Protein 2FJR (pdb70)

CATH classification: 1.10.260.40 (+1 more: 2.10.109.10)

B-factor: mean 41.66, std 20.11, range [14.92, 97.92]

Foldseek 3Di:
DPPPWQLLQLLVVLCVLLVHPDQVVLCVLVVHDSVVSVVSNVDRDHPVVSLVVSCVWQVFDSVCSGPVPDDGDDDPSRSAAGAWAFEWEQDPLDIGTDHIDGDGSVQDPDHQRHWYFYHYPQKTFIWRQPDDDAFAWFFKAQVRGTDIWTWHADPPQKIWTHDPPDIDIGHCVRIGTRTHGPDMGHDDD/DPPPFAQLQLLVLLCVLLQHDDPVVPCVVVVHDVVVVVVSNVDRDHPVVSLVVSCVQRVFDSVVSGPDDPRTADAVAQRVQFHWAWEWEADPQDTGGDGIDTDGCVQAPDGQSHWYFYHYDQKTFIWRQPDDDAFAWFFWAQPNRTDIWTWHQDPPQKIWTDDDDHIDIGHVVRIGTRTHGRGMDGDDD

Structure (mmCIF, N/CA/C/O backbone):
data_2FJR
#
_entry.id   2FJR
#
_cell.length_a   109.137
_cell.length_b   109.137
_cell.length_c   93.092
_cell.angle_alpha   90.00
_cell.angle_beta   90.00
_cell.angle_gamma   90.00
#
_symmetry.space_group_name_H-M   'P 41 21 2'
#
loop_
_entity.id
_entity.type
_entity.pdbx_description
1 polymer 'Repressor protein CI'
2 water water
#
loop_
_atom_site.group_PDB
_atom_site.id
_atom_site.type_symbol
_atom_site.label_atom_id
_atom_site.label_alt_id
_atom_site.label_comp_id
_atom_site.label_asym_id
_atom_site.label_entity_id
_atom_site.label_seq_id
_atom_site.pdbx_PDB_ins_code
_atom_site.Cartn_x
_atom_site.Cartn_y
_atom_site.Cartn_z
_atom_site.occupancy
_atom_site.B_iso_or_equiv
_atom_site.auth_seq_id
_atom_site.auth_comp_id
_atom_site.auth_asym_id
_atom_site.auth_atom_id
_atom_site.pdbx_PDB_model_num
ATOM 1 N N . ASP A 1 1 ? 70.071 107.212 53.068 1.00 75.75 4 ASP A N 1
ATOM 2 C CA . ASP A 1 1 ? 69.993 105.905 53.781 1.00 76.17 4 ASP A CA 1
ATOM 3 C C . ASP A 1 1 ? 71.305 105.626 54.525 1.00 76.12 4 ASP A C 1
ATOM 4 O O . ASP A 1 1 ? 71.833 106.511 55.206 1.00 76.19 4 ASP A O 1
ATOM 9 N N . SER A 1 2 ? 71.824 104.402 54.382 1.00 75.87 5 SER A N 1
ATOM 10 C CA . SER A 1 2 ? 73.064 103.977 55.046 1.00 74.51 5 SER A CA 1
ATOM 11 C C . SER A 1 2 ? 74.267 104.774 54.576 1.00 73.11 5 SER A C 1
ATOM 12 O O . SER A 1 2 ? 75.117 104.269 53.846 1.00 72.64 5 SER A O 1
ATOM 15 N N . LEU A 1 3 ? 74.317 106.023 55.027 1.00 71.91 6 LEU A N 1
ATOM 16 C CA . LEU A 1 3 ? 75.376 106.969 54.695 1.00 70.36 6 LEU A CA 1
ATOM 17 C C . LEU A 1 3 ? 76.731 106.354 54.371 1.00 68.05 6 LEU A C 1
ATOM 18 O O . LEU A 1 3 ? 77.009 105.190 54.669 1.00 67.14 6 LEU A O 1
ATOM 23 N N . GLY A 1 4 ? 77.580 107.174 53.765 1.00 66.34 7 GLY A N 1
ATOM 24 C CA . GLY A 1 4 ? 78.912 106.735 53.414 1.00 63.27 7 GLY A CA 1
ATOM 25 C C . GLY A 1 4 ? 78.992 106.225 52.000 1.00 60.51 7 GLY A C 1
ATOM 26 O O . GLY A 1 4 ? 79.841 106.675 51.225 1.00 61.26 7 GLY A O 1
ATOM 27 N N . TRP A 1 5 ? 78.107 105.287 51.666 1.00 57.32 8 TRP A N 1
ATOM 28 C CA . TRP A 1 5 ? 78.077 104.687 50.336 1.00 52.13 8 TRP A CA 1
ATOM 29 C C . TRP A 1 5 ? 78.009 105.716 49.217 1.00 48.93 8 TRP A C 1
ATOM 30 O O . TRP A 1 5 ? 77.085 106.535 49.141 1.00 48.44 8 TRP A O 1
ATOM 41 N N . SER A 1 6 ? 79.001 105.648 48.337 1.00 44.67 9 SER A N 1
ATOM 42 C CA . SER A 1 6 ? 79.112 106.561 47.216 1.00 39.57 9 SER A CA 1
ATOM 43 C C . SER A 1 6 ? 78.452 105.995 45.967 1.00 37.10 9 SER A C 1
ATOM 44 O O . SER A 1 6 ? 78.895 104.983 45.431 1.00 34.02 9 SER A O 1
ATOM 47 N N . ASN A 1 7 ? 77.378 106.643 45.523 1.00 35.12 10 ASN A N 1
ATOM 48 C CA . ASN A 1 7 ? 76.671 106.220 44.314 1.00 34.25 10 ASN A CA 1
ATOM 49 C C . ASN A 1 7 ? 77.640 106.287 43.127 1.00 32.01 10 ASN A C 1
ATOM 50 O O . ASN A 1 7 ? 77.592 105.455 42.209 1.00 29.90 10 ASN A O 1
ATOM 55 N N . VAL A 1 8 ? 78.510 107.296 43.137 1.00 28.80 11 VAL A N 1
ATOM 56 C CA . VAL A 1 8 ? 79.485 107.440 42.070 1.00 30.02 11 VAL A CA 1
ATOM 57 C C . VAL A 1 8 ? 80.410 106.220 42.041 1.00 30.41 11 VAL A C 1
ATOM 58 O O . VAL A 1 8 ? 80.636 105.627 40.984 1.00 28.92 11 VAL A O 1
ATOM 62 N N . ASP A 1 9 ? 80.927 105.829 43.205 1.00 31.21 12 ASP A N 1
ATOM 63 C CA . ASP A 1 9 ? 81.822 104.675 43.270 1.00 32.56 12 ASP A CA 1
ATOM 64 C C . ASP A 1 9 ? 81.117 103.368 42.887 1.00 30.34 12 ASP A C 1
ATOM 65 O O . ASP A 1 9 ? 81.704 102.498 42.249 1.00 30.59 12 ASP A O 1
ATOM 70 N N . VAL A 1 10 ? 79.860 103.220 43.279 1.00 29.94 13 VAL A N 1
ATOM 71 C CA . VAL A 1 10 ? 79.105 102.018 42.912 1.00 28.23 13 VAL A CA 1
ATOM 72 C C . VAL A 1 10 ? 78.979 101.912 41.381 1.00 27.75 13 VAL A C 1
ATOM 73 O O . VAL A 1 10 ? 79.264 100.872 40.794 1.00 25.66 13 VAL A O 1
ATOM 77 N N . LEU A 1 11 ? 78.524 102.986 40.743 1.00 25.59 14 LEU A N 1
ATOM 78 C CA . LEU A 1 11 ? 78.384 102.985 39.289 1.00 25.66 14 LEU A CA 1
ATOM 79 C C . LEU A 1 11 ? 79.738 102.714 38.607 1.00 26.58 14 LEU A C 1
ATOM 80 O O . LEU A 1 11 ? 79.809 101.941 37.657 1.00 25.02 14 LEU A O 1
ATOM 85 N N . ASP A 1 12 ? 80.817 103.322 39.102 1.00 27.51 15 ASP A N 1
ATOM 86 C CA . ASP A 1 12 ? 82.120 103.060 38.482 1.00 29.17 15 ASP A CA 1
ATOM 87 C C . ASP A 1 12 ? 82.579 101.614 38.679 1.00 29.17 15 ASP A C 1
ATOM 88 O O . ASP A 1 12 ? 83.189 101.026 37.775 1.00 28.92 15 ASP A O 1
ATOM 93 N N . ARG A 1 13 ? 82.294 101.029 39.846 1.00 29.32 16 ARG A N 1
ATOM 94 C CA . ARG A 1 13 ? 82.680 99.640 40.070 1.00 29.60 16 ARG A CA 1
ATOM 95 C C . ARG A 1 13 ? 81.815 98.732 39.213 1.00 28.91 16 ARG A C 1
ATOM 96 O O . ARG A 1 13 ? 82.260 97.654 38.782 1.00 27.95 16 ARG A O 1
ATOM 104 N N . ILE A 1 14 ? 80.577 99.158 38.960 1.00 27.18 17 ILE A N 1
ATOM 105 C CA . ILE A 1 14 ? 79.702 98.384 38.087 1.00 26.30 17 ILE A CA 1
ATOM 106 C C . ILE A 1 14 ? 80.350 98.422 36.684 1.00 27.72 17 ILE A C 1
ATOM 107 O O . ILE A 1 14 ? 80.390 97.401 35.982 1.00 28.58 17 ILE A O 1
ATOM 112 N N . CYS A 1 15 ? 80.877 99.586 36.280 1.00 27.33 18 CYS A N 1
ATOM 113 C CA . CYS A 1 15 ? 81.522 99.676 34.967 1.00 29.88 18 CYS A CA 1
ATOM 114 C C . CYS A 1 15 ? 82.729 98.739 34.947 1.00 31.93 18 CYS A C 1
ATOM 115 O O . CYS A 1 15 ? 82.996 98.050 33.950 1.00 31.25 18 CYS A O 1
ATOM 118 N N . GLU A 1 16 ? 83.456 98.722 36.060 1.00 33.82 19 GLU A N 1
ATOM 119 C CA . GLU A 1 16 ? 84.635 97.872 36.186 1.00 36.12 19 GLU A CA 1
ATOM 120 C C . GLU A 1 16 ? 84.238 96.393 36.028 1.00 36.64 19 GLU A C 1
ATOM 121 O O . GLU A 1 16 ? 84.907 95.629 35.326 1.00 36.50 19 GLU A O 1
ATOM 127 N N . ALA A 1 17 ? 83.134 95.999 36.660 1.00 35.00 20 ALA A N 1
ATOM 128 C CA . ALA A 1 17 ? 82.663 94.625 36.582 1.00 34.62 20 ALA A CA 1
ATOM 129 C C . ALA A 1 17 ? 82.326 94.191 35.165 1.00 35.74 20 ALA A C 1
ATOM 130 O O . ALA A 1 17 ? 82.600 93.049 34.788 1.00 36.72 20 ALA A O 1
ATOM 132 N N . TYR A 1 18 ? 81.730 95.086 34.377 1.00 34.57 21 TYR A N 1
ATOM 133 C CA . TYR A 1 18 ? 81.383 94.758 33.000 1.00 33.97 21 TYR A CA 1
ATOM 134 C C . TYR A 1 18 ? 82.558 94.938 32.054 1.00 34.45 21 TYR A C 1
ATOM 135 O O . TYR A 1 18 ? 82.497 94.540 30.893 1.00 36.85 21 TYR A O 1
ATOM 144 N N . GLY A 1 19 ? 83.622 95.561 32.540 1.00 35.02 22 GLY A N 1
ATOM 145 C CA . GLY A 1 19 ? 84.773 95.795 31.693 1.00 34.18 22 GLY A CA 1
ATOM 146 C C . GLY A 1 19 ? 84.597 97.033 30.822 1.00 35.72 22 GLY A C 1
ATOM 147 O O . GLY A 1 19 ? 85.267 97.162 29.790 1.00 34.45 22 GLY A O 1
ATOM 148 N N . PHE A 1 20 ? 83.704 97.940 31.232 1.00 33.65 23 PHE A N 1
ATOM 149 C CA . PHE A 1 20 ? 83.440 99.175 30.478 1.00 33.41 23 PHE A CA 1
ATOM 150 C C . PHE A 1 20 ? 84.439 100.272 30.798 1.00 34.37 23 PHE A C 1
ATOM 151 O O . PHE A 1 20 ? 84.644 100.618 31.969 1.00 33.51 23 PHE A O 1
ATOM 159 N N . SER A 1 21 ? 85.028 100.860 29.762 1.00 34.27 24 SER A N 1
ATOM 160 C CA . SER A 1 21 ? 85.981 101.936 29.986 1.00 36.00 24 SER A CA 1
ATOM 161 C C . SER A 1 21 ? 85.296 103.305 29.985 1.00 35.06 24 SER A C 1
ATOM 162 O O . SER A 1 21 ? 85.839 104.271 30.519 1.00 36.28 24 SER A O 1
ATOM 165 N N . GLN A 1 22 ? 84.104 103.393 29.405 1.00 32.93 25 GLN A N 1
ATOM 166 C CA . GLN A 1 22 ? 83.405 104.675 29.354 1.00 33.67 25 GLN A CA 1
ATOM 167 C C . GLN A 1 22 ? 81.977 104.577 29.887 1.00 30.91 25 GLN A C 1
ATOM 168 O O . GLN A 1 22 ? 81.275 103.585 29.662 1.00 29.46 25 GLN A O 1
ATOM 174 N N . LYS A 1 23 ? 81.553 105.623 30.578 1.00 27.72 26 LYS A N 1
ATOM 175 C CA . LYS A 1 23 ? 80.214 105.664 31.160 1.00 28.87 26 LYS A CA 1
ATOM 176 C C . LYS A 1 23 ? 79.112 105.388 30.146 1.00 28.40 26 LYS A C 1
ATOM 177 O O . LYS A 1 23 ? 78.098 104.761 30.472 1.00 28.70 26 LYS A O 1
ATOM 183 N N . ILE A 1 24 ? 79.312 105.826 28.903 1.00 28.07 27 ILE A N 1
ATOM 184 C CA . ILE A 1 24 ? 78.286 105.642 27.878 1.00 27.94 27 ILE A CA 1
ATOM 185 C C . ILE A 1 24 ? 77.968 104.175 27.642 1.00 27.78 27 ILE A C 1
ATOM 186 O O . ILE A 1 24 ? 76.845 103.815 27.280 1.00 28.03 27 ILE A O 1
ATOM 191 N N . GLN A 1 25 ? 78.951 103.313 27.846 1.00 26.96 28 GLN A N 1
ATOM 192 C CA . GLN A 1 25 ? 78.721 101.890 27.652 1.00 27.16 28 GLN A CA 1
ATOM 193 C C . GLN A 1 25 ? 77.710 101.344 28.666 1.00 25.25 28 GLN A C 1
ATOM 194 O O . GLN A 1 25 ? 76.928 100.471 28.347 1.00 26.27 28 GLN A O 1
ATOM 200 N N . LEU A 1 26 ? 77.749 101.857 29.889 1.00 25.86 29 LEU A N 1
ATOM 201 C CA . LEU A 1 26 ? 76.830 101.416 30.934 1.00 24.18 29 LEU A CA 1
ATOM 202 C C . LEU A 1 26 ? 75.418 101.901 30.575 1.00 24.33 29 LEU A C 1
ATOM 203 O O . LEU A 1 26 ? 74.444 101.147 30.679 1.00 24.24 29 LEU A O 1
ATOM 208 N N . ALA A 1 27 ? 75.300 103.153 30.145 1.00 24.17 30 ALA A N 1
ATOM 209 C CA . ALA A 1 27 ? 73.977 103.673 29.751 1.00 24.49 30 ALA A CA 1
ATOM 210 C C . ALA A 1 27 ? 73.375 102.779 28.666 1.00 25.84 30 ALA A C 1
ATOM 211 O O . ALA A 1 27 ? 72.197 102.405 28.709 1.00 25.30 30 ALA A O 1
ATOM 213 N N . ASN A 1 28 ? 74.206 102.446 27.684 1.00 27.05 31 ASN A N 1
ATOM 214 C CA . ASN A 1 28 ? 73.801 101.575 26.588 1.00 28.85 31 ASN A CA 1
ATOM 215 C C . ASN A 1 28 ? 73.414 100.202 27.094 1.00 28.60 31 ASN A C 1
ATOM 216 O O . ASN A 1 28 ? 72.383 99.633 26.697 1.00 27.32 31 ASN A O 1
ATOM 221 N N . HIS A 1 29 ? 74.243 99.661 27.978 1.00 27.34 32 HIS A N 1
ATOM 222 C CA . HIS A 1 29 ? 73.941 98.351 28.489 1.00 28.56 32 HIS A CA 1
ATOM 223 C C . HIS A 1 29 ? 72.551 98.282 29.108 1.00 28.81 32 HIS A C 1
ATOM 224 O O . HIS A 1 29 ? 71.830 97.290 28.913 1.00 28.65 32 HIS A O 1
ATOM 231 N N . PHE A 1 30 ? 72.170 99.321 29.848 1.00 26.97 33 PHE A N 1
ATOM 232 C CA . PHE A 1 30 ? 70.850 99.334 30.477 1.00 29.23 33 PHE A CA 1
ATOM 233 C C . PHE A 1 30 ? 69.788 100.107 29.699 1.00 30.24 33 PHE A C 1
ATOM 234 O O . PHE A 1 30 ? 68.744 100.469 30.231 1.00 30.35 33 PHE A O 1
ATOM 242 N N . ASP A 1 31 ? 70.069 100.357 28.426 1.00 31.33 34 ASP A N 1
ATOM 243 C CA . ASP A 1 31 ? 69.137 101.053 27.555 1.00 31.56 34 ASP A CA 1
ATOM 244 C C . ASP A 1 31 ? 68.580 102.369 28.106 1.00 30.58 34 ASP A C 1
ATOM 245 O O . ASP A 1 31 ? 67.363 102.599 28.101 1.00 27.83 34 ASP A O 1
ATOM 250 N N . ILE A 1 32 ? 69.462 103.235 28.601 1.00 28.78 35 ILE A N 1
ATOM 251 C CA . ILE A 1 32 ? 69.012 104.538 29.071 1.00 25.10 35 ILE A CA 1
ATOM 252 C C . ILE A 1 32 ? 69.853 105.595 28.337 1.00 24.96 35 ILE A C 1
ATOM 253 O O . ILE A 1 32 ? 70.933 105.301 27.815 1.00 21.11 35 ILE A O 1
ATOM 258 N N . ALA A 1 33 ? 69.366 106.825 28.311 1.00 23.30 36 ALA A N 1
ATOM 259 C CA . ALA A 1 33 ? 70.090 107.892 27.626 1.00 24.57 36 ALA A CA 1
ATOM 260 C C . ALA A 1 33 ? 71.303 108.259 28.459 1.00 26.51 36 ALA A C 1
ATOM 261 O O . ALA A 1 33 ? 71.302 108.098 29.685 1.00 25.23 36 ALA A O 1
ATOM 263 N N . SER A 1 34 ? 72.344 108.751 27.800 1.00 26.57 37 SER A N 1
ATOM 264 C CA . SER A 1 34 ? 73.556 109.145 28.513 1.00 27.17 37 SER A CA 1
ATOM 265 C C . SER A 1 34 ? 73.234 110.168 29.615 1.00 27.02 37 SER A C 1
ATOM 266 O O . SER A 1 34 ? 73.805 110.115 30.719 1.00 25.15 37 SER A O 1
ATOM 269 N N . SER A 1 35 ? 72.327 111.099 29.321 1.00 26.35 38 SER A N 1
ATOM 270 C CA . SER A 1 35 ? 71.949 112.123 30.303 1.00 27.56 38 SER A CA 1
ATOM 271 C C . SER A 1 35 ? 71.260 111.503 31.535 1.00 27.08 38 SER A C 1
ATOM 272 O O . SER A 1 35 ? 71.386 112.024 32.654 1.00 24.26 38 SER A O 1
ATOM 275 N N . SER A 1 36 ? 70.519 110.413 31.322 1.00 23.34 39 SER A N 1
ATOM 276 C CA . SER A 1 36 ? 69.871 109.702 32.427 1.00 24.73 39 SER A CA 1
ATOM 277 C C . SER A 1 36 ? 70.942 109.054 33.313 1.00 23.09 39 SER A C 1
ATOM 278 O O . SER A 1 36 ? 70.797 108.986 34.555 1.00 23.45 39 SER A O 1
ATOM 281 N N . LEU A 1 37 ? 72.005 108.553 32.689 1.00 22.15 40 LEU A N 1
ATOM 282 C CA . LEU A 1 37 ? 73.085 107.963 33.473 1.00 23.52 40 LEU A CA 1
ATOM 283 C C . LEU A 1 37 ? 73.779 109.088 34.252 1.00 22.65 40 LEU A C 1
ATOM 284 O O . LEU A 1 37 ? 74.081 108.937 35.438 1.00 24.39 40 LEU A O 1
ATOM 289 N N . SER A 1 38 ? 73.984 110.246 33.629 1.00 22.15 41 SER A N 1
ATOM 290 C CA . SER A 1 38 ? 74.626 111.338 34.351 1.00 23.37 41 SER A CA 1
ATOM 291 C C . SER A 1 38 ? 73.827 111.694 35.606 1.00 24.39 41 SER A C 1
ATOM 292 O O . SER A 1 38 ? 74.404 111.937 36.678 1.00 24.85 41 SER A O 1
ATOM 295 N N . ASN A 1 39 ? 72.506 111.699 35.483 1.00 23.47 42 ASN A N 1
ATOM 296 C CA . ASN A 1 39 ? 71.651 112.002 36.623 1.00 24.65 42 ASN A CA 1
ATOM 297 C C . ASN A 1 39 ? 71.845 110.941 37.714 1.00 25.58 42 ASN A C 1
ATOM 298 O O . ASN A 1 39 ? 71.830 111.260 38.908 1.00 24.91 42 ASN A O 1
ATOM 303 N N . ARG A 1 40 ? 72.040 109.683 37.311 1.00 22.59 43 ARG A N 1
ATOM 304 C CA . ARG A 1 40 ? 72.250 108.627 38.303 1.00 24.22 43 ARG A CA 1
ATOM 305 C C . ARG A 1 40 ? 73.538 108.883 39.088 1.00 25.55 43 ARG A C 1
ATOM 306 O O . ARG A 1 40 ? 73.613 108.602 40.293 1.00 26.69 43 ARG A O 1
ATOM 314 N N . TYR A 1 41 ? 74.545 109.442 38.419 1.00 22.96 44 TYR A N 1
ATOM 315 C CA . TYR A 1 41 ? 75.813 109.771 39.064 1.00 24.69 44 TYR A CA 1
ATOM 316 C C . TYR A 1 41 ? 75.700 111.029 39.958 1.00 25.28 44 TYR A C 1
ATOM 317 O O . TYR A 1 41 ? 76.345 111.121 41.007 1.00 25.06 44 TYR A O 1
ATOM 326 N N . THR A 1 42 ? 74.923 112.008 39.502 1.00 24.98 45 THR A N 1
ATOM 327 C CA . THR A 1 42 ? 74.737 113.255 40.241 1.00 26.33 45 THR A CA 1
ATOM 328 C C . THR A 1 42 ? 73.881 113.059 41.490 1.00 29.15 45 THR A C 1
ATOM 329 O O . THR A 1 42 ? 74.209 113.596 42.560 1.00 28.87 45 THR A O 1
ATOM 333 N N . ARG A 1 43 ? 72.822 112.254 41.377 1.00 29.17 46 ARG A N 1
ATOM 334 C CA . ARG A 1 43 ? 71.923 112.045 42.506 1.00 33.25 46 ARG A CA 1
ATOM 335 C C . ARG A 1 43 ? 72.605 111.292 43.646 1.00 34.88 46 ARG A C 1
ATOM 336 O O . ARG A 1 43 ? 73.579 110.547 43.437 1.00 32.64 46 ARG A O 1
ATOM 344 N N . GLY A 1 44 ? 72.084 111.477 44.856 1.00 35.82 47 GLY A N 1
ATOM 345 C CA . GLY A 1 44 ? 72.678 110.806 46.002 1.00 35.93 47 GLY A CA 1
ATOM 346 C C . GLY A 1 44 ? 72.305 109.339 46.130 1.00 35.80 47 GLY A C 1
ATOM 347 O O . GLY A 1 44 ? 73.105 108.539 46.623 1.00 36.91 47 GLY A O 1
ATOM 348 N N . ALA A 1 45 ? 71.111 108.977 45.663 1.00 34.31 48 ALA A N 1
ATOM 349 C CA . ALA A 1 45 ? 70.614 107.603 45.774 1.00 33.76 48 ALA A CA 1
ATOM 350 C C . ALA A 1 45 ? 71.398 106.555 44.987 1.00 35.57 48 ALA A C 1
ATOM 351 O O . ALA A 1 45 ? 71.683 106.734 43.795 1.00 32.61 48 ALA A O 1
ATOM 353 N N . ILE A 1 46 ? 71.721 105.450 45.665 1.00 34.05 49 ILE A N 1
ATOM 354 C CA . ILE A 1 46 ? 72.463 104.347 45.066 1.00 33.38 49 ILE A CA 1
ATOM 355 C C . ILE A 1 46 ? 71.634 103.651 43.989 1.00 31.70 49 ILE A C 1
ATOM 356 O O . ILE A 1 46 ? 70.430 103.488 44.150 1.00 31.75 49 ILE A O 1
ATOM 361 N N . SER A 1 47 ? 72.283 103.213 42.913 1.00 28.78 50 SER A N 1
ATOM 362 C CA . SER A 1 47 ? 71.592 102.494 41.842 1.00 27.31 50 SER A CA 1
ATOM 363 C C . SER A 1 47 ? 71.544 100.998 42.153 1.00 28.75 50 SER A C 1
ATOM 364 O O . SER A 1 47 ? 72.262 100.189 41.542 1.00 26.06 50 SER A O 1
ATOM 367 N N . TYR A 1 48 ? 70.702 100.623 43.114 1.00 28.65 51 TYR A N 1
ATOM 368 C CA . TYR A 1 48 ? 70.588 99.220 43.467 1.00 28.73 51 TYR A CA 1
ATOM 369 C C . TYR A 1 48 ? 70.121 98.376 42.305 1.00 29.02 51 TYR A C 1
ATOM 370 O O . TYR A 1 48 ? 70.511 97.214 42.190 1.00 26.04 51 TYR A O 1
ATOM 379 N N . ASP A 1 49 ? 69.281 98.938 41.435 1.00 28.46 52 ASP A N 1
ATOM 380 C CA . ASP A 1 49 ? 68.827 98.141 40.299 1.00 28.67 52 ASP A CA 1
ATOM 381 C C . ASP A 1 49 ? 70.001 97.726 39.416 1.00 27.14 52 ASP A C 1
ATOM 382 O O . ASP A 1 49 ? 70.109 96.560 39.044 1.00 26.75 52 ASP A O 1
ATOM 387 N N . PHE A 1 50 ? 70.897 98.663 39.101 1.00 27.05 53 PHE A N 1
ATOM 388 C CA . PHE A 1 50 ? 72.047 98.325 38.257 1.00 25.44 53 PHE A CA 1
ATOM 389 C C . PHE A 1 50 ? 73.020 97.401 38.963 1.00 25.95 53 PHE A C 1
ATOM 390 O O . PHE A 1 50 ? 73.618 96.519 38.342 1.00 25.20 53 PHE A O 1
ATOM 398 N N . ALA A 1 51 ? 73.204 97.632 40.257 1.00 25.40 54 ALA A N 1
ATOM 399 C CA . ALA A 1 51 ? 74.137 96.819 41.031 1.00 26.95 54 ALA A CA 1
ATOM 400 C C . ALA A 1 51 ? 73.631 95.380 41.066 1.00 28.78 54 ALA A C 1
ATOM 401 O O . ALA A 1 51 ? 74.396 94.429 40.872 1.00 28.85 54 ALA A O 1
ATOM 403 N N . ALA A 1 52 ? 72.331 95.225 41.283 1.00 28.89 55 ALA A N 1
ATOM 404 C CA . ALA A 1 52 ? 71.733 93.891 41.323 1.00 29.75 55 ALA A CA 1
ATOM 405 C C . ALA A 1 52 ? 71.886 93.196 39.982 1.00 31.55 55 ALA A C 1
ATOM 406 O O . ALA A 1 52 ? 72.285 92.033 39.914 1.00 31.09 55 ALA A O 1
ATOM 408 N N . HIS A 1 53 ? 71.559 93.892 38.897 1.00 30.75 56 HIS A N 1
ATOM 409 C CA . HIS A 1 53 ? 71.699 93.254 37.601 1.00 31.37 56 HIS A CA 1
ATOM 410 C C . HIS A 1 53 ? 73.154 93.002 37.253 1.00 31.22 56 HIS A C 1
ATOM 411 O O . HIS A 1 53 ? 73.477 92.017 36.579 1.00 34.02 56 HIS A O 1
ATOM 418 N N . CYS A 1 54 ? 74.047 93.864 37.717 1.00 30.52 57 CYS A N 1
ATOM 419 C CA . CYS A 1 54 ? 75.474 93.657 37.449 1.00 31.41 57 CYS A CA 1
ATOM 420 C C . CYS A 1 54 ? 75.913 92.359 38.169 1.00 35.07 57 CYS A C 1
ATOM 421 O O . CYS A 1 54 ? 76.638 91.522 37.602 1.00 33.85 57 CYS A O 1
ATOM 424 N N . ALA A 1 55 ? 75.476 92.213 39.421 1.00 35.64 58 ALA A N 1
ATOM 425 C CA . ALA A 1 55 ? 75.782 91.020 40.209 1.00 38.88 58 ALA A CA 1
ATOM 426 C C . ALA A 1 55 ? 75.336 89.783 39.420 1.00 40.12 58 ALA A C 1
ATOM 427 O O . ALA A 1 55 ? 76.145 88.904 39.134 1.00 41.32 58 ALA A O 1
ATOM 429 N N . LEU A 1 56 ? 74.052 89.740 39.057 1.00 41.04 59 LEU A N 1
ATOM 430 C CA . LEU A 1 56 ? 73.471 88.625 38.310 1.00 42.14 59 LEU A CA 1
ATOM 431 C C . LEU A 1 56 ? 74.149 88.326 36.981 1.00 43.30 59 LEU A C 1
ATOM 432 O O . LEU A 1 56 ? 74.398 87.164 36.655 1.00 41.63 59 LEU A O 1
ATOM 437 N N . GLU A 1 57 ? 74.445 89.367 36.204 1.00 43.63 60 GLU A N 1
ATOM 438 C CA . GLU A 1 57 ? 75.058 89.173 34.890 1.00 44.24 60 GLU A CA 1
ATOM 439 C C . GLU A 1 57 ? 76.541 88.862 34.837 1.00 44.46 60 GLU A C 1
ATOM 440 O O . GLU A 1 57 ? 76.984 88.094 33.979 1.00 45.70 60 GLU A O 1
ATOM 446 N N . THR A 1 58 ? 77.318 89.453 35.730 1.00 43.93 61 THR A N 1
ATOM 447 C CA . THR A 1 58 ? 78.751 89.223 35.709 1.00 44.05 61 THR A CA 1
ATOM 448 C C . THR A 1 58 ? 79.234 88.318 36.837 1.00 44.38 61 THR A C 1
ATOM 449 O O . THR A 1 58 ? 80.362 87.842 36.809 1.00 44.73 61 THR A O 1
ATOM 453 N N . GLY A 1 59 ? 78.390 88.093 37.836 1.00 44.42 62 GLY A N 1
ATOM 454 C CA . GLY A 1 59 ? 78.804 87.266 38.951 1.00 43.56 62 GLY A CA 1
ATOM 455 C C . GLY A 1 59 ? 79.661 88.067 39.913 1.00 43.04 62 GLY A C 1
ATOM 456 O O . GLY A 1 59 ? 80.244 87.523 40.861 1.00 42.59 62 GLY A O 1
ATOM 457 N N . ALA A 1 60 ? 79.746 89.372 39.676 1.00 41.83 63 ALA A N 1
ATOM 458 C CA . ALA A 1 60 ? 80.533 90.233 40.545 1.00 40.25 63 ALA A CA 1
ATOM 459 C C . ALA A 1 60 ? 79.940 90.213 41.946 1.00 39.53 63 ALA A C 1
ATOM 460 O O . ALA A 1 60 ? 78.722 90.085 42.121 1.00 37.27 63 ALA A O 1
ATOM 462 N N . ASN A 1 61 ? 80.814 90.340 42.940 1.00 39.92 64 ASN A N 1
ATOM 463 C CA . ASN A 1 61 ? 80.411 90.350 44.348 1.00 39.46 64 ASN A CA 1
ATOM 464 C C . ASN A 1 61 ? 79.584 91.594 44.724 1.00 37.73 64 ASN A C 1
ATOM 465 O O . ASN A 1 61 ? 80.078 92.717 44.640 1.00 36.11 64 ASN A O 1
ATOM 470 N N . LEU A 1 62 ? 78.338 91.391 45.149 1.00 36.72 65 LEU A N 1
ATOM 471 C CA . LEU A 1 62 ? 77.460 92.503 45.515 1.00 37.20 65 LEU A CA 1
ATOM 472 C C . LEU A 1 62 ? 78.082 93.431 46.551 1.00 37.50 65 LEU A C 1
ATOM 473 O O . LEU A 1 62 ? 78.126 94.660 46.380 1.00 34.35 65 LEU A O 1
ATOM 478 N N . GLN A 1 63 ? 78.552 92.842 47.647 1.00 38.35 66 GLN A N 1
ATOM 479 C CA . GLN A 1 63 ? 79.175 93.624 48.708 1.00 39.46 66 GLN A CA 1
ATOM 480 C C . GLN A 1 63 ? 80.243 94.556 48.145 1.00 37.41 66 GLN A C 1
ATOM 481 O O . GLN A 1 63 ? 80.323 95.712 48.528 1.00 38.26 66 GLN A O 1
ATOM 487 N N . TRP A 1 64 ? 81.063 94.041 47.241 1.00 37.51 67 TRP A N 1
ATOM 488 C CA . TRP A 1 64 ? 82.136 94.837 46.625 1.00 36.24 67 TRP A CA 1
ATOM 489 C C . TRP A 1 64 ? 81.559 95.953 45.736 1.00 34.84 67 TRP A C 1
ATOM 490 O O . TRP A 1 64 ? 82.051 97.089 45.726 1.00 32.32 67 TRP A O 1
ATOM 501 N N . LEU A 1 65 ? 80.531 95.618 44.968 1.00 32.46 68 LEU A N 1
ATOM 502 C CA . LEU A 1 65 ? 79.914 96.626 44.098 1.00 32.57 68 LEU A CA 1
ATOM 503 C C . LEU A 1 65 ? 79.428 97.804 44.945 1.00 31.73 68 LEU A C 1
ATOM 504 O O . LEU A 1 65 ? 79.706 98.958 44.642 1.00 29.61 68 LEU A O 1
ATOM 509 N N . LEU A 1 66 ? 78.751 97.499 46.043 1.00 34.05 69 LEU A N 1
ATOM 510 C CA . LEU A 1 66 ? 78.194 98.553 46.883 1.00 36.24 69 LEU A CA 1
ATOM 511 C C . LEU A 1 66 ? 79.172 99.276 47.797 1.00 37.71 69 LEU A C 1
ATOM 512 O O . LEU A 1 66 ? 79.033 100.482 48.003 1.00 36.85 69 LEU A O 1
ATOM 517 N N . THR A 1 67 ? 80.181 98.563 48.305 1.00 40.55 70 THR A N 1
ATOM 518 C CA . THR A 1 67 ? 81.150 99.160 49.225 1.00 42.99 70 THR A CA 1
ATOM 519 C C . THR A 1 67 ? 82.587 99.241 48.718 1.00 44.56 70 THR A C 1
ATOM 520 O O . THR A 1 67 ? 83.380 100.060 49.201 1.00 45.04 70 THR A O 1
ATOM 524 N N . GLY A 1 68 ? 82.940 98.391 47.765 1.00 46.14 71 GLY A N 1
ATOM 525 C CA . GLY A 1 68 ? 84.304 98.419 47.265 1.00 47.95 71 GLY A CA 1
ATOM 526 C C . GLY A 1 68 ? 85.207 97.580 48.156 1.00 49.90 71 GLY A C 1
ATOM 527 O O . GLY A 1 68 ? 86.415 97.493 47.927 1.00 48.67 71 GLY A O 1
ATOM 528 N N . GLU A 1 69 ? 84.613 96.978 49.182 1.00 51.86 72 GLU A N 1
ATOM 529 C CA . GLU A 1 69 ? 85.340 96.112 50.113 1.00 55.46 72 GLU A CA 1
ATOM 530 C C . GLU A 1 69 ? 85.570 94.755 49.452 1.00 56.74 72 GLU A C 1
ATOM 531 O O . GLU A 1 69 ? 84.686 94.230 48.766 1.00 55.92 72 GLU A O 1
ATOM 537 N N . GLY A 1 70 ? 86.751 94.183 49.666 1.00 58.34 73 GLY A N 1
ATOM 538 C CA . GLY A 1 70 ? 87.049 92.891 49.080 1.00 60.62 73 GLY A CA 1
ATOM 539 C C . GLY A 1 70 ? 87.525 93.037 47.653 1.00 62.55 73 GLY A C 1
ATOM 540 O O . GLY A 1 70 ? 88.337 93.914 47.354 1.00 62.85 73 GLY A O 1
ATOM 541 N N . GLU A 1 71 ? 87.013 92.188 46.767 1.00 64.64 74 GLU A N 1
ATOM 542 C CA . GLU A 1 71 ? 87.400 92.232 45.361 1.00 67.07 74 GLU A CA 1
ATOM 543 C C . GLU A 1 71 ? 86.234 91.843 44.450 1.00 67.20 74 GLU A C 1
ATOM 544 O O . GLU A 1 71 ? 85.361 91.068 44.838 1.00 66.85 74 GLU A O 1
ATOM 550 N N . ALA A 1 72 ? 86.230 92.385 43.237 1.00 68.02 75 ALA A N 1
ATOM 551 C CA . ALA A 1 72 ? 85.170 92.110 42.278 1.00 69.57 75 ALA A CA 1
ATOM 552 C C . ALA A 1 72 ? 84.875 90.619 42.136 1.00 70.94 75 ALA A C 1
ATOM 553 O O . ALA A 1 72 ? 83.787 90.161 42.493 1.00 70.64 75 ALA A O 1
ATOM 555 N N . PHE A 1 73 ? 85.842 89.869 41.608 1.00 72.97 76 PHE A N 1
ATOM 556 C CA . PHE A 1 73 ? 85.684 88.427 41.411 1.00 74.93 76 PHE A CA 1
ATOM 557 C C . PHE A 1 73 ? 86.786 87.617 42.086 1.00 77.09 76 PHE A C 1
ATOM 558 O O . PHE A 1 73 ? 87.895 88.112 42.305 1.00 77.16 76 PHE A O 1
ATOM 566 N N . VAL A 1 74 ? 86.470 86.360 42.393 1.00 79.98 77 VAL A N 1
ATOM 567 C CA . VAL A 1 74 ? 87.420 85.448 43.026 1.00 82.57 77 VAL A CA 1
ATOM 568 C C . VAL A 1 74 ? 88.142 84.624 41.957 1.00 84.77 77 VAL A C 1
ATOM 569 O O . VAL A 1 74 ? 89.352 84.787 41.758 1.00 85.12 77 VAL A O 1
ATOM 573 N N . ASN A 1 75 ? 87.399 83.751 41.268 1.00 87.06 78 ASN A N 1
ATOM 574 C CA . ASN A 1 75 ? 87.974 82.902 40.217 1.00 89.34 78 ASN A CA 1
ATOM 575 C C . ASN A 1 75 ? 87.099 82.644 38.969 1.00 90.60 78 ASN A C 1
ATOM 576 O O . ASN A 1 75 ? 87.561 82.859 37.841 1.00 90.56 78 ASN A O 1
ATOM 581 N N . ASN A 1 76 ? 85.858 82.180 39.152 1.00 91.93 79 ASN A N 1
ATOM 582 C CA . ASN A 1 76 ? 84.974 81.921 38.005 1.00 93.08 79 ASN A CA 1
ATOM 583 C C . ASN A 1 76 ? 84.249 83.184 37.532 1.00 93.71 79 ASN A C 1
ATOM 584 O O . ASN A 1 76 ? 83.908 84.059 38.338 1.00 94.08 79 ASN A O 1
ATOM 589 N N . ARG A 1 77 ? 83.997 83.258 36.224 1.00 94.07 80 ARG A N 1
ATOM 590 C CA . ARG A 1 77 ? 83.347 84.419 35.612 1.00 94.00 80 ARG A CA 1
ATOM 591 C C . ARG A 1 77 ? 84.174 85.657 35.949 1.00 94.06 80 ARG A C 1
ATOM 592 O O . ARG A 1 77 ? 83.701 86.790 35.861 1.00 94.20 80 ARG A O 1
ATOM 600 N N . GLU A 1 78 ? 85.423 85.440 36.365 1.00 93.90 81 GLU A N 1
ATOM 601 C CA . GLU A 1 78 ? 86.385 86.477 36.731 1.00 93.76 81 GLU A CA 1
ATOM 602 C C . GLU A 1 78 ? 86.553 87.453 35.562 1.00 93.06 81 GLU A C 1
ATOM 603 O O . GLU A 1 78 ? 87.114 87.076 34.533 1.00 93.34 81 GLU A O 1
ATOM 609 N N . SER A 1 79 ? 86.089 88.695 35.723 1.00 91.76 82 SER A N 1
ATOM 610 C CA . SER A 1 79 ? 86.176 89.661 34.615 1.00 90.25 82 SER A CA 1
ATOM 611 C C . SER A 1 79 ? 85.183 89.211 33.533 1.00 89.31 82 SER A C 1
ATOM 612 O O . SER A 1 79 ? 84.280 89.952 33.126 1.00 89.30 82 SER A O 1
ATOM 615 N N . SER A 1 80 ? 85.401 87.939 33.068 1.00 87.82 83 SER A N 1
ATOM 616 C CA . SER A 1 80 ? 84.696 87.069 32.063 1.00 85.94 83 SER A CA 1
ATOM 617 C C . SER A 1 80 ? 84.593 87.565 30.594 1.00 84.51 83 SER A C 1
ATOM 618 O O . SER A 1 80 ? 85.562 87.995 29.958 1.00 84.53 83 SER A O 1
ATOM 621 N N . ASP A 1 81 ? 83.327 87.457 30.085 1.00 82.50 84 ASP A N 1
ATOM 622 C CA . ASP A 1 81 ? 82.757 87.818 28.738 1.00 80.04 84 ASP A CA 1
ATOM 623 C C . ASP A 1 81 ? 81.278 87.425 28.787 1.00 77.67 84 ASP A C 1
ATOM 624 O O . ASP A 1 81 ? 80.401 88.279 28.928 1.00 78.36 84 ASP A O 1
ATOM 629 N N . ALA A 1 82 ? 81.010 86.122 28.669 1.00 73.80 85 ALA A N 1
ATOM 630 C CA . ALA A 1 82 ? 79.649 85.611 28.793 1.00 69.29 85 ALA A CA 1
ATOM 631 C C . ALA A 1 82 ? 79.645 84.199 29.393 1.00 65.51 85 ALA A C 1
ATOM 632 O O . ALA A 1 82 ? 80.475 83.362 29.049 1.00 65.93 85 ALA A O 1
ATOM 634 N N . LYS A 1 83 ? 78.717 83.947 30.308 1.00 61.33 86 LYS A N 1
ATOM 635 C CA . LYS A 1 83 ? 78.604 82.641 30.943 1.00 57.16 86 LYS A CA 1
ATOM 636 C C . LYS A 1 83 ? 77.203 82.159 30.609 1.00 54.19 86 LYS A C 1
ATOM 637 O O . LYS A 1 83 ? 76.996 81.026 30.176 1.00 55.81 86 LYS A O 1
ATOM 643 N N . ARG A 1 84 ? 76.233 83.032 30.822 1.00 49.38 87 ARG A N 1
ATOM 644 C CA . ARG A 1 84 ? 74.853 82.709 30.504 1.00 45.65 87 ARG A CA 1
ATOM 645 C C . ARG A 1 84 ? 74.465 83.771 29.484 1.00 41.21 87 ARG A C 1
ATOM 646 O O . ARG A 1 84 ? 74.608 84.962 29.741 1.00 40.16 87 ARG A O 1
ATOM 654 N N . ILE A 1 85 ? 74.007 83.341 28.321 1.00 36.26 88 ILE A N 1
ATOM 655 C CA . ILE A 1 85 ? 73.635 84.289 27.277 1.00 33.44 88 ILE A CA 1
ATOM 656 C C . ILE A 1 85 ? 72.168 84.102 26.925 1.00 32.70 88 ILE A C 1
ATOM 657 O O . ILE A 1 85 ? 71.690 82.971 26.802 1.00 32.74 88 ILE A O 1
ATOM 662 N N . GLU A 1 86 ? 71.437 85.210 26.802 1.00 30.95 89 GLU A N 1
ATOM 663 C CA . GLU A 1 86 ? 70.026 85.131 26.443 1.00 31.43 89 GLU A CA 1
ATOM 664 C C . GLU A 1 86 ? 69.963 84.374 25.123 1.00 29.23 89 GLU A C 1
ATOM 665 O O . GLU A 1 86 ? 70.744 84.644 24.194 1.00 29.10 89 GLU A O 1
ATOM 671 N N . GLY A 1 87 ? 69.034 83.432 25.046 1.00 27.13 90 GLY A N 1
ATOM 672 C CA . GLY A 1 87 ? 68.900 82.609 23.857 1.00 25.66 90 GLY A CA 1
ATOM 673 C C . GLY A 1 87 ? 67.625 82.903 23.103 1.00 27.33 90 GLY A C 1
ATOM 674 O O . GLY A 1 87 ? 66.626 83.353 23.679 1.00 28.24 90 GLY A O 1
ATOM 675 N N . PHE A 1 88 ? 67.672 82.638 21.804 1.00 25.72 91 PHE A N 1
ATOM 676 C CA . PHE A 1 88 ? 66.561 82.888 20.907 1.00 26.42 91 PHE A CA 1
ATOM 677 C C . PHE A 1 88 ? 66.552 81.878 19.787 1.00 26.74 91 PHE A C 1
ATOM 678 O O . PHE A 1 88 ? 67.520 81.166 19.542 1.00 29.33 91 PHE A O 1
ATOM 686 N N . THR A 1 89 ? 65.447 81.853 19.074 1.00 27.82 92 THR A N 1
ATOM 687 C CA . THR A 1 89 ? 65.341 81.021 17.899 1.00 28.85 92 THR A CA 1
ATOM 688 C C . THR A 1 89 ? 64.956 82.009 16.791 1.00 28.72 92 THR A C 1
ATOM 689 O O . THR A 1 89 ? 64.181 82.945 17.033 1.00 28.04 92 THR A O 1
ATOM 693 N N . LEU A 1 90 ? 65.520 81.821 15.605 1.00 26.78 93 LEU A N 1
ATOM 694 C CA . LEU A 1 90 ? 65.185 82.670 14.462 1.00 25.14 93 LEU A CA 1
ATOM 695 C C . LEU A 1 90 ? 64.658 81.685 13.433 1.00 27.02 93 LEU A C 1
ATOM 696 O O . LEU A 1 90 ? 65.382 80.782 13.006 1.00 27.06 93 LEU A O 1
ATOM 701 N N . SER A 1 91 ? 63.395 81.855 13.056 1.00 25.48 94 SER A N 1
ATOM 702 C CA . SER A 1 91 ? 62.759 80.976 12.093 1.00 27.06 94 SER A CA 1
ATOM 703 C C . SER A 1 91 ? 61.677 81.773 11.372 1.00 25.73 94 SER A C 1
ATOM 704 O O . SER A 1 91 ? 60.956 82.533 12.006 1.00 26.24 94 SER A O 1
ATOM 707 N N . GLU A 1 92 ? 61.590 81.619 10.051 1.00 25.45 95 GLU A N 1
ATOM 708 C CA . GLU A 1 92 ? 60.590 82.325 9.248 1.00 28.73 95 GLU A CA 1
ATOM 709 C C . GLU A 1 92 ? 60.704 83.841 9.432 1.00 25.75 95 GLU A C 1
ATOM 710 O O . GLU A 1 92 ? 59.679 84.524 9.484 1.00 25.56 95 GLU A O 1
ATOM 716 N N . GLU A 1 93 ? 61.936 84.334 9.567 1.00 25.26 96 GLU A N 1
ATOM 717 C CA . GLU A 1 93 ? 62.216 85.758 9.748 1.00 23.85 96 GLU A CA 1
ATOM 718 C C . GLU A 1 93 ? 61.607 86.349 11.025 1.00 24.56 96 GLU A C 1
ATOM 719 O O . GLU A 1 93 ? 61.456 87.579 11.171 1.00 23.26 96 GLU A O 1
ATOM 725 N N . ILE A 1 94 ? 61.279 85.453 11.954 1.00 23.01 97 ILE A N 1
ATOM 726 C CA . ILE A 1 94 ? 60.714 85.811 13.242 1.00 23.84 97 ILE A CA 1
ATOM 727 C C . ILE A 1 94 ? 61.696 85.380 14.347 1.00 24.90 97 ILE A C 1
ATOM 728 O O . ILE A 1 94 ? 62.158 84.249 14.361 1.00 25.72 97 ILE A O 1
ATOM 733 N N . LEU A 1 95 ? 62.028 86.297 15.250 1.00 24.57 98 LEU A N 1
ATOM 734 C CA . LEU A 1 95 ? 62.958 86.013 16.338 1.00 27.29 98 LEU A CA 1
ATOM 735 C C . LEU A 1 95 ? 62.160 85.863 17.628 1.00 30.96 98 LEU A C 1
ATOM 736 O O . LEU A 1 95 ? 61.431 86.779 18.006 1.00 31.84 98 LEU A O 1
ATOM 741 N N . LYS A 1 96 ? 62.303 84.718 18.298 1.00 32.62 99 LYS A N 1
ATOM 742 C CA . LYS A 1 96 ? 61.580 84.462 19.551 1.00 36.28 99 LYS A CA 1
ATOM 743 C C . LYS A 1 96 ? 62.537 84.162 20.715 1.00 36.45 99 LYS A C 1
ATOM 744 O O . LYS A 1 96 ? 63.539 83.480 20.534 1.00 33.82 99 LYS A O 1
ATOM 750 N N . SER A 1 97 ? 62.226 84.683 21.903 1.00 38.11 100 SER A N 1
ATOM 751 C CA . SER A 1 97 ? 63.042 84.416 23.083 1.00 40.14 100 SER A CA 1
ATOM 752 C C . SER A 1 97 ? 62.978 82.914 23.325 1.00 40.75 100 SER A C 1
ATOM 753 O O . SER A 1 97 ? 61.966 82.280 23.048 1.00 41.28 100 SER A O 1
ATOM 756 N N . ASP A 1 98 ? 64.060 82.353 23.843 1.00 42.10 101 ASP A N 1
ATOM 757 C CA . ASP A 1 98 ? 64.127 80.926 24.132 1.00 43.78 101 ASP A CA 1
ATOM 758 C C . ASP A 1 98 ? 64.886 80.807 25.456 1.00 43.29 101 ASP A C 1
ATOM 759 O O . ASP A 1 98 ? 65.126 81.815 26.122 1.00 41.54 101 ASP A O 1
ATOM 764 N N . LYS A 1 99 ? 65.267 79.599 25.855 1.00 43.97 102 LYS A N 1
ATOM 765 C CA . LYS A 1 99 ? 66.008 79.480 27.103 1.00 45.23 102 LYS A CA 1
ATOM 766 C C . LYS A 1 99 ? 67.443 79.931 26.899 1.00 44.70 102 LYS A C 1
ATOM 767 O O . LYS A 1 99 ? 67.977 79.860 25.789 1.00 44.26 102 LYS A O 1
ATOM 773 N N . GLN A 1 100 ? 68.064 80.407 27.969 1.00 44.28 103 GLN A N 1
ATOM 774 C CA . GLN A 1 100 ? 69.432 80.871 27.870 1.00 45.55 103 GLN A CA 1
ATOM 775 C C . GLN A 1 100 ? 70.418 79.736 27.621 1.00 44.28 103 GLN A C 1
ATOM 776 O O . GLN A 1 100 ? 70.125 78.571 27.862 1.00 43.99 103 GLN A O 1
ATOM 782 N N . LEU A 1 101 ? 71.594 80.090 27.131 1.00 42.27 104 LEU A N 1
ATOM 783 C CA . LEU A 1 101 ? 72.609 79.102 26.828 1.00 40.95 104 LEU A CA 1
ATOM 784 C C . LEU A 1 101 ? 73.829 79.395 27.688 1.00 39.77 104 LEU A C 1
ATOM 785 O O . LEU A 1 101 ? 74.232 80.549 27.813 1.00 40.18 104 LEU A O 1
ATOM 790 N N . SER A 1 102 ? 74.395 78.368 28.317 1.00 39.65 105 SER A N 1
ATOM 791 C CA . SER A 1 102 ? 75.587 78.553 29.147 1.00 40.21 105 SER A CA 1
ATOM 792 C C . SER A 1 102 ? 76.791 78.321 28.260 1.00 40.75 105 SER A C 1
ATOM 793 O O . SER A 1 102 ? 76.897 77.284 27.615 1.00 41.03 105 SER A O 1
ATOM 796 N N . VAL A 1 103 ? 77.705 79.277 28.238 1.00 40.88 106 VAL A N 1
ATOM 797 C CA . VAL A 1 103 ? 78.887 79.152 27.410 1.00 42.73 106 VAL A CA 1
ATOM 798 C C . VAL A 1 103 ? 80.080 79.723 28.144 1.00 43.11 106 VAL A C 1
ATOM 799 O O . VAL A 1 103 ? 79.942 80.609 28.987 1.00 46.31 106 VAL A O 1
ATOM 803 N N . ASP A 1 104 ? 81.257 79.236 27.796 1.00 43.13 107 ASP A N 1
ATOM 804 C CA . ASP A 1 104 ? 82.485 79.679 28.430 1.00 41.46 107 ASP A CA 1
ATOM 805 C C . ASP A 1 104 ? 82.954 81.019 27.883 1.00 41.03 107 ASP A C 1
ATOM 806 O O . ASP A 1 104 ? 82.867 81.278 26.683 1.00 40.12 107 ASP A O 1
ATOM 811 N N . ALA A 1 105 ? 83.456 81.869 28.771 1.00 39.82 108 ALA A N 1
ATOM 812 C CA . ALA A 1 105 ? 83.952 83.176 28.372 1.00 39.62 108 ALA A CA 1
ATOM 813 C C . ALA A 1 105 ? 85.111 82.967 27.414 1.00 39.96 108 ALA A C 1
ATOM 814 O O . ALA A 1 105 ? 85.501 83.875 26.673 1.00 39.77 108 ALA A O 1
ATOM 816 N N . GLN A 1 106 ? 85.662 81.758 27.420 1.00 39.59 109 GLN A N 1
ATOM 817 C CA . GLN A 1 106 ? 86.781 81.438 26.537 1.00 40.64 109 GLN A CA 1
ATOM 818 C C . GLN A 1 106 ? 86.362 81.426 25.063 1.00 39.51 109 GLN A C 1
ATOM 819 O O . GLN A 1 106 ? 87.203 81.429 24.168 1.00 38.57 109 GLN A O 1
ATOM 825 N N . PHE A 1 107 ? 85.058 81.405 24.818 1.00 39.29 110 PHE A N 1
ATOM 826 C CA . PHE A 1 107 ? 84.555 81.419 23.449 1.00 39.71 110 PHE A CA 1
ATOM 827 C C . PHE A 1 107 ? 84.839 82.744 22.758 1.00 40.74 110 PHE A C 1
ATOM 828 O O . PHE A 1 107 ? 84.933 82.801 21.532 1.00 40.14 110 PHE A O 1
ATOM 836 N N . PHE A 1 108 ? 84.985 83.815 23.532 1.00 40.55 111 PHE A N 1
ATOM 837 C CA . PHE A 1 108 ? 85.189 85.113 22.918 1.00 43.63 111 PHE A CA 1
ATOM 838 C C . PHE A 1 108 ? 86.488 85.811 23.293 1.00 46.41 111 PHE A C 1
ATOM 839 O O . PHE A 1 108 ? 86.775 86.018 24.469 1.00 47.82 111 PHE A O 1
ATOM 847 N N . THR A 1 109 ? 87.268 86.188 22.285 1.00 49.51 112 THR A N 1
ATOM 848 C CA . THR A 1 109 ? 88.540 86.864 22.526 1.00 53.19 112 THR A CA 1
ATOM 849 C C . THR A 1 109 ? 88.272 88.233 23.109 1.00 54.22 112 THR A C 1
ATOM 850 O O . THR A 1 109 ? 89.001 88.709 23.975 1.00 55.42 112 THR A O 1
ATOM 854 N N . LYS A 1 110 ? 87.213 88.861 22.616 1.00 55.25 113 LYS A N 1
ATOM 855 C CA . LYS A 1 110 ? 86.793 90.173 23.078 1.00 55.13 113 LYS A CA 1
ATOM 856 C C . LYS A 1 110 ? 85.582 89.899 23.967 1.00 53.77 113 LYS A C 1
ATOM 857 O O . LYS A 1 110 ? 84.765 89.035 23.656 1.00 54.04 113 LYS A O 1
ATOM 863 N N . PRO A 1 111 ? 85.453 90.621 25.087 1.00 52.55 114 PRO A N 1
ATOM 864 C CA . PRO A 1 111 ? 84.329 90.442 26.016 1.00 51.80 114 PRO A CA 1
ATOM 865 C C . PRO A 1 111 ? 82.970 90.505 25.322 1.00 50.00 114 PRO A C 1
ATOM 866 O O . PRO A 1 111 ? 82.809 91.257 24.364 1.00 50.48 114 PRO A O 1
ATOM 870 N N . LEU A 1 112 ? 82.002 89.725 25.801 1.00 46.83 115 LEU A N 1
ATOM 871 C CA . LEU A 1 112 ? 80.660 89.735 25.211 1.00 44.51 115 LEU A CA 1
ATOM 872 C C . LEU A 1 112 ? 79.685 90.094 26.314 1.00 42.74 115 LEU A C 1
ATOM 873 O O . LEU A 1 112 ? 79.069 89.216 26.927 1.00 43.03 115 LEU A O 1
ATOM 878 N N . THR A 1 113 ? 79.518 91.389 26.551 1.00 41.00 116 THR A N 1
ATOM 879 C CA . THR A 1 113 ? 78.641 91.846 27.616 1.00 39.01 116 THR A CA 1
ATOM 880 C C . THR A 1 113 ? 77.172 91.937 27.273 1.00 38.23 116 THR A C 1
ATOM 881 O O . THR A 1 113 ? 76.316 91.783 28.151 1.00 38.93 116 THR A O 1
ATOM 885 N N . ASP A 1 114 ? 76.857 92.201 26.011 1.00 35.98 117 ASP A N 1
ATOM 886 C CA . ASP A 1 114 ? 75.456 92.278 25.637 1.00 35.58 117 ASP A CA 1
ATOM 887 C C . ASP A 1 114 ? 75.240 91.333 24.473 1.00 33.79 117 ASP A C 1
ATOM 888 O O . ASP A 1 114 ? 75.125 91.765 23.337 1.00 32.69 117 ASP A O 1
ATOM 893 N N . GLY A 1 115 ? 75.189 90.037 24.773 1.00 31.53 118 GLY A N 1
ATOM 894 C CA . GLY A 1 115 ? 75.034 89.046 23.726 1.00 28.11 118 GLY A CA 1
ATOM 895 C C . GLY A 1 115 ? 73.702 88.349 23.604 1.00 26.93 118 GLY A C 1
ATOM 896 O O . GLY A 1 115 ? 72.819 88.469 24.454 1.00 26.99 118 GLY A O 1
ATOM 897 N N . MET A 1 116 ? 73.567 87.634 22.492 1.00 25.08 119 MET A N 1
ATOM 898 C CA . MET A 1 116 ? 72.404 86.847 22.166 1.00 25.21 119 MET A CA 1
ATOM 899 C C . MET A 1 116 ? 72.970 85.546 21.565 1.00 25.04 119 MET A C 1
ATOM 900 O O . MET A 1 116 ? 73.974 85.576 20.856 1.00 23.97 119 MET A O 1
ATOM 905 N N . ALA A 1 117 ? 72.314 84.436 21.855 1.00 23.90 120 ALA A N 1
ATOM 906 C CA . ALA A 1 117 ? 72.672 83.117 21.332 1.00 25.39 120 ALA A CA 1
ATOM 907 C C . ALA A 1 117 ? 71.434 82.761 20.530 1.00 24.34 120 ALA A C 1
ATOM 908 O O . ALA A 1 117 ? 70.363 82.474 21.076 1.00 28.63 120 ALA A O 1
ATOM 910 N N . ILE A 1 118 ? 71.579 82.802 19.221 1.00 24.12 121 ILE A N 1
ATOM 911 C CA . ILE A 1 118 ? 70.462 82.582 18.324 1.00 25.32 121 ILE A CA 1
ATOM 912 C C . ILE A 1 118 ? 70.553 81.290 17.546 1.00 26.47 121 ILE A C 1
ATOM 913 O O . ILE A 1 118 ? 71.488 81.101 16.756 1.00 24.51 121 ILE A O 1
ATOM 918 N N . ARG A 1 119 ? 69.557 80.436 17.752 1.00 26.88 122 ARG A N 1
ATOM 919 C CA . ARG A 1 119 ? 69.479 79.155 17.050 1.00 30.90 122 ARG A CA 1
ATOM 920 C C . ARG A 1 119 ? 68.805 79.439 15.732 1.00 29.40 122 ARG A C 1
ATOM 921 O O . ARG A 1 119 ? 67.678 79.932 15.701 1.00 29.63 122 ARG A O 1
ATOM 929 N N . SER A 1 120 ? 69.498 79.140 14.646 1.00 30.93 123 SER A N 1
ATOM 930 C CA . SER A 1 120 ? 68.940 79.350 13.324 1.00 32.31 123 SER A CA 1
ATOM 931 C C . SER A 1 120 ? 69.498 78.321 12.355 1.00 31.89 123 SER A C 1
ATOM 932 O O . SER A 1 120 ? 70.704 78.143 12.250 1.00 30.99 123 SER A O 1
ATOM 935 N N . GLU A 1 121 ? 68.598 77.636 11.664 1.00 35.08 124 GLU A N 1
ATOM 936 C CA . GLU A 1 121 ? 68.984 76.638 10.674 1.00 37.63 124 GLU A CA 1
ATOM 937 C C . GLU A 1 121 ? 69.995 75.639 11.226 1.00 35.77 124 GLU A C 1
ATOM 938 O O . GLU A 1 121 ? 71.008 75.370 10.589 1.00 36.23 124 GLU A O 1
ATOM 944 N N . GLY A 1 122 ? 69.743 75.118 12.419 1.00 36.44 125 GLY A N 1
ATOM 945 C CA . GLY A 1 122 ? 70.658 74.136 12.990 1.00 36.12 125 GLY A CA 1
ATOM 946 C C . GLY A 1 122 ? 72.031 74.635 13.428 1.00 36.35 125 GLY A C 1
ATOM 947 O O . GLY A 1 122 ? 72.967 73.835 13.617 1.00 36.88 125 GLY A O 1
ATOM 948 N N . LYS A 1 123 ? 72.195 75.951 13.558 1.00 31.53 126 LYS A N 1
ATOM 949 C CA . LYS A 1 123 ? 73.465 76.492 14.043 1.00 28.23 126 LYS A CA 1
ATOM 950 C C . LYS A 1 123 ? 73.128 77.460 15.178 1.00 26.13 126 LYS A C 1
ATOM 951 O O . LYS A 1 123 ? 71.968 77.821 15.344 1.00 26.78 126 LYS A O 1
ATOM 957 N N . ILE A 1 124 ? 74.124 77.843 15.970 1.00 23.67 127 ILE A N 1
ATOM 958 C CA . ILE A 1 124 ? 73.891 78.806 17.055 1.00 25.18 127 ILE A CA 1
ATOM 959 C C . ILE A 1 124 ? 74.820 79.980 16.781 1.00 25.14 127 ILE A C 1
ATOM 960 O O . ILE A 1 124 ? 76.053 79.831 16.777 1.00 26.18 127 ILE A O 1
ATOM 965 N N . TYR A 1 125 ? 74.222 81.145 16.533 1.00 22.85 128 TYR A N 1
ATOM 966 C CA . TYR A 1 125 ? 74.988 82.345 16.224 1.00 21.28 128 TYR A CA 1
ATOM 967 C C . TYR A 1 125 ? 75.107 83.179 17.474 1.00 21.35 128 TYR A C 1
ATOM 968 O O . TYR A 1 125 ? 74.098 83.465 18.121 1.00 22.39 128 TYR A O 1
ATOM 977 N N . PHE A 1 126 ? 76.327 83.568 17.813 1.00 21.47 129 PHE A N 1
ATOM 978 C CA . PHE A 1 126 ? 76.548 84.411 18.973 1.00 22.04 129 PHE A CA 1
ATOM 979 C C . PHE A 1 126 ? 76.692 85.831 18.475 1.00 22.09 129 PHE A C 1
ATOM 980 O O . PHE A 1 126 ? 77.609 86.151 17.702 1.00 22.95 129 PHE A O 1
ATOM 988 N N . VAL A 1 127 ? 75.779 86.676 18.947 1.00 20.76 130 VAL A N 1
ATOM 989 C CA . VAL A 1 127 ? 75.704 88.060 18.507 1.00 20.54 130 VAL A CA 1
ATOM 990 C C . VAL A 1 127 ? 76.008 89.115 19.574 1.00 21.46 130 VAL A C 1
ATOM 991 O O . VAL A 1 127 ? 75.519 89.032 20.688 1.00 22.66 130 VAL A O 1
ATOM 995 N N . ASP A 1 128 ? 76.806 90.105 19.199 1.00 22.37 131 ASP A N 1
ATOM 996 C CA . ASP A 1 128 ? 77.166 91.201 20.081 1.00 23.07 131 ASP A CA 1
ATOM 997 C C . ASP A 1 128 ? 76.283 92.405 19.684 1.00 21.30 131 ASP A C 1
ATOM 998 O O . ASP A 1 128 ? 76.487 93.052 18.646 1.00 20.39 131 ASP A O 1
ATOM 1003 N N . LYS A 1 129 ? 75.288 92.673 20.505 1.00 21.53 132 LYS A N 1
ATOM 1004 C CA . LYS A 1 129 ? 74.384 93.787 20.248 1.00 22.89 132 LYS A CA 1
ATOM 1005 C C . LYS A 1 129 ? 75.033 95.166 20.266 1.00 22.94 132 LYS A C 1
ATOM 1006 O O . LYS A 1 129 ? 74.507 96.099 19.666 1.00 23.82 132 LYS A O 1
ATOM 1012 N N . GLN A 1 130 ? 76.183 95.297 20.921 1.00 23.08 133 GLN A N 1
ATOM 1013 C CA . GLN A 1 130 ? 76.859 96.579 21.017 1.00 23.51 133 GLN A CA 1
ATOM 1014 C C . GLN A 1 130 ? 77.965 96.822 19.989 1.00 24.40 133 GLN A C 1
ATOM 1015 O O . GLN A 1 130 ? 78.581 97.887 19.975 1.00 26.46 133 GLN A O 1
ATOM 1021 N N . ALA A 1 131 ? 78.189 95.867 19.101 1.00 22.56 134 ALA A N 1
ATOM 1022 C CA . ALA A 1 131 ? 79.243 95.999 18.093 1.00 24.00 134 ALA A CA 1
ATOM 1023 C C . ALA A 1 131 ? 79.172 97.283 17.269 1.00 24.52 134 ALA A C 1
ATOM 1024 O O . ALA A 1 131 ? 78.078 97.718 16.870 1.00 23.36 134 ALA A O 1
ATOM 1026 N N . SER A 1 132 ? 80.329 97.882 16.996 1.00 24.66 135 SER A N 1
ATOM 1027 C CA . SER A 1 132 ? 80.344 99.075 16.150 1.00 25.61 135 SER A CA 1
ATOM 1028 C C . SER A 1 132 ? 80.069 98.574 14.712 1.00 23.33 135 SER A C 1
ATOM 1029 O O . SER A 1 132 ? 80.396 97.424 14.353 1.00 21.05 135 SER A O 1
ATOM 1032 N N . LEU A 1 133 ? 79.433 99.408 13.896 1.00 20.08 136 LEU A N 1
ATOM 1033 C CA . LEU A 1 133 ? 79.118 99.016 12.527 1.00 22.33 136 LEU A CA 1
ATOM 1034 C C . LEU A 1 133 ? 80.405 98.814 11.772 1.00 24.47 136 LEU A C 1
ATOM 1035 O O . LEU A 1 133 ? 81.263 99.688 11.773 1.00 24.45 136 LEU A O 1
ATOM 1040 N N . SER A 1 134 ? 80.527 97.663 11.116 1.00 23.57 137 SER A N 1
ATOM 1041 C CA . SER A 1 134 ? 81.738 97.320 10.375 1.00 24.63 137 SER A CA 1
ATOM 1042 C C . SER A 1 134 ? 81.384 96.128 9.490 1.00 24.98 137 SER A C 1
ATOM 1043 O O . SER A 1 134 ? 80.397 95.445 9.740 1.00 24.55 137 SER A O 1
ATOM 1046 N N . ASP A 1 135 ? 82.183 95.870 8.468 1.00 23.56 138 ASP A N 1
ATOM 1047 C CA . ASP A 1 135 ? 81.899 94.741 7.595 1.00 23.29 138 ASP A CA 1
ATOM 1048 C C . ASP A 1 135 ? 81.816 93.475 8.425 1.00 24.43 138 ASP A C 1
ATOM 1049 O O . ASP A 1 135 ? 82.544 93.304 9.421 1.00 24.62 138 ASP A O 1
ATOM 1054 N N . GLY A 1 136 ? 80.936 92.566 8.034 1.00 23.31 139 GLY A N 1
ATOM 1055 C CA . GLY A 1 136 ? 80.848 91.324 8.780 1.00 22.58 139 GLY A CA 1
ATOM 1056 C C . GLY A 1 136 ? 79.482 90.716 8.648 1.00 22.58 139 GLY A C 1
ATOM 1057 O O . GLY A 1 136 ? 78.697 91.153 7.808 1.00 20.70 139 GLY A O 1
ATOM 1058 N N . LEU A 1 137 ? 79.227 89.685 9.442 1.00 20.66 140 LEU A N 1
ATOM 1059 C CA . LEU A 1 137 ? 77.931 88.996 9.450 1.00 21.52 140 LEU A CA 1
ATOM 1060 C C . LEU A 1 137 ? 77.112 89.643 10.544 1.00 20.27 140 LEU A C 1
ATOM 1061 O O . LEU A 1 137 ? 77.534 89.647 11.703 1.00 21.01 140 LEU A O 1
ATOM 1066 N N . TRP A 1 138 ? 75.919 90.122 10.192 1.00 20.35 141 TRP A N 1
ATOM 1067 C CA . TRP A 1 138 ? 75.065 90.809 11.163 1.00 18.36 141 TRP A CA 1
ATOM 1068 C C . TRP A 1 138 ? 73.631 90.300 11.280 1.00 18.00 141 TRP A C 1
ATOM 1069 O O . TRP A 1 138 ? 73.061 89.830 10.291 1.00 19.65 141 TRP A O 1
ATOM 1080 N N . LEU A 1 139 ? 73.047 90.453 12.477 1.00 17.63 142 LEU A N 1
ATOM 1081 C CA . LEU A 1 139 ? 71.635 90.156 12.696 1.00 17.31 142 LEU A CA 1
ATOM 1082 C C . LEU A 1 139 ? 71.021 91.529 12.341 1.00 18.12 142 LEU A C 1
ATOM 1083 O O . LEU A 1 139 ? 71.421 92.548 12.923 1.00 18.67 142 LEU A O 1
ATOM 1088 N N . VAL A 1 140 ? 70.078 91.558 11.402 1.00 17.64 143 VAL A N 1
ATOM 1089 C CA . VAL A 1 140 ? 69.448 92.824 10.977 1.00 17.71 143 VAL A CA 1
ATOM 1090 C C . VAL A 1 140 ? 67.924 92.690 10.901 1.00 18.87 143 VAL A C 1
ATOM 1091 O O . VAL A 1 140 ? 67.378 91.585 10.852 1.00 19.69 143 VAL A O 1
ATOM 1095 N N . ASP A 1 141 ? 67.247 93.831 10.892 1.00 18.80 144 ASP A N 1
ATOM 1096 C CA . ASP A 1 141 ? 65.788 93.876 10.805 1.00 18.66 144 ASP A CA 1
ATOM 1097 C C . ASP A 1 141 ? 65.526 94.725 9.565 1.00 19.41 144 ASP A C 1
ATOM 1098 O O . ASP A 1 141 ? 65.871 95.912 9.521 1.00 19.90 144 ASP A O 1
ATOM 1103 N N . ILE A 1 142 ? 64.933 94.115 8.557 1.00 17.91 145 ILE A N 1
ATOM 1104 C CA . ILE A 1 142 ? 64.655 94.819 7.316 1.00 19.99 145 ILE A CA 1
ATOM 1105 C C . ILE A 1 142 ? 63.142 94.942 7.201 1.00 21.92 145 ILE A C 1
ATOM 1106 O O . ILE A 1 142 ? 62.449 93.965 6.894 1.00 20.67 145 ILE A O 1
ATOM 1111 N N . LYS A 1 143 ? 62.643 96.144 7.503 1.00 22.19 146 LYS A N 1
ATOM 1112 C CA . LYS A 1 143 ? 61.209 96.435 7.454 1.00 25.37 146 LYS A CA 1
ATOM 1113 C C . LYS A 1 143 ? 60.386 95.501 8.367 1.00 27.38 146 LYS A C 1
ATOM 1114 O O . LYS A 1 143 ? 59.198 95.235 8.101 1.00 28.08 146 LYS A O 1
ATOM 1120 N N . GLY A 1 144 ? 61.017 95.002 9.429 1.00 24.30 147 GLY A N 1
ATOM 1121 C CA . GLY A 1 144 ? 60.309 94.116 10.333 1.00 24.31 147 GLY A CA 1
ATOM 1122 C C . GLY A 1 144 ? 60.734 92.658 10.256 1.00 22.84 147 GLY A C 1
ATOM 1123 O O . GLY A 1 144 ? 60.564 91.933 11.232 1.00 24.52 147 GLY A O 1
ATOM 1124 N N . ALA A 1 145 ? 61.286 92.229 9.123 1.00 21.73 148 ALA A N 1
ATOM 1125 C CA . ALA A 1 145 ? 61.732 90.835 8.968 1.00 21.35 148 ALA A CA 1
ATOM 1126 C C . ALA A 1 145 ? 63.145 90.721 9.520 1.00 21.63 148 ALA A C 1
ATOM 1127 O O . ALA A 1 145 ? 63.997 91.565 9.213 1.00 22.67 148 ALA A O 1
ATOM 1129 N N . ILE A 1 146 ? 63.412 89.682 10.313 1.00 20.89 149 ILE A N 1
ATOM 1130 C CA . ILE A 1 146 ? 64.743 89.519 10.901 1.00 19.97 149 ILE A CA 1
ATOM 1131 C C . ILE A 1 146 ? 65.545 88.435 10.182 1.00 21.55 149 ILE A C 1
ATOM 1132 O O . ILE A 1 146 ? 65.003 87.380 9.842 1.00 18.35 149 ILE A O 1
ATOM 1137 N N . SER A 1 147 ? 66.820 88.721 9.902 1.00 19.01 150 SER A N 1
ATOM 1138 C CA . SER A 1 147 ? 67.673 87.748 9.215 1.00 20.12 150 SER A CA 1
ATOM 1139 C C . SER A 1 147 ? 69.128 87.987 9.567 1.00 19.28 150 SER A C 1
ATOM 1140 O O . SER A 1 147 ? 69.472 88.937 10.291 1.00 19.42 150 SER A O 1
ATOM 1143 N N . ILE A 1 148 ? 69.993 87.097 9.094 1.00 19.64 151 ILE A N 1
ATOM 1144 C CA . ILE A 1 148 ? 71.412 87.233 9.354 1.00 19.53 151 ILE A CA 1
ATOM 1145 C C . ILE A 1 148 ? 71.984 87.479 7.965 1.00 20.40 151 ILE A C 1
ATOM 1146 O O . ILE A 1 148 ? 71.799 86.661 7.062 1.00 18.69 151 ILE A O 1
ATOM 1151 N N . ARG A 1 149 ? 72.665 88.606 7.781 1.00 18.00 152 ARG A N 1
ATOM 1152 C CA . ARG A 1 149 ? 73.182 88.944 6.468 1.00 17.98 152 ARG A CA 1
ATOM 1153 C C . ARG A 1 149 ? 74.598 89.497 6.523 1.00 19.60 152 ARG A C 1
ATOM 1154 O O . ARG A 1 149 ? 74.983 90.082 7.521 1.00 19.56 152 ARG A O 1
ATOM 1162 N N . GLU A 1 150 ? 75.351 89.311 5.442 1.00 18.51 153 GLU A N 1
ATOM 1163 C CA . GLU A 1 150 ? 76.695 89.869 5.366 1.00 20.62 153 GLU A CA 1
ATOM 1164 C C . GLU A 1 150 ? 76.574 91.338 4.941 1.00 20.24 153 GLU A C 1
ATOM 1165 O O . GLU A 1 150 ? 75.967 91.648 3.903 1.00 21.70 153 GLU A O 1
ATOM 1171 N N . LEU A 1 151 ? 77.153 92.236 5.733 1.00 17.30 154 LEU A N 1
ATOM 1172 C CA . LEU A 1 151 ? 77.092 93.660 5.434 1.00 17.96 154 LEU A CA 1
ATOM 1173 C C . LEU A 1 151 ? 78.447 94.149 5.036 1.00 18.04 154 LEU A C 1
ATOM 1174 O O . LEU A 1 151 ? 79.460 93.689 5.591 1.00 18.43 154 LEU A O 1
ATOM 1179 N N . THR A 1 152 ? 78.477 95.065 4.081 1.00 18.31 155 THR A N 1
ATOM 1180 C CA . THR A 1 152 ? 79.731 95.686 3.653 1.00 20.56 155 THR A CA 1
ATOM 1181 C C . THR A 1 152 ? 79.467 97.181 3.624 1.00 21.60 155 THR A C 1
ATOM 1182 O O . THR A 1 152 ? 78.524 97.637 2.955 1.00 20.15 155 THR A O 1
ATOM 1186 N N . LYS A 1 153 ? 80.267 97.944 4.368 1.00 20.81 156 LYS A N 1
ATOM 1187 C CA . LYS A 1 153 ? 80.094 99.402 4.379 1.00 21.25 156 LYS A CA 1
ATOM 1188 C C . LYS A 1 153 ? 80.514 99.995 3.042 1.00 22.60 156 LYS A C 1
ATOM 1189 O O . LYS A 1 153 ? 81.568 99.635 2.497 1.00 22.95 156 LYS A O 1
ATOM 1195 N N . LEU A 1 154 ? 79.704 100.920 2.531 1.00 21.12 157 LEU A N 1
ATOM 1196 C CA . LEU A 1 154 ? 79.973 101.579 1.251 1.00 22.44 157 LEU A CA 1
ATOM 1197 C C . LEU A 1 154 ? 80.102 103.080 1.480 1.00 23.50 157 LEU A C 1
ATOM 1198 O O . LEU A 1 154 ? 79.537 103.629 2.431 1.00 22.09 157 LEU A O 1
ATOM 1203 N N . PRO A 1 155 ? 80.835 103.771 0.601 1.00 24.97 158 PRO A N 1
ATOM 1204 C CA . PRO A 1 155 ? 81.003 105.222 0.760 1.00 25.74 158 PRO A CA 1
ATOM 1205 C C . PRO A 1 155 ? 79.652 105.919 0.807 1.00 24.62 158 PRO A C 1
ATOM 1206 O O . PRO A 1 155 ? 78.684 105.465 0.187 1.00 23.79 158 PRO A O 1
ATOM 1210 N N . GLY A 1 156 ? 79.577 107.034 1.513 1.00 23.61 159 GLY A N 1
ATOM 1211 C CA . GLY A 1 156 ? 78.307 107.742 1.554 1.00 22.16 159 GLY A CA 1
ATOM 1212 C C . GLY A 1 156 ? 77.330 107.206 2.586 1.00 20.54 159 GLY A C 1
ATOM 1213 O O . GLY A 1 156 ? 76.116 107.414 2.446 1.00 20.83 159 GLY A O 1
ATOM 1214 N N . ARG A 1 157 ? 77.838 106.516 3.615 1.00 18.71 160 ARG A N 1
ATOM 1215 C CA . ARG A 1 157 ? 76.985 105.993 4.694 1.00 19.53 160 ARG A CA 1
ATOM 1216 C C . ARG A 1 157 ? 75.972 105.007 4.103 1.00 18.69 160 ARG A C 1
ATOM 1217 O O . ARG A 1 157 ? 74.779 105.086 4.390 1.00 17.49 160 ARG A O 1
ATOM 1225 N N . LYS A 1 158 ? 76.464 104.093 3.278 1.00 17.91 161 LYS A N 1
ATOM 1226 C CA . LYS A 1 158 ? 75.596 103.084 2.659 1.00 17.53 161 LYS A CA 1
ATOM 1227 C C . LYS A 1 158 ? 76.075 101.698 3.046 1.00 18.97 161 LYS A C 1
ATOM 1228 O O . LYS A 1 158 ? 77.162 101.538 3.640 1.00 17.31 161 LYS A O 1
ATOM 1234 N N . LEU A 1 159 ? 75.265 100.690 2.697 1.00 18.60 162 LEU A N 1
ATOM 1235 C CA . LEU A 1 159 ? 75.585 99.311 3.016 1.00 19.18 162 LEU A CA 1
ATOM 1236 C C . LEU A 1 159 ? 75.256 98.429 1.830 1.00 19.30 162 LEU A C 1
ATOM 1237 O O . LEU A 1 159 ? 74.312 98.721 1.090 1.00 19.10 162 LEU A O 1
ATOM 1242 N N . HIS A 1 160 ? 76.070 97.394 1.632 1.00 19.12 163 HIS A N 1
ATOM 1243 C CA . HIS A 1 160 ? 75.786 96.372 0.633 1.00 19.59 163 HIS A CA 1
ATOM 1244 C C . HIS A 1 160 ? 75.295 95.250 1.561 1.00 19.19 163 HIS A C 1
ATOM 1245 O O . HIS A 1 160 ? 75.964 94.909 2.549 1.00 19.53 163 HIS A O 1
ATOM 1252 N N . VAL A 1 161 ? 74.112 94.707 1.265 1.00 18.92 164 VAL A N 1
ATOM 1253 C CA . VAL A 1 161 ? 73.494 93.665 2.070 1.00 17.86 164 VAL A CA 1
ATOM 1254 C C . VAL A 1 161 ? 73.395 92.363 1.247 1.00 19.53 164 VAL A C 1
ATOM 1255 O O . VAL A 1 161 ? 72.721 92.333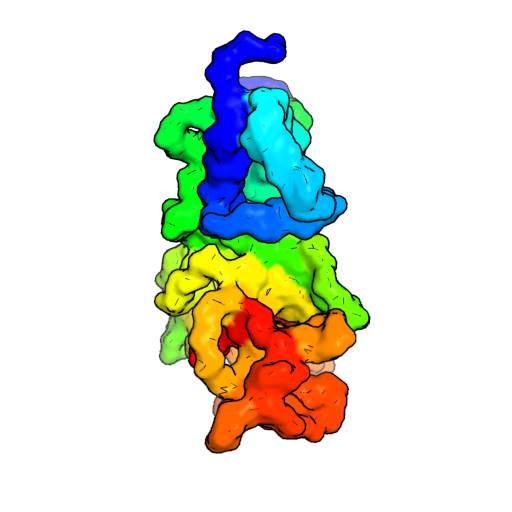 0.223 1.00 18.73 164 VAL A O 1
ATOM 1259 N N . ALA A 1 162 ? 74.077 91.316 1.710 1.00 22.00 165 ALA A N 1
ATOM 1260 C CA . ALA A 1 162 ? 74.119 90.009 1.027 1.00 23.70 165 ALA A CA 1
ATOM 1261 C C . ALA A 1 162 ? 73.707 88.859 1.945 1.00 27.67 165 ALA A C 1
ATOM 1262 O O . ALA A 1 162 ? 73.815 88.965 3.175 1.00 27.06 165 ALA A O 1
ATOM 1264 N N . GLY A 1 163 ? 73.278 87.738 1.354 1.00 28.40 166 GLY A N 1
ATOM 1265 C CA . GLY A 1 163 ? 72.908 86.609 2.192 1.00 30.47 166 GLY A CA 1
ATOM 1266 C C . GLY A 1 163 ? 71.513 86.102 1.929 1.00 34.31 166 GLY A C 1
ATOM 1267 O O . GLY A 1 163 ? 71.232 84.919 2.143 1.00 34.85 166 GLY A O 1
ATOM 1268 N N . GLY A 1 164 ? 70.626 87.000 1.504 1.00 34.06 167 GLY A N 1
ATOM 1269 C CA . GLY A 1 164 ? 69.269 86.584 1.180 1.00 34.48 167 GLY A CA 1
ATOM 1270 C C . GLY A 1 164 ? 69.312 86.034 -0.238 1.00 33.76 167 GLY A C 1
ATOM 1271 O O . GLY A 1 164 ? 70.399 85.774 -0.781 1.00 32.74 167 GLY A O 1
ATOM 1272 N N . LYS A 1 165 ? 68.149 85.864 -0.862 1.00 32.83 168 LYS A N 1
ATOM 1273 C CA . LYS A 1 165 ? 68.127 85.353 -2.229 1.00 32.45 168 LYS A CA 1
ATOM 1274 C C . LYS A 1 165 ? 68.949 86.219 -3.208 1.00 29.53 168 LYS A C 1
ATOM 1275 O O . LYS A 1 165 ? 69.660 85.693 -4.050 1.00 28.89 168 LYS A O 1
ATOM 1281 N N . VAL A 1 166 ? 68.856 87.544 -3.099 1.00 29.25 169 VAL A N 1
ATOM 1282 C CA . VAL A 1 166 ? 69.623 88.472 -3.968 1.00 26.54 169 VAL A CA 1
ATOM 1283 C C . VAL A 1 166 ? 70.156 89.580 -3.041 1.00 25.00 169 VAL A C 1
ATOM 1284 O O . VAL A 1 166 ? 69.561 89.825 -1.988 1.00 24.47 169 VAL A O 1
ATOM 1288 N N . PRO A 1 167 ? 71.269 90.266 -3.415 1.00 22.86 170 PRO A N 1
ATOM 1289 C CA . PRO A 1 167 ? 71.781 91.328 -2.534 1.00 20.61 170 PRO A CA 1
ATOM 1290 C C . PRO A 1 167 ? 71.152 92.673 -2.897 1.00 21.21 170 PRO A C 1
ATOM 1291 O O . PRO A 1 167 ? 70.500 92.801 -3.941 1.00 21.69 170 PRO A O 1
ATOM 1295 N N . PHE A 1 168 ? 71.322 93.672 -2.036 1.00 19.80 171 PHE A N 1
ATOM 1296 C CA . PHE A 1 168 ? 70.812 94.995 -2.370 1.00 19.58 171 PHE A CA 1
ATOM 1297 C C . PHE A 1 168 ? 71.689 96.006 -1.644 1.00 18.64 171 PHE A C 1
ATOM 1298 O O . PHE A 1 168 ? 72.547 95.617 -0.844 1.00 17.50 171 PHE A O 1
ATOM 1306 N N . GLU A 1 169 ? 71.496 97.288 -1.938 1.00 17.06 172 GLU A N 1
ATOM 1307 C CA . GLU A 1 169 ? 72.278 98.333 -1.264 1.00 17.84 172 GLU A CA 1
ATOM 1308 C C . GLU A 1 169 ? 71.269 99.365 -0.742 1.00 17.24 172 GLU A C 1
ATOM 1309 O O . GLU A 1 169 ? 70.222 99.561 -1.339 1.00 17.70 172 GLU A O 1
ATOM 1315 N N . CYS A 1 170 ? 71.602 100.017 0.355 1.00 17.56 173 CYS A N 1
ATOM 1316 C CA . CYS A 1 170 ? 70.681 100.968 0.982 1.00 17.95 173 CYS A CA 1
ATOM 1317 C C . CYS A 1 170 ? 71.511 101.870 1.881 1.00 18.16 173 CYS A C 1
ATOM 1318 O O . CYS A 1 170 ? 72.730 101.688 1.994 1.00 18.73 173 CYS A O 1
ATOM 1321 N N . GLY A 1 171 ? 70.869 102.844 2.523 1.00 19.70 174 GLY A N 1
ATOM 1322 C CA . GLY A 1 171 ? 71.610 103.696 3.431 1.00 18.46 174 GLY A CA 1
ATOM 1323 C C . GLY A 1 171 ? 71.594 103.079 4.819 1.00 19.09 174 GLY A C 1
ATOM 1324 O O . GLY A 1 171 ? 70.816 102.143 5.100 1.00 16.40 174 GLY A O 1
ATOM 1325 N N . ILE A 1 172 ? 72.442 103.586 5.711 1.00 18.03 175 ILE A N 1
ATOM 1326 C CA . ILE A 1 172 ? 72.486 103.037 7.062 1.00 18.00 175 ILE A CA 1
ATOM 1327 C C . ILE A 1 172 ? 71.209 103.364 7.788 1.00 20.12 175 ILE A C 1
ATOM 1328 O O . ILE A 1 172 ? 70.962 102.858 8.872 1.00 22.00 175 ILE A O 1
ATOM 1333 N N . ASP A 1 173 ? 70.394 104.233 7.206 1.00 18.72 176 ASP A N 1
ATOM 1334 C CA . ASP A 1 173 ? 69.140 104.558 7.857 1.00 20.39 176 ASP A CA 1
ATOM 1335 C C . ASP A 1 173 ? 67.951 103.756 7.305 1.00 21.83 176 ASP A C 1
ATOM 1336 O O . ASP A 1 173 ? 66.834 103.954 7.756 1.00 22.07 176 ASP A O 1
ATOM 1341 N N . ASP A 1 174 ? 68.190 102.855 6.346 1.00 18.25 177 ASP A N 1
ATOM 1342 C CA . ASP A 1 174 ? 67.106 102.079 5.748 1.00 18.25 177 ASP A CA 1
ATOM 1343 C C . ASP A 1 174 ? 66.816 100.696 6.360 1.00 19.68 177 ASP A C 1
ATOM 1344 O O . ASP A 1 174 ? 65.777 100.089 6.066 1.00 20.38 177 ASP A O 1
ATOM 1349 N N . ILE A 1 175 ? 67.728 100.198 7.179 1.00 18.78 178 ILE A N 1
ATOM 1350 C CA . ILE A 1 175 ? 67.519 98.90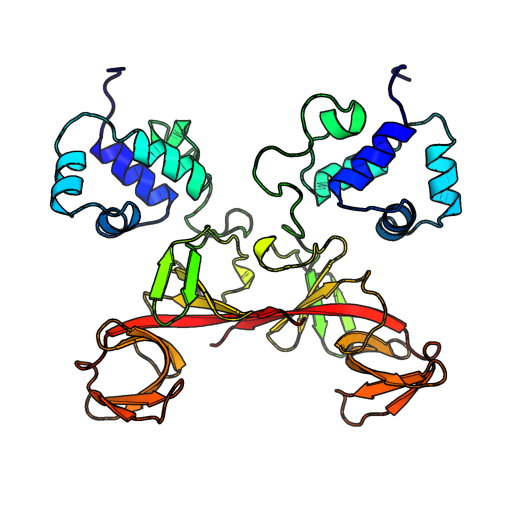4 7.837 1.00 20.79 178 ILE A CA 1
ATOM 1351 C C . ILE A 1 175 ? 68.075 99.058 9.244 1.00 19.83 178 ILE A C 1
ATOM 1352 O O . ILE A 1 175 ? 68.826 99.997 9.516 1.00 21.83 178 ILE A O 1
ATOM 1357 N N . LYS A 1 176 ? 67.693 98.177 10.158 1.00 18.28 179 LYS A N 1
ATOM 1358 C CA . LYS A 1 176 ? 68.185 98.292 11.523 1.00 18.67 179 LYS A CA 1
ATOM 1359 C C . LYS A 1 176 ? 69.183 97.161 11.804 1.00 19.83 179 LYS A C 1
ATOM 1360 O O . LYS A 1 176 ? 68.879 95.992 11.521 1.00 19.38 179 LYS A O 1
ATOM 1366 N N . THR A 1 177 ? 70.371 97.505 12.295 1.00 16.72 180 THR A N 1
ATOM 1367 C CA . THR A 1 177 ? 71.364 96.479 12.611 1.00 18.79 180 THR A CA 1
ATOM 1368 C C . THR A 1 177 ? 71.162 96.150 14.091 1.00 20.68 180 THR A C 1
ATOM 1369 O O . THR A 1 177 ? 71.186 97.037 14.941 1.00 21.17 180 THR A O 1
ATOM 1373 N N . LEU A 1 178 ? 70.944 94.878 14.384 1.00 17.16 181 LEU A N 1
ATOM 1374 C CA . LEU A 1 178 ? 70.689 94.450 15.749 1.00 19.72 181 LEU A CA 1
ATOM 1375 C C . LEU A 1 178 ? 71.944 94.023 16.511 1.00 19.14 181 LEU A C 1
ATOM 1376 O O . LEU A 1 178 ? 72.009 94.160 17.739 1.00 19.20 181 LEU A O 1
ATOM 1381 N N . GLY A 1 179 ? 72.954 93.538 15.787 1.00 19.69 182 GLY A N 1
ATOM 1382 C CA . GLY A 1 179 ? 74.177 93.108 16.460 1.00 20.23 182 GLY A CA 1
ATOM 1383 C C . GLY A 1 179 ? 75.049 92.328 15.505 1.00 20.35 182 GLY A C 1
ATOM 1384 O O . GLY A 1 179 ? 74.558 91.789 14.525 1.00 18.73 182 GLY A O 1
ATOM 1385 N N . ARG A 1 180 ? 76.334 92.240 15.806 1.00 20.65 183 ARG A N 1
ATOM 1386 C CA . ARG A 1 180 ? 77.253 91.531 14.921 1.00 21.97 183 ARG A CA 1
ATOM 1387 C C . ARG A 1 180 ? 77.572 90.106 15.394 1.00 21.84 183 ARG A C 1
ATOM 1388 O O . ARG A 1 180 ? 77.797 89.880 16.580 1.00 20.54 183 ARG A O 1
ATOM 1396 N N . VAL A 1 181 ? 77.560 89.156 14.463 1.00 21.49 184 VAL A N 1
ATOM 1397 C CA . VAL A 1 181 ? 77.878 87.765 14.810 1.00 21.79 184 VAL A CA 1
ATOM 1398 C C . VAL A 1 181 ? 79.369 87.700 15.103 1.00 21.38 184 VAL A C 1
ATOM 1399 O O . VAL A 1 181 ? 80.206 88.083 14.269 1.00 23.08 184 VAL A O 1
ATOM 1403 N N . VAL A 1 182 ? 79.709 87.250 16.299 1.00 23.79 185 VAL A N 1
ATOM 1404 C CA . VAL A 1 182 ? 81.118 87.149 16.654 1.00 25.18 185 VAL A CA 1
ATOM 1405 C C . VAL A 1 182 ? 81.573 85.695 16.732 1.00 25.95 185 VAL A C 1
ATOM 1406 O O . VAL A 1 182 ? 82.766 85.417 16.878 1.00 27.19 185 VAL A O 1
ATOM 1410 N N . GLY A 1 183 ? 80.630 84.776 16.631 1.00 24.83 186 GLY A N 1
ATOM 1411 C CA . GLY A 1 183 ? 80.997 83.369 16.714 1.00 24.93 186 GLY A CA 1
ATOM 1412 C C . GLY A 1 183 ? 79.830 82.545 16.293 1.00 24.23 186 GLY A C 1
ATOM 1413 O O . GLY A 1 183 ? 78.689 82.983 16.437 1.00 22.98 186 GLY A O 1
ATOM 1414 N N . VAL A 1 184 ? 80.098 81.346 15.771 1.00 23.12 187 VAL A N 1
ATOM 1415 C CA . VAL A 1 184 ? 79.034 80.483 15.323 1.00 23.43 187 VAL A CA 1
ATOM 1416 C C . VAL A 1 184 ? 79.347 79.039 15.742 1.00 25.67 187 VAL A C 1
ATOM 1417 O O . VAL A 1 184 ? 80.482 78.603 15.603 1.00 27.18 187 VAL A O 1
ATOM 1421 N N . TYR A 1 185 ? 78.350 78.328 16.255 1.00 26.21 188 TYR A N 1
ATOM 1422 C CA . TYR A 1 185 ? 78.539 76.928 16.618 1.00 28.23 188 TYR A CA 1
ATOM 1423 C C . TYR A 1 185 ? 77.636 76.073 15.749 1.00 29.13 188 TYR A C 1
ATOM 1424 O O . TYR A 1 185 ? 76.484 76.439 15.469 1.00 27.49 188 TYR A O 1
ATOM 1433 N N . SER A 1 186 ? 78.154 74.933 15.288 1.00 28.55 189 SER A N 1
ATOM 1434 C CA . SER A 1 186 ? 77.302 74.034 14.533 1.00 30.81 189 SER A CA 1
ATOM 1435 C C . SER A 1 186 ? 77.644 72.604 14.884 1.00 30.48 189 SER A C 1
ATOM 1436 O O . SER A 1 186 ? 78.816 72.252 14.998 1.00 26.89 189 SER A O 1
ATOM 1439 N N . GLU A 1 187 ? 76.605 71.812 15.097 1.00 32.55 190 GLU A N 1
ATOM 1440 C CA . GLU A 1 187 ? 76.766 70.401 15.403 1.00 38.54 190 GLU A CA 1
ATOM 1441 C C . GLU A 1 187 ? 77.087 69.765 14.064 1.00 41.89 190 GLU A C 1
ATOM 1442 O O . GLU A 1 187 ? 76.524 70.167 13.038 1.00 40.04 190 GLU A O 1
ATOM 1448 N N . VAL A 1 188 ? 77.996 68.791 14.063 1.00 44.43 191 VAL A N 1
ATOM 1449 C CA . VAL A 1 188 ? 78.362 68.100 12.829 1.00 48.78 191 VAL A CA 1
ATOM 1450 C C . VAL A 1 188 ? 77.855 66.667 12.892 1.00 52.11 191 VAL A C 1
ATOM 1451 O O . VAL A 1 188 ? 78.656 65.731 12.943 1.00 52.11 191 VAL A O 1
ATOM 1455 N N . ASN A 1 189 ? 76.527 66.504 12.894 1.00 54.62 192 ASN A N 1
ATOM 1456 C CA . ASN A 1 189 ? 75.908 65.179 12.971 1.00 57.36 192 ASN A CA 1
ATOM 1457 C C . ASN A 1 189 ? 76.243 64.292 11.771 1.00 58.03 192 ASN A C 1
ATOM 1458 O O . ASN A 1 189 ? 76.539 63.098 11.993 1.00 58.30 192 ASN A O 1
ATOM 1464 N N . ASP B 1 1 ? 97.180 65.461 60.639 1.00 67.21 4 ASP B N 1
ATOM 1465 C CA . ASP B 1 1 ? 96.928 64.860 59.299 1.00 67.70 4 ASP B CA 1
ATOM 1466 C C . ASP B 1 1 ? 97.126 63.365 59.404 1.00 68.08 4 ASP B C 1
ATOM 1467 O O . ASP B 1 1 ? 98.211 62.843 59.160 1.00 67.48 4 ASP B O 1
ATOM 1472 N N . SER B 1 2 ? 96.050 62.691 59.788 1.00 69.21 5 SER B N 1
ATOM 1473 C CA . SER B 1 2 ? 96.019 61.243 59.972 1.00 69.54 5 SER B CA 1
ATOM 1474 C C . SER B 1 2 ? 94.634 60.963 60.559 1.00 69.47 5 SER B C 1
ATOM 1475 O O . SER B 1 2 ? 94.487 60.298 61.591 1.00 69.17 5 SER B O 1
ATOM 1478 N N . LEU B 1 3 ? 93.627 61.497 59.872 1.00 69.00 6 LEU B N 1
ATOM 1479 C CA . LEU B 1 3 ? 92.236 61.392 60.284 1.00 68.28 6 LEU B CA 1
ATOM 1480 C C . LEU B 1 3 ? 91.558 60.125 59.777 1.00 67.79 6 LEU B C 1
ATOM 1481 O O . LEU B 1 3 ? 90.331 60.006 59.832 1.00 67.29 6 LEU B O 1
ATOM 1486 N N . GLY B 1 4 ? 92.364 59.189 59.281 1.00 67.00 7 GLY B N 1
ATOM 1487 C CA . GLY B 1 4 ? 91.836 57.926 58.791 1.00 66.31 7 GLY B CA 1
ATOM 1488 C C . GLY B 1 4 ? 91.061 57.975 57.488 1.00 65.72 7 GLY B C 1
ATOM 1489 O O . GLY B 1 4 ? 89.980 57.390 57.381 1.00 65.98 7 GLY B O 1
ATOM 1490 N N . TRP B 1 5 ? 91.612 58.655 56.488 1.00 64.31 8 TRP B N 1
ATOM 1491 C CA . TRP B 1 5 ? 90.951 58.765 55.193 1.00 62.74 8 TRP B CA 1
ATOM 1492 C C . TRP B 1 5 ? 91.482 57.736 54.188 1.00 62.91 8 TRP B C 1
ATOM 1493 O O . TRP B 1 5 ? 92.620 57.270 54.303 1.00 62.48 8 TRP B O 1
ATOM 1504 N N . SER B 1 6 ? 90.655 57.375 53.207 1.00 62.87 9 SER B N 1
ATOM 1505 C CA . SER B 1 6 ? 91.058 56.398 52.197 1.00 62.45 9 SER B CA 1
ATOM 1506 C C . SER B 1 6 ? 91.673 57.024 50.957 1.00 62.11 9 SER B C 1
ATOM 1507 O O . SER B 1 6 ? 91.034 57.818 50.275 1.00 61.73 9 SER B O 1
ATOM 1510 N N . ASN B 1 7 ? 92.903 56.639 50.645 1.00 61.83 10 ASN B N 1
ATOM 1511 C CA . ASN B 1 7 ? 93.566 57.183 49.469 1.00 62.47 10 ASN B CA 1
ATOM 1512 C C . ASN B 1 7 ? 92.828 56.783 48.186 1.00 63.00 10 ASN B C 1
ATOM 1513 O O . ASN B 1 7 ? 92.485 57.638 47.371 1.00 63.14 10 ASN B O 1
ATOM 1518 N N . VAL B 1 8 ? 92.587 55.486 48.005 1.00 63.34 11 VAL B N 1
ATOM 1519 C CA . VAL B 1 8 ? 91.907 55.012 46.801 1.00 62.88 11 VAL B CA 1
ATOM 1520 C C . VAL B 1 8 ? 90.541 55.692 46.655 1.00 62.83 11 VAL B C 1
ATOM 1521 O O . VAL B 1 8 ? 90.127 56.029 45.544 1.00 62.85 11 VAL B O 1
ATOM 1525 N N . ASP B 1 9 ? 89.852 55.909 47.770 1.00 62.47 12 ASP B N 1
ATOM 1526 C CA . ASP B 1 9 ? 88.557 56.582 47.733 1.00 63.20 12 ASP B CA 1
ATOM 1527 C C . ASP B 1 9 ? 88.696 58.004 47.192 1.00 63.84 12 ASP B C 1
ATOM 1528 O O . ASP B 1 9 ? 87.933 58.420 46.322 1.00 63.88 12 ASP B O 1
ATOM 1533 N N . VAL B 1 10 ? 89.663 58.753 47.717 1.00 63.38 13 VAL B N 1
ATOM 1534 C CA . VAL B 1 10 ? 89.8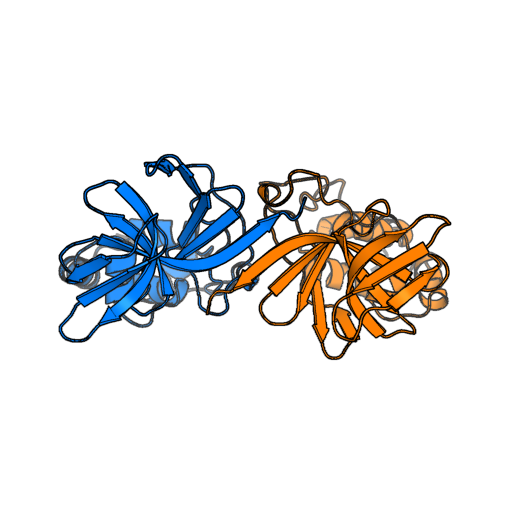79 60.120 47.266 1.00 62.89 13 VAL B CA 1
ATOM 1535 C C . VAL B 1 10 ? 90.302 60.127 45.801 1.00 63.59 13 VAL B C 1
ATOM 1536 O O . VAL B 1 10 ? 89.844 60.963 45.023 1.00 62.87 13 VAL B O 1
ATOM 1540 N N . LEU B 1 11 ? 91.163 59.187 45.421 1.00 64.25 14 LEU B N 1
ATOM 1541 C CA . LEU B 1 11 ? 91.619 59.102 44.038 1.00 65.56 14 LEU B CA 1
ATOM 1542 C C . LEU B 1 11 ? 90.463 58.798 43.070 1.00 66.68 14 LEU B C 1
ATOM 1543 O O . LEU B 1 11 ? 90.471 59.253 41.921 1.00 67.04 14 LEU B O 1
ATOM 1548 N N . ASP B 1 12 ? 89.471 58.042 43.538 1.00 67.11 15 ASP B N 1
ATOM 1549 C CA . ASP B 1 12 ? 88.314 57.706 42.711 1.00 67.85 15 ASP B CA 1
ATOM 1550 C C . ASP B 1 12 ? 87.288 58.829 42.772 1.00 68.32 15 ASP B C 1
ATOM 1551 O O . ASP B 1 12 ? 86.773 59.262 41.744 1.00 69.15 15 ASP B O 1
ATOM 1556 N N . ARG B 1 13 ? 86.983 59.287 43.983 1.00 68.23 16 ARG B N 1
ATOM 1557 C CA . ARG B 1 13 ? 86.017 60.361 44.165 1.00 68.27 16 ARG B CA 1
ATOM 1558 C C . ARG B 1 13 ? 86.500 61.585 43.395 1.00 68.17 16 ARG B C 1
ATOM 1559 O O . ARG B 1 13 ? 85.725 62.486 43.094 1.00 68.47 16 ARG B O 1
ATOM 1567 N N . ILE B 1 14 ? 87.790 61.596 43.071 1.00 68.31 17 ILE B N 1
ATOM 1568 C CA . ILE B 1 14 ? 88.392 62.676 42.299 1.00 68.54 17 ILE B CA 1
ATOM 1569 C C . ILE B 1 14 ? 88.045 62.425 40.833 1.00 69.74 17 ILE B C 1
ATOM 1570 O O . ILE B 1 14 ? 87.839 63.365 40.063 1.00 70.03 17 ILE B O 1
ATOM 1575 N N . CYS B 1 15 ? 87.995 61.147 40.458 1.00 70.37 18 CYS B N 1
ATOM 1576 C CA . CYS B 1 15 ? 87.667 60.746 39.092 1.00 70.84 18 CYS B CA 1
ATOM 1577 C C . CYS B 1 15 ? 86.228 61.118 38.761 1.00 71.28 18 CYS B C 1
ATOM 1578 O O . CYS B 1 15 ? 85.957 61.641 37.687 1.00 71.56 18 CYS B O 1
ATOM 1581 N N . GLU B 1 16 ? 85.309 60.853 39.684 1.00 71.66 19 GLU B N 1
ATOM 1582 C CA . GLU B 1 16 ? 83.908 61.202 39.476 1.00 72.94 19 GLU B CA 1
ATOM 1583 C C . GLU B 1 16 ? 83.843 62.714 39.227 1.00 74.02 19 GLU B C 1
ATOM 1584 O O . GLU B 1 16 ? 83.142 63.184 38.323 1.00 73.66 19 GLU B O 1
ATOM 1590 N N . ALA B 1 17 ? 84.593 63.465 40.033 1.00 75.09 20 ALA B N 1
ATOM 1591 C CA . ALA B 1 17 ? 84.654 64.922 39.920 1.00 76.31 20 ALA B CA 1
ATOM 1592 C C . ALA B 1 17 ? 85.001 65.289 38.488 1.00 77.17 20 ALA B C 1
ATOM 1593 O O . ALA B 1 17 ? 84.194 65.895 37.788 1.00 77.63 20 ALA B O 1
ATOM 1595 N N . TYR B 1 18 ? 86.210 64.929 38.060 1.00 77.76 21 TYR B N 1
ATOM 1596 C CA . TYR B 1 18 ? 86.634 65.206 36.696 1.00 78.32 21 TYR B CA 1
ATOM 1597 C C . TYR B 1 18 ? 85.582 64.589 35.774 1.00 79.04 21 TYR B C 1
ATOM 1598 O O . TYR B 1 18 ? 85.134 65.217 34.813 1.00 79.46 21 TYR B O 1
ATOM 1607 N N . GLY B 1 19 ? 85.192 63.355 36.092 1.00 79.00 22 GLY B N 1
ATOM 1608 C CA . GLY B 1 19 ? 84.208 62.633 35.304 1.00 79.26 22 GLY B CA 1
ATOM 1609 C C . GLY B 1 19 ? 84.832 61.475 34.541 1.00 79.44 22 GLY B C 1
ATOM 1610 O O . GLY B 1 19 ? 84.467 61.219 33.393 1.00 79.64 22 GLY B O 1
ATOM 1611 N N . PHE B 1 20 ? 85.765 60.768 35.179 1.00 79.59 23 PHE B N 1
ATOM 1612 C CA . PHE B 1 20 ? 86.455 59.643 34.547 1.00 79.65 23 PHE B CA 1
ATOM 1613 C C . PHE B 1 20 ? 85.945 58.264 34.955 1.00 79.37 23 PHE B C 1
ATOM 1614 O O . PHE B 1 20 ? 85.207 58.118 35.930 1.00 78.91 23 PHE B O 1
ATOM 1622 N N . SER B 1 21 ? 86.375 57.259 34.193 1.00 79.37 24 SER B N 1
ATOM 1623 C CA . SER B 1 21 ? 86.016 55.862 34.421 1.00 79.74 24 SER B CA 1
ATOM 1624 C C . SER B 1 21 ? 87.283 55.011 34.453 1.00 79.86 24 SER B C 1
ATOM 1625 O O . SER B 1 21 ? 87.314 53.939 35.059 1.00 79.85 24 SER B O 1
ATOM 1628 N N . GLN B 1 22 ? 88.326 55.500 33.793 1.00 80.10 25 GLN B N 1
ATOM 1629 C CA . GLN B 1 22 ? 89.598 54.791 33.728 1.00 80.55 25 GLN B CA 1
ATOM 1630 C C . GLN B 1 22 ? 90.724 55.480 34.505 1.00 80.28 25 GLN B C 1
ATOM 1631 O O . GLN B 1 22 ? 90.772 56.710 34.596 1.00 80.29 25 GLN B O 1
ATOM 1637 N N . LYS B 1 23 ? 91.630 54.672 35.051 1.00 79.37 26 LYS B N 1
ATOM 1638 C CA . LYS B 1 23 ? 92.757 55.168 35.829 1.00 78.49 26 LYS B CA 1
ATOM 1639 C C . LYS B 1 23 ? 93.904 55.674 34.964 1.00 78.28 26 LYS B C 1
ATOM 1640 O O . LYS B 1 23 ? 94.908 56.174 35.477 1.00 78.42 26 LYS B O 1
ATOM 1646 N N . ILE B 1 24 ? 93.770 55.536 33.652 1.00 77.62 27 ILE B N 1
ATOM 1647 C CA . ILE B 1 24 ? 94.813 56.024 32.758 1.00 77.47 27 ILE B CA 1
ATOM 1648 C C . ILE B 1 24 ? 94.473 57.486 32.508 1.00 77.44 27 ILE B C 1
ATOM 1649 O O . ILE B 1 24 ? 95.279 58.257 31.973 1.00 77.03 27 ILE B O 1
ATOM 1654 N N . GLN B 1 25 ? 93.257 57.845 32.914 1.00 77.27 28 GLN B N 1
ATOM 1655 C CA . GLN B 1 25 ? 92.747 59.200 32.778 1.00 77.26 28 GLN B CA 1
ATOM 1656 C C . GLN B 1 25 ? 93.314 60.094 33.890 1.00 77.26 28 GLN B C 1
ATOM 1657 O O . GLN B 1 25 ? 92.749 61.147 34.201 1.00 77.47 28 GLN B O 1
ATOM 1663 N N . LEU B 1 26 ? 94.433 59.666 34.478 1.00 76.73 29 LEU B N 1
ATOM 1664 C CA . LEU B 1 26 ? 95.092 60.415 35.548 1.00 76.26 29 LEU B CA 1
ATOM 1665 C C . LEU B 1 26 ? 96.614 60.492 35.402 1.00 76.33 29 LEU B C 1
ATOM 1666 O O . LEU B 1 26 ? 97.197 61.576 35.485 1.00 76.16 29 LEU B O 1
ATOM 1671 N N . ALA B 1 27 ? 97.249 59.340 35.192 1.00 76.02 30 ALA B N 1
ATOM 1672 C CA . ALA B 1 27 ? 98.706 59.255 35.062 1.00 76.01 30 ALA B CA 1
ATOM 1673 C C . ALA B 1 27 ? 99.330 60.266 34.094 1.00 76.02 30 ALA B C 1
ATOM 1674 O O . ALA B 1 27 ? 100.219 61.038 34.473 1.00 75.90 30 ALA B O 1
ATOM 1676 N N . ASN B 1 28 ? 98.874 60.253 32.845 1.00 75.81 31 ASN B N 1
ATOM 1677 C CA . ASN B 1 28 ? 99.396 61.169 31.833 1.00 75.35 31 ASN B CA 1
ATOM 1678 C C . ASN B 1 28 ? 98.981 62.591 32.173 1.00 74.61 31 ASN B C 1
ATOM 1679 O O . ASN B 1 28 ? 99.725 63.542 31.938 1.00 74.17 31 ASN B O 1
ATOM 1684 N N . HIS B 1 29 ? 97.778 62.718 32.725 1.00 73.93 32 HIS B N 1
ATOM 1685 C CA . HIS B 1 29 ? 97.228 64.009 33.108 1.00 73.30 32 HIS B CA 1
ATOM 1686 C C . HIS B 1 29 ? 98.234 64.801 33.946 1.00 72.27 32 HIS B C 1
ATOM 1687 O O . HIS B 1 29 ? 98.557 65.949 33.628 1.00 71.43 32 HIS B O 1
ATOM 1694 N N . PHE B 1 30 ? 98.738 64.184 35.009 1.00 70.85 33 PHE B N 1
ATOM 1695 C CA . PHE B 1 30 ? 99.705 64.853 35.866 1.00 70.63 33 PHE B CA 1
ATOM 1696 C C . PHE B 1 30 ? 101.144 64.551 35.424 1.00 71.47 33 PHE B C 1
ATOM 1697 O O . PHE B 1 30 ? 102.103 64.899 36.115 1.00 71.46 33 PHE B O 1
ATOM 1705 N N . ASP B 1 31 ? 101.274 63.920 34.255 1.00 72.12 34 ASP B N 1
ATOM 1706 C CA . ASP B 1 31 ? 102.567 63.557 33.665 1.00 72.56 34 ASP B CA 1
ATOM 1707 C C . ASP B 1 31 ? 103.444 62.675 34.564 1.00 72.43 34 ASP B C 1
ATOM 1708 O O . ASP B 1 31 ? 104.617 62.980 34.806 1.00 71.69 34 ASP B O 1
ATOM 1713 N N . ILE B 1 32 ? 102.868 61.572 35.037 1.00 72.14 35 ILE B N 1
ATOM 1714 C CA . ILE B 1 32 ? 103.573 60.630 35.904 1.00 71.81 35 ILE B CA 1
ATOM 1715 C C . ILE B 1 32 ? 103.544 59.223 35.306 1.00 71.66 35 ILE B C 1
ATOM 1716 O O . ILE B 1 32 ? 102.565 58.839 34.666 1.00 71.30 35 ILE B O 1
ATOM 1721 N N . ALA B 1 33 ? 104.616 58.461 35.511 1.00 71.16 36 ALA B N 1
ATOM 1722 C CA . ALA B 1 33 ? 104.674 57.091 35.004 1.00 70.69 36 ALA B CA 1
ATOM 1723 C C . ALA B 1 33 ? 103.607 56.261 35.724 1.00 70.50 36 ALA B C 1
ATOM 1724 O O . ALA B 1 33 ? 103.430 56.383 36.942 1.00 69.99 36 ALA B O 1
ATOM 1726 N N . SER B 1 34 ? 102.895 55.430 34.961 1.00 70.26 37 SER B N 1
ATOM 1727 C CA . SER B 1 34 ? 101.830 54.576 35.494 1.00 69.59 37 SER B CA 1
ATOM 1728 C C . SER B 1 34 ? 102.243 53.892 36.788 1.00 68.63 37 SER B C 1
ATOM 1729 O O . SER B 1 34 ? 101.421 53.686 37.677 1.00 67.90 37 SER B O 1
ATOM 1732 N N . SER B 1 35 ? 103.524 53.543 36.880 1.00 68.46 38 SER B N 1
ATOM 1733 C CA . SER B 1 35 ? 104.059 52.889 38.065 1.00 68.39 38 SER B CA 1
ATOM 1734 C C . SER B 1 35 ? 103.983 53.844 39.254 1.00 68.14 38 SER B C 1
ATOM 1735 O O . SER B 1 35 ? 103.629 53.435 40.359 1.00 67.70 38 SER B O 1
ATOM 1738 N N . SER B 1 36 ? 104.315 55.115 39.022 1.00 67.64 39 SER B N 1
ATOM 1739 C CA . SER B 1 36 ? 104.258 56.121 40.083 1.00 67.01 39 SER B CA 1
ATOM 1740 C C . SER B 1 36 ? 102.828 56.255 40.603 1.00 65.66 39 SER B C 1
ATOM 1741 O O . SER B 1 36 ? 102.603 56.403 41.805 1.00 65.10 39 SER B O 1
ATOM 1744 N N . LEU B 1 37 ? 101.868 56.184 39.685 1.00 64.45 40 LEU B N 1
ATOM 1745 C CA . LEU B 1 37 ? 100.453 56.298 40.020 1.00 63.46 40 LEU B CA 1
ATOM 1746 C C . LEU B 1 37 ? 99.921 55.100 40.812 1.00 62.69 40 LEU B C 1
ATOM 1747 O O . LEU B 1 37 ? 99.092 55.261 41.707 1.00 62.10 40 LEU B O 1
ATOM 1752 N N . SER B 1 38 ? 100.368 53.893 40.479 1.00 61.68 41 SER B N 1
ATOM 1753 C CA . SER B 1 38 ? 99.891 52.733 41.224 1.00 61.17 41 SER B CA 1
ATOM 1754 C C . SER B 1 38 ? 100.342 52.906 42.673 1.00 60.50 41 SER B C 1
ATOM 1755 O O . SER B 1 38 ? 99.624 52.536 43.601 1.00 60.13 41 SER B O 1
ATOM 1758 N N . ASN B 1 39 ? 101.532 53.481 42.850 1.00 60.17 42 ASN B N 1
ATOM 1759 C CA . ASN B 1 39 ? 102.077 53.748 44.177 1.00 60.75 42 ASN B CA 1
ATOM 1760 C C . ASN B 1 39 ? 101.114 54.615 44.988 1.00 59.99 42 ASN B C 1
ATOM 1761 O O . ASN B 1 39 ? 100.917 54.385 46.186 1.00 58.63 42 ASN B O 1
ATOM 1766 N N . ARG B 1 40 ? 100.526 55.615 44.333 1.00 58.79 43 ARG B N 1
ATOM 1767 C CA . ARG B 1 40 ? 99.579 56.505 44.996 1.00 58.46 43 ARG B CA 1
ATOM 1768 C C . ARG B 1 40 ? 98.351 55.718 45.429 1.00 58.41 43 ARG B C 1
ATOM 1769 O O . ARG B 1 40 ? 97.717 56.043 46.434 1.00 56.96 43 ARG B O 1
ATOM 1777 N N . TYR B 1 41 ? 98.013 54.686 44.661 1.00 58.41 44 TYR B N 1
ATOM 1778 C CA . TYR B 1 41 ? 96.865 53.854 44.999 1.00 59.71 44 TYR B CA 1
ATOM 1779 C C . TYR B 1 41 ? 97.205 52.899 46.135 1.00 60.73 44 TYR B C 1
ATOM 1780 O O . TYR B 1 41 ? 96.340 52.548 46.940 1.00 61.25 44 TYR B O 1
ATOM 1789 N N . THR B 1 42 ? 98.469 52.489 46.190 1.00 62.32 45 THR B N 1
ATOM 1790 C CA . THR B 1 42 ? 98.948 51.579 47.224 1.00 64.53 45 THR B CA 1
ATOM 1791 C C . THR B 1 42 ? 99.063 52.225 48.609 1.00 65.48 45 THR B C 1
ATOM 1792 O O . THR B 1 42 ? 98.279 51.907 49.514 1.00 66.61 45 THR B O 1
ATOM 1796 N N . ARG B 1 43 ? 100.034 53.126 48.773 1.00 65.80 46 ARG B N 1
ATOM 1797 C CA . ARG B 1 43 ? 100.256 53.784 50.064 1.00 65.37 46 ARG B CA 1
ATOM 1798 C C . ARG B 1 43 ? 99.045 54.561 50.585 1.00 64.43 46 ARG B C 1
ATOM 1799 O O . ARG B 1 43 ? 98.270 55.134 49.811 1.00 65.06 46 ARG B O 1
ATOM 1807 N N . GLY B 1 44 ? 98.890 54.573 51.907 1.00 62.63 47 GLY B N 1
ATOM 1808 C CA . GLY B 1 44 ? 97.776 55.273 52.527 1.00 60.57 47 GLY B CA 1
ATOM 1809 C C . GLY B 1 44 ? 97.860 56.796 52.506 1.00 58.72 47 GLY B C 1
ATOM 1810 O O . GLY B 1 44 ? 96.870 57.470 52.800 1.00 58.56 47 GLY B O 1
ATOM 1811 N N . ALA B 1 45 ? 99.032 57.339 52.168 1.00 56.94 48 ALA B N 1
ATOM 1812 C CA . ALA B 1 45 ? 99.233 58.794 52.108 1.00 55.59 48 ALA B CA 1
ATOM 1813 C C . ALA B 1 45 ? 98.350 59.429 51.030 1.00 53.67 48 ALA B C 1
ATOM 1814 O O . ALA B 1 45 ? 98.511 59.154 49.836 1.00 54.19 48 ALA B O 1
ATOM 1816 N N . ILE B 1 46 ? 97.425 60.280 51.461 1.00 51.13 49 ILE B N 1
ATOM 1817 C CA . ILE B 1 46 ? 96.499 60.946 50.555 1.00 48.78 49 ILE B CA 1
ATOM 1818 C C . ILE B 1 46 ? 97.182 61.830 49.512 1.00 47.62 49 ILE B C 1
ATOM 1819 O O . ILE B 1 46 ? 98.128 62.564 49.817 1.00 45.54 49 ILE B O 1
ATOM 1824 N N . SER B 1 47 ? 96.702 61.746 48.273 1.00 44.36 50 SER B N 1
ATOM 1825 C CA . SER B 1 47 ? 97.255 62.557 47.198 1.00 42.87 50 SER B CA 1
ATOM 1826 C C . SER B 1 47 ? 96.602 63.930 47.281 1.00 42.35 50 SER B C 1
ATOM 1827 O O . SER B 1 47 ? 95.692 64.261 46.500 1.00 43.15 50 SER B O 1
ATOM 1830 N N . TYR B 1 48 ? 97.045 64.720 48.257 1.00 38.96 51 TYR B N 1
ATOM 1831 C CA . TYR B 1 48 ? 96.496 66.045 48.446 1.00 36.01 51 TYR B CA 1
ATOM 1832 C C . TYR B 1 48 ? 96.786 66.902 47.251 1.00 35.99 51 TYR B C 1
ATOM 1833 O O . TYR B 1 48 ? 96.042 67.830 46.947 1.00 35.46 51 TYR B O 1
ATOM 1842 N N . ASP B 1 49 ? 97.893 66.619 46.588 1.00 37.54 52 ASP B N 1
ATOM 1843 C CA . ASP B 1 49 ? 98.244 67.413 45.434 1.00 39.77 52 ASP B CA 1
ATOM 1844 C C . ASP B 1 49 ? 97.201 67.252 44.321 1.00 41.35 52 ASP B C 1
ATOM 1845 O O . ASP B 1 49 ? 96.835 68.227 43.664 1.00 40.46 52 ASP B O 1
ATOM 1850 N N . PHE B 1 50 ? 96.694 66.037 44.138 1.00 42.87 53 PHE B N 1
ATOM 1851 C CA . PHE B 1 50 ? 95.693 65.794 43.100 1.00 44.40 53 PHE B CA 1
ATOM 1852 C C . PHE B 1 50 ? 94.340 66.335 43.524 1.00 44.83 53 PHE B C 1
ATOM 1853 O O . PHE B 1 50 ? 93.595 66.854 42.701 1.00 46.44 53 PHE B O 1
ATOM 1861 N N . ALA B 1 51 ? 94.020 66.210 44.807 1.00 43.69 54 ALA B N 1
ATOM 1862 C CA . ALA B 1 51 ? 92.755 66.704 45.313 1.00 43.14 54 ALA B CA 1
ATOM 1863 C C . ALA B 1 51 ? 92.675 68.220 45.143 1.00 42.89 54 ALA B C 1
ATOM 1864 O O . ALA B 1 51 ? 91.620 68.763 44.806 1.00 42.04 54 ALA B O 1
ATOM 1866 N N . ALA B 1 52 ? 93.790 68.901 45.390 1.00 40.71 55 ALA B N 1
ATOM 1867 C CA . ALA B 1 52 ? 93.820 70.352 45.251 1.00 40.37 55 ALA B CA 1
ATOM 1868 C C . ALA B 1 52 ? 93.707 70.746 43.770 1.00 40.52 55 ALA B C 1
ATOM 1869 O O . ALA B 1 52 ? 92.887 71.580 43.419 1.00 39.77 55 ALA B O 1
ATOM 1871 N N . HIS B 1 53 ? 94.541 70.155 42.914 1.00 41.61 56 HIS B N 1
ATOM 1872 C CA . HIS B 1 53 ? 94.508 70.491 41.489 1.00 43.70 56 HIS B CA 1
ATOM 1873 C C . HIS B 1 53 ? 93.183 70.116 40.820 1.00 45.15 56 HIS B C 1
ATOM 1874 O O . HIS B 1 53 ? 92.761 70.776 39.861 1.00 44.23 56 HIS B O 1
ATOM 1881 N N . CYS B 1 54 ? 92.533 69.070 41.334 1.00 46.31 57 CYS B N 1
ATOM 1882 C CA . CYS B 1 54 ? 91.228 68.625 40.838 1.00 48.08 57 CYS B CA 1
ATOM 1883 C C . CYS B 1 54 ? 90.213 69.678 41.254 1.00 48.11 57 CYS B C 1
ATOM 1884 O O . CYS B 1 54 ? 89.333 70.071 40.483 1.00 47.64 57 CYS B O 1
ATOM 1887 N N . ALA B 1 55 ? 90.325 70.117 42.499 1.00 47.37 58 ALA B N 1
ATOM 1888 C CA . ALA B 1 55 ? 89.428 71.139 43.004 1.00 47.63 58 ALA B CA 1
ATOM 1889 C C . ALA B 1 55 ? 89.623 72.400 42.161 1.00 47.04 58 ALA B C 1
ATOM 1890 O O . ALA B 1 55 ? 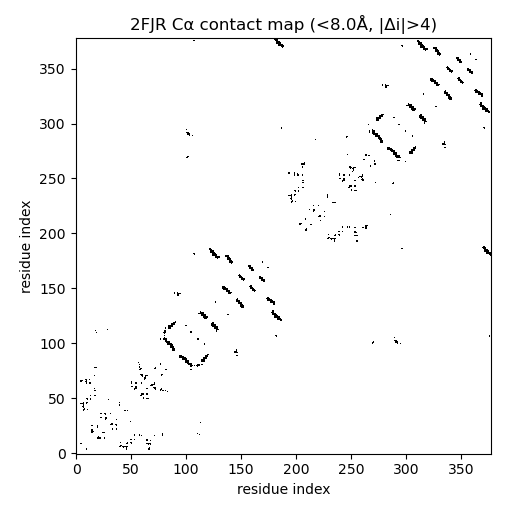88.654 73.063 41.805 1.00 47.75 58 ALA B O 1
ATOM 1892 N N . LEU B 1 56 ? 90.870 72.719 41.821 1.00 46.61 59 LEU B N 1
ATOM 1893 C CA . LEU B 1 56 ? 91.137 73.913 41.027 1.00 47.42 59 LEU B CA 1
ATOM 1894 C C . LEU B 1 56 ? 90.742 73.737 39.552 1.00 49.09 59 LEU B C 1
ATOM 1895 O O . LEU B 1 56 ? 90.045 74.580 38.983 1.00 48.61 59 LEU B O 1
ATOM 1900 N N . GLU B 1 57 ? 91.193 72.642 38.946 1.00 49.96 60 GLU B N 1
ATOM 1901 C CA . GLU B 1 57 ? 90.924 72.349 37.540 1.00 51.81 60 GLU B CA 1
ATOM 1902 C C . GLU B 1 57 ? 89.479 72.033 37.149 1.00 52.49 60 GLU B C 1
ATOM 1903 O O . GLU B 1 57 ? 89.030 72.429 36.071 1.00 53.62 60 GLU B O 1
ATOM 1909 N N . THR B 1 58 ? 88.746 71.331 38.005 1.00 53.17 61 THR B N 1
ATOM 1910 C CA . THR B 1 58 ? 87.368 70.983 37.676 1.00 54.27 61 THR B CA 1
ATOM 1911 C C . THR B 1 58 ? 86.350 71.780 38.471 1.00 54.10 61 THR B C 1
ATOM 1912 O O . THR B 1 58 ? 85.160 71.726 38.173 1.00 54.63 61 THR B O 1
ATOM 1916 N N . GLY B 1 59 ? 86.804 72.502 39.489 1.00 53.11 62 GLY B N 1
ATOM 1917 C CA . GLY B 1 59 ? 85.871 73.282 40.287 1.00 53.11 62 GLY B CA 1
ATOM 1918 C C . GLY B 1 59 ? 85.126 72.460 41.323 1.00 52.96 62 GLY B C 1
ATOM 1919 O O . GLY B 1 59 ? 84.335 72.993 42.101 1.00 50.57 62 GLY B O 1
ATOM 1920 N N . ALA B 1 60 ? 85.379 71.155 41.333 1.00 54.76 63 ALA B N 1
ATOM 1921 C CA . ALA B 1 60 ? 84.743 70.256 42.292 1.00 57.27 63 ALA B CA 1
ATOM 1922 C C . ALA B 1 60 ? 85.094 70.681 43.720 1.00 59.07 63 ALA B C 1
ATOM 1923 O O . ALA B 1 60 ? 86.176 71.222 43.973 1.00 59.62 63 ALA B O 1
ATOM 1925 N N . ASN B 1 61 ? 84.181 70.412 44.646 1.00 60.36 64 ASN B N 1
ATOM 1926 C CA . ASN B 1 61 ? 84.341 70.761 46.055 1.00 61.49 64 ASN B CA 1
ATOM 1927 C C . ASN B 1 61 ? 85.464 69.966 46.747 1.00 61.93 64 ASN B C 1
ATOM 1928 O O . ASN B 1 61 ? 85.562 68.744 46.597 1.00 61.79 64 ASN B O 1
ATOM 1933 N N . LEU B 1 62 ? 86.308 70.664 47.503 1.00 61.70 65 LEU B N 1
ATOM 1934 C CA . LEU B 1 62 ? 87.419 70.018 48.206 1.00 61.56 65 LEU B CA 1
ATOM 1935 C C . LEU B 1 62 ? 86.889 69.192 49.377 1.00 61.87 65 LEU B C 1
ATOM 1936 O O . LEU B 1 62 ? 87.328 68.066 49.616 1.00 60.65 65 LEU B O 1
ATOM 1941 N N . GLN B 1 63 ? 85.944 69.765 50.110 1.00 63.41 66 GLN B N 1
ATOM 1942 C CA . GLN B 1 63 ? 85.344 69.070 51.235 1.00 65.35 66 GLN B CA 1
ATOM 1943 C C . GLN B 1 63 ? 84.862 67.693 50.772 1.00 66.42 66 GLN B C 1
ATOM 1944 O O . GLN B 1 63 ? 85.117 66.676 51.419 1.00 65.68 66 GLN B O 1
ATOM 1950 N N . TRP B 1 64 ? 84.171 67.677 49.635 1.00 67.48 67 TRP B N 1
ATOM 1951 C CA . TRP B 1 64 ? 83.632 66.447 49.071 1.00 67.96 67 TRP B CA 1
ATOM 1952 C C . TRP B 1 64 ? 84.718 65.500 48.595 1.00 67.29 67 TRP B C 1
ATOM 1953 O O . TRP B 1 64 ? 84.661 64.301 48.852 1.00 66.90 67 TRP B O 1
ATOM 1964 N N . LEU B 1 65 ? 85.702 66.042 47.889 1.00 67.67 68 LEU B N 1
ATOM 1965 C CA . LEU B 1 65 ? 86.787 65.227 47.362 1.00 68.33 68 LEU B CA 1
ATOM 1966 C C . LEU B 1 65 ? 87.497 64.423 48.447 1.00 69.24 68 LEU B C 1
ATOM 1967 O O . LEU B 1 65 ? 87.979 63.321 48.189 1.00 68.68 68 LEU B O 1
ATOM 1972 N N . LEU B 1 66 ? 87.549 64.970 49.658 1.00 70.52 69 LEU B N 1
ATOM 1973 C CA . LEU B 1 66 ? 88.217 64.295 50.767 1.00 72.26 69 LEU B CA 1
ATOM 1974 C C . LEU B 1 66 ? 87.280 63.453 51.646 1.00 73.91 69 LEU B C 1
ATOM 1975 O O . LEU B 1 66 ? 87.717 62.481 52.261 1.00 73.94 69 LEU B O 1
ATOM 1980 N N . THR B 1 67 ? 86.003 63.828 51.705 1.00 76.61 70 THR B N 1
ATOM 1981 C CA . THR B 1 67 ? 85.009 63.099 52.501 1.00 79.36 70 THR B CA 1
ATOM 1982 C C . THR B 1 67 ? 83.628 63.125 51.818 1.00 81.37 70 THR B C 1
ATOM 1983 O O . THR B 1 67 ? 83.383 62.398 50.846 1.00 81.55 70 THR B O 1
ATOM 1987 N N . GLY B 1 68 ? 82.736 63.961 52.346 1.00 83.20 71 GLY B N 1
ATOM 1988 C CA . GLY B 1 68 ? 81.402 64.115 51.793 1.00 85.07 71 GLY B CA 1
ATOM 1989 C C . GLY B 1 68 ? 80.590 62.854 51.587 1.00 86.82 71 GLY B C 1
ATOM 1990 O O . GLY B 1 68 ? 80.799 61.842 52.262 1.00 87.08 71 GLY B O 1
ATOM 1991 N N . GLU B 1 69 ? 79.649 62.928 50.647 1.00 88.09 72 GLU B N 1
ATOM 1992 C CA . GLU B 1 69 ? 78.768 61.807 50.318 1.00 89.14 72 GLU B CA 1
ATOM 1993 C C . GLU B 1 69 ? 78.120 62.067 48.956 1.00 89.42 72 GLU B C 1
ATOM 1994 O O . GLU B 1 69 ? 77.456 61.194 48.386 1.00 89.70 72 GLU B O 1
ATOM 2000 N N . GLY B 1 70 ? 78.322 63.282 48.450 1.00 89.57 73 GLY B N 1
ATOM 2001 C CA . GLY B 1 70 ? 77.766 63.671 47.166 1.00 89.46 73 GLY B CA 1
ATOM 2002 C C . GLY B 1 70 ? 77.632 65.180 47.054 1.00 89.59 73 GLY B C 1
ATOM 2003 O O . GLY B 1 70 ? 76.744 65.681 46.359 1.00 89.35 73 GLY B O 1
ATOM 2004 N N . GLU B 1 71 ? 78.517 65.906 47.737 1.00 89.26 74 GLU B N 1
ATOM 2005 C CA . GLU B 1 71 ? 78.489 67.363 47.720 1.00 89.17 74 GLU B CA 1
ATOM 2006 C C . GLU B 1 71 ? 79.509 67.990 46.771 1.00 89.12 74 GLU B C 1
ATOM 2007 O O . GLU B 1 71 ? 80.132 68.994 47.113 1.00 89.39 74 GLU B O 1
ATOM 2013 N N . ALA B 1 72 ? 79.682 67.410 45.587 1.00 88.79 75 ALA B N 1
ATOM 2014 C CA . ALA B 1 72 ? 80.628 67.960 44.618 1.00 89.02 75 ALA B CA 1
ATOM 2015 C C . ALA B 1 72 ? 79.936 69.069 43.828 1.00 89.38 75 ALA B C 1
ATOM 2016 O O . ALA B 1 72 ? 79.850 70.218 44.268 1.00 89.53 75 ALA B O 1
ATOM 2018 N N . PHE B 1 73 ? 79.447 68.703 42.650 1.00 89.78 76 PHE B N 1
ATOM 2019 C CA . PHE B 1 73 ? 78.727 69.607 41.761 1.00 89.79 76 PHE B CA 1
ATOM 2020 C C . PHE B 1 73 ? 77.711 68.754 40.990 1.00 90.92 76 PHE B C 1
ATOM 2021 O O . PHE B 1 73 ? 76.892 68.068 41.607 1.00 91.10 76 PHE B O 1
ATOM 2029 N N . VAL B 1 74 ? 77.746 68.793 39.660 1.00 92.06 77 VAL B N 1
ATOM 2030 C CA . VAL B 1 74 ? 76.832 67.979 38.856 1.00 92.87 77 VAL B CA 1
ATOM 2031 C C . VAL B 1 74 ? 77.510 67.625 37.536 1.00 93.65 77 VAL B C 1
ATOM 2032 O O . VAL B 1 74 ? 77.542 68.438 36.608 1.00 94.05 77 VAL B O 1
ATOM 2036 N N . ASN B 1 75 ? 78.058 66.416 37.457 1.00 94.26 78 ASN B N 1
ATOM 2037 C CA . ASN B 1 75 ? 78.738 65.967 36.244 1.00 94.89 78 ASN B CA 1
ATOM 2038 C C . ASN B 1 75 ? 77.946 64.890 35.508 1.00 95.36 78 ASN B C 1
ATOM 2039 O O . ASN B 1 75 ? 78.113 64.703 34.302 1.00 95.18 78 ASN B O 1
ATOM 2044 N N . ASN B 1 76 ? 77.086 64.189 36.243 1.00 96.00 79 ASN B N 1
ATOM 2045 C CA . ASN B 1 76 ? 76.259 63.118 35.687 1.00 96.53 79 ASN B CA 1
ATOM 2046 C C . ASN B 1 76 ? 75.590 63.538 34.380 1.00 96.76 79 ASN B C 1
ATOM 2047 O O . ASN B 1 76 ? 75.382 62.719 33.477 1.00 96.73 79 ASN B O 1
ATOM 2052 N N . ARG B 1 77 ? 75.258 64.823 34.287 1.00 96.76 80 ARG B N 1
ATOM 2053 C CA . ARG B 1 77 ? 74.595 65.358 33.107 1.00 96.65 80 ARG B CA 1
ATOM 2054 C C . ARG B 1 77 ? 74.658 66.892 33.162 1.00 96.66 80 ARG B C 1
ATOM 2055 O O . ARG B 1 77 ? 75.659 67.461 33.614 1.00 96.62 80 ARG B O 1
ATOM 2063 N N . GLU B 1 78 ? 73.599 67.556 32.705 1.00 96.50 81 GLU B N 1
ATOM 2064 C CA . GLU B 1 78 ? 73.542 69.019 32.709 1.00 95.85 81 GLU B CA 1
ATOM 2065 C C . GLU B 1 78 ? 73.075 69.605 34.049 1.00 95.04 81 GLU B C 1
ATOM 2066 O O . GLU B 1 78 ? 71.871 69.717 34.302 1.00 94.95 81 GLU B O 1
ATOM 2072 N N . SER B 1 79 ? 74.038 69.971 34.899 1.00 93.81 82 SER B N 1
ATOM 2073 C CA . SER B 1 79 ? 73.752 70.557 36.212 1.00 92.48 82 SER B CA 1
ATOM 2074 C C . SER B 1 79 ? 72.603 71.544 36.073 1.00 91.66 82 SER B C 1
ATOM 2075 O O . SER B 1 79 ? 71.502 71.325 36.588 1.00 91.60 82 SER B O 1
ATOM 2078 N N . SER B 1 80 ? 72.899 72.636 35.372 1.00 90.38 83 SER B N 1
ATOM 2079 C CA . SER B 1 80 ? 71.952 73.705 35.075 1.00 88.59 83 SER B CA 1
ATOM 2080 C C . SER B 1 80 ? 72.174 73.934 33.586 1.00 86.98 83 SER B C 1
ATOM 2081 O O . SER B 1 80 ? 71.842 74.990 33.043 1.00 86.99 83 SER B O 1
ATOM 2084 N N . ASP B 1 81 ? 72.744 72.900 32.962 1.00 84.92 84 ASP B N 1
ATOM 2085 C CA . ASP B 1 81 ? 73.109 72.845 31.545 1.00 82.22 84 ASP B CA 1
ATOM 2086 C C . ASP B 1 81 ? 74.627 72.987 31.444 1.00 79.56 84 ASP B C 1
ATOM 2087 O O . ASP B 1 81 ? 75.239 72.540 30.474 1.00 79.68 84 ASP B O 1
ATOM 2092 N N . ALA B 1 82 ? 75.217 73.599 32.471 1.00 75.97 85 ALA B N 1
ATOM 2093 C CA . ALA B 1 82 ? 76.656 73.837 32.555 1.00 72.22 85 ALA B CA 1
ATOM 2094 C C . ALA B 1 82 ? 77.505 72.910 31.691 1.00 69.47 85 ALA B C 1
ATOM 2095 O O . ALA B 1 82 ? 77.879 73.279 30.584 1.00 70.89 85 ALA B O 1
ATOM 2097 N N . LYS B 1 83 ? 77.823 71.723 32.205 1.00 65.04 86 LYS B N 1
ATOM 2098 C CA . LYS B 1 83 ? 78.630 70.730 31.479 1.00 59.41 86 LYS B CA 1
ATOM 2099 C C . LYS B 1 83 ? 80.091 71.119 31.233 1.00 55.63 86 LYS B C 1
ATOM 2100 O O . LYS B 1 83 ? 80.393 71.967 30.397 1.00 55.36 86 LYS B O 1
ATOM 2106 N N . ARG B 1 84 ? 80.994 70.473 31.961 1.00 51.20 87 ARG B N 1
ATOM 2107 C CA . ARG B 1 84 ? 82.426 70.733 31.844 1.00 47.47 87 ARG B CA 1
ATOM 2108 C C . ARG B 1 84 ? 83.045 69.746 30.865 1.00 44.04 87 ARG B C 1
ATOM 2109 O O . ARG B 1 84 ? 82.675 68.576 30.849 1.00 42.94 87 ARG B O 1
ATOM 2117 N N . ILE B 1 85 ? 83.994 70.217 30.065 1.00 39.41 88 ILE B N 1
ATOM 2118 C CA . ILE B 1 85 ? 84.681 69.350 29.115 1.00 37.60 88 ILE B CA 1
ATOM 2119 C C . ILE B 1 85 ? 86.166 69.619 29.202 1.00 35.49 88 ILE B C 1
ATOM 2120 O O . ILE B 1 85 ? 86.597 70.769 29.228 1.00 35.16 88 ILE B O 1
ATOM 2125 N N . GLU B 1 86 ? 86.961 68.557 29.268 1.00 35.03 89 GLU B N 1
ATOM 2126 C CA . GLU B 1 86 ? 88.398 68.729 29.350 1.00 34.56 89 GLU B CA 1
ATOM 2127 C C . GLU B 1 86 ? 88.890 69.440 28.086 1.00 33.76 89 GLU B C 1
ATOM 2128 O O . GLU B 1 86 ? 88.480 69.098 26.968 1.00 31.85 89 GLU B O 1
ATOM 2134 N N . GLY B 1 87 ? 89.770 70.423 28.275 1.00 32.99 90 GLY B N 1
ATOM 2135 C CA . GLY B 1 87 ? 90.272 71.211 27.160 1.00 31.40 90 GLY B CA 1
ATOM 2136 C C . GLY B 1 87 ? 91.702 70.982 26.736 1.00 31.34 90 GLY B C 1
ATOM 2137 O O . GLY B 1 87 ? 92.537 70.514 27.521 1.00 31.22 90 GLY B O 1
ATOM 2138 N N . PHE B 1 88 ? 91.990 71.337 25.483 1.00 27.79 91 PHE B N 1
ATOM 2139 C CA . PHE B 1 88 ? 93.305 71.179 24.906 1.00 27.15 91 PHE B CA 1
ATOM 2140 C C . PHE B 1 88 ? 93.547 72.218 23.834 1.00 27.95 91 PHE B C 1
ATOM 2141 O O . PHE B 1 88 ? 92.626 72.888 23.397 1.00 29.98 91 PHE B O 1
ATOM 2149 N N . THR B 1 89 ? 94.792 72.332 23.399 1.00 28.81 92 THR B N 1
ATOM 2150 C CA . THR B 1 89 ? 95.115 73.177 22.266 1.00 32.07 92 THR B CA 1
ATOM 2151 C C . THR B 1 89 ? 95.883 72.216 21.365 1.00 31.24 92 THR B C 1
ATOM 2152 O O . THR B 1 89 ? 96.594 71.321 21.858 1.00 32.99 92 THR B O 1
ATOM 2156 N N . LEU B 1 90 ? 95.716 72.368 20.055 1.00 29.18 93 LEU B N 1
ATOM 2157 C CA . LEU B 1 90 ? 96.414 71.543 19.087 1.00 29.47 93 LEU B CA 1
ATOM 2158 C C . LEU B 1 90 ? 97.168 72.530 18.209 1.00 31.08 93 LEU B C 1
ATOM 2159 O O . LEU B 1 90 ? 96.562 73.360 17.534 1.00 31.72 93 LEU B O 1
ATOM 2164 N N . SER B 1 91 ? 98.489 72.450 18.230 1.00 32.43 94 SER B N 1
ATOM 2165 C CA . SER B 1 91 ? 99.307 73.354 17.445 1.00 34.28 94 SER B CA 1
ATOM 2166 C C . SER B 1 91 ? 100.541 72.601 17.006 1.00 34.50 94 SER B C 1
ATOM 2167 O O . SER B 1 91 ? 101.138 71.858 17.788 1.00 34.92 94 SER B O 1
ATOM 2170 N N . GLU B 1 92 ? 100.918 72.769 15.746 1.00 34.06 95 GLU B N 1
ATOM 2171 C CA . GLU B 1 92 ? 102.072 72.066 15.215 1.00 35.23 95 GLU B CA 1
ATOM 2172 C C . GLU B 1 92 ? 102.030 70.547 15.477 1.00 34.49 95 GLU B C 1
ATOM 2173 O O . GLU B 1 92 ? 103.030 69.915 15.832 1.00 30.23 95 GLU B O 1
ATOM 2179 N N . GLU B 1 93 ? 100.839 69.983 15.301 1.00 31.36 96 GLU B N 1
ATOM 2180 C CA . GLU B 1 93 ? 100.621 68.552 15.443 1.00 31.93 96 GLU B CA 1
ATOM 2181 C C . GLU B 1 93 ? 100.828 68.015 16.850 1.00 30.65 96 GLU B C 1
ATOM 2182 O O . GLU B 1 93 ? 100.942 66.804 17.051 1.00 30.33 96 GLU B O 1
ATOM 2188 N N . ILE B 1 94 ? 100.847 68.914 17.826 1.00 31.03 97 ILE B N 1
ATOM 2189 C CA . ILE B 1 94 ? 101.005 68.521 19.213 1.00 31.64 97 ILE B CA 1
ATOM 2190 C C . ILE B 1 94 ? 99.784 68.902 20.021 1.00 31.88 97 ILE B C 1
ATOM 2191 O O . ILE B 1 94 ? 99.313 70.064 19.982 1.00 31.01 97 ILE B O 1
ATOM 2196 N N . LEU B 1 95 ? 99.262 67.929 20.761 1.00 29.90 98 LEU B N 1
ATOM 2197 C CA . LEU B 1 95 ? 98.093 68.162 21.586 1.00 30.95 98 LEU B CA 1
ATOM 2198 C C . LEU B 1 95 ? 98.553 68.453 23.009 1.00 34.56 98 LEU B C 1
ATOM 2199 O O . LEU B 1 95 ? 99.239 67.646 23.620 1.00 34.73 98 LEU B O 1
ATOM 2204 N N . LYS B 1 96 ? 98.170 69.611 23.531 1.00 36.31 99 LYS B N 1
ATOM 2205 C CA . LYS B 1 96 ? 98.546 70.000 24.878 1.00 38.95 99 LYS B CA 1
ATOM 2206 C C . LYS B 1 96 ? 97.332 70.198 25.766 1.00 38.76 99 LYS B C 1
ATOM 2207 O O . LYS B 1 96 ? 96.321 70.752 25.340 1.00 37.85 99 LYS B O 1
ATOM 2213 N N . SER B 1 97 ? 97.439 69.761 27.017 1.00 39.25 100 SER B N 1
ATOM 2214 C CA . SER B 1 97 ? 96.349 69.931 27.968 1.00 39.52 100 SER B CA 1
ATOM 2215 C C . SER B 1 97 ? 96.120 71.434 28.177 1.00 39.37 100 SER B C 1
ATOM 2216 O O . SER B 1 97 ? 97.024 72.246 27.983 1.00 39.16 100 SER B O 1
ATOM 2219 N N . ASP B 1 98 ? 94.905 71.818 28.540 1.00 40.26 101 ASP B N 1
ATOM 2220 C CA . ASP B 1 98 ? 94.628 73.232 28.774 1.00 41.88 101 ASP B CA 1
ATOM 2221 C C . ASP B 1 98 ? 93.412 73.326 29.675 1.00 41.93 101 ASP B C 1
ATOM 2222 O O . ASP B 1 98 ? 92.931 72.309 30.183 1.00 41.88 101 ASP B O 1
ATOM 2227 N N . LYS B 1 99 ? 92.902 74.535 29.869 1.00 42.18 102 LYS B N 1
ATOM 2228 C CA . LYS B 1 99 ? 91.744 74.740 30.731 1.00 42.94 102 LYS B CA 1
ATOM 2229 C C . LYS B 1 99 ? 90.474 73.996 30.344 1.00 41.77 102 LYS B C 1
ATOM 2230 O O . LYS B 1 99 ? 90.182 73.791 29.169 1.00 42.38 102 LYS B O 1
ATOM 2236 N N . GLN B 1 100 ? 89.723 73.593 31.356 1.00 40.64 103 GLN B N 1
ATOM 2237 C CA . GLN B 1 100 ? 88.459 72.923 31.152 1.00 40.97 103 GLN B CA 1
ATOM 2238 C C . GLN B 1 100 ? 87.596 73.963 30.418 1.00 41.38 103 GLN B C 1
ATOM 2239 O O . GLN B 1 100 ? 87.843 75.173 30.531 1.00 39.91 103 GLN B O 1
ATOM 2245 N N . LEU B 1 101 ? 86.604 73.508 29.664 1.00 38.80 104 LEU B N 1
ATOM 2246 C CA . LEU B 1 101 ? 85.732 74.442 28.957 1.00 39.71 104 LEU B CA 1
ATOM 2247 C C . LEU B 1 101 ? 84.307 74.178 29.403 1.00 39.32 104 LEU B C 1
ATOM 2248 O O . LEU B 1 101 ? 83.863 73.035 29.416 1.00 40.97 104 LEU B O 1
ATOM 2253 N N . SER B 1 102 ? 83.584 75.220 29.793 1.00 39.21 105 SER B N 1
ATOM 2254 C CA . SER B 1 102 ? 82.204 75.016 30.211 1.00 40.32 105 SER B CA 1
ATOM 2255 C C . SER B 1 102 ? 81.302 75.238 29.015 1.00 40.80 105 SER B C 1
ATOM 2256 O O . SER B 1 102 ? 81.374 76.286 28.380 1.00 41.57 105 SER B O 1
ATOM 2259 N N . VAL B 1 103 ? 80.445 74.265 28.722 1.00 40.44 106 VAL B N 1
ATOM 2260 C CA . VAL B 1 103 ? 79.567 74.369 27.570 1.00 42.48 106 VAL B CA 1
ATOM 2261 C C . VAL B 1 103 ? 78.209 73.722 27.777 1.00 41.67 106 VAL B C 1
ATOM 2262 O O . VAL B 1 103 ? 78.097 72.632 28.338 1.00 44.62 106 VAL B O 1
ATOM 2266 N N . ASP B 1 104 ? 77.180 74.383 27.275 1.00 40.80 107 ASP B N 1
ATOM 2267 C CA . ASP B 1 104 ? 75.801 73.923 27.397 1.00 39.11 107 ASP B CA 1
ATOM 2268 C C . ASP B 1 104 ? 75.480 72.569 26.758 1.00 38.91 107 ASP B C 1
ATOM 2269 O O . ASP B 1 104 ? 75.948 72.249 25.665 1.00 37.46 107 ASP B O 1
ATOM 2274 N N . ALA B 1 105 ? 74.645 71.790 27.438 1.00 38.11 108 ALA B N 1
ATOM 2275 C CA . ALA B 1 105 ? 74.247 70.479 26.939 1.00 39.73 108 ALA B CA 1
ATOM 2276 C C . ALA B 1 105 ? 73.462 70.618 25.630 1.00 39.05 108 ALA B C 1
ATOM 2277 O O . ALA B 1 105 ? 73.402 69.683 24.831 1.00 39.43 108 ALA B O 1
ATOM 2279 N N . GLN B 1 106 ? 72.886 71.798 25.404 1.00 38.25 109 GLN B N 1
ATOM 2280 C CA . GLN B 1 106 ? 72.108 72.049 24.195 1.00 37.85 109 GLN B CA 1
ATOM 2281 C C . GLN B 1 106 ? 72.987 72.043 22.936 1.00 35.60 109 GLN B C 1
ATOM 2282 O O . GLN B 1 106 ? 72.477 72.072 21.824 1.00 36.06 109 GLN B O 1
ATOM 2288 N N . PHE B 1 107 ? 74.300 72.026 23.119 1.00 35.48 110 PHE B N 1
ATOM 2289 C CA . PHE B 1 107 ? 75.249 71.986 22.002 1.00 35.12 110 PHE B CA 1
ATOM 2290 C C . PHE B 1 107 ? 75.275 70.594 21.386 1.00 37.21 110 PHE B C 1
ATOM 2291 O O . PHE B 1 107 ? 75.691 70.417 20.235 1.00 36.48 110 PHE B O 1
ATOM 2299 N N . PHE B 1 108 ? 74.851 69.602 22.162 1.00 37.89 111 PHE B N 1
ATOM 2300 C CA . PHE B 1 108 ? 74.908 68.220 21.694 1.00 39.68 111 PHE B CA 1
ATOM 2301 C C . PHE B 1 108 ? 73.576 67.495 21.740 1.00 42.35 111 PHE B C 1
ATOM 2302 O O . PHE B 1 108 ? 72.982 67.344 22.799 1.00 42.65 111 PHE B O 1
ATOM 2310 N N . THR B 1 109 ? 73.099 67.033 20.591 1.00 46.11 112 THR B N 1
ATOM 2311 C CA . THR B 1 109 ? 71.831 66.325 20.593 1.00 49.71 112 THR B CA 1
ATOM 2312 C C . THR B 1 109 ? 72.053 65.001 21.305 1.00 50.21 112 THR B C 1
ATOM 2313 O O . THR B 1 109 ? 71.148 64.480 21.944 1.00 51.00 112 THR B O 1
ATOM 2317 N N . LYS B 1 110 ? 73.272 64.474 21.202 1.00 51.58 113 LYS B N 1
ATOM 2318 C CA . LYS B 1 110 ? 73.663 63.233 21.877 1.00 52.33 113 LYS B CA 1
ATOM 2319 C C . LYS B 1 110 ? 74.533 63.626 23.075 1.00 51.67 113 LYS B C 1
ATOM 2320 O O . LYS B 1 110 ? 75.412 64.478 22.960 1.00 52.06 113 LYS B O 1
ATOM 2326 N N . PRO B 1 111 ? 74.301 63.018 24.243 1.00 50.95 114 PRO B N 1
ATOM 2327 C CA . PRO B 1 111 ? 75.113 63.367 25.414 1.00 50.27 114 PRO B CA 1
ATOM 2328 C C . PRO B 1 111 ? 76.600 63.126 25.143 1.00 49.26 114 PRO B C 1
ATOM 2329 O O . PRO B 1 111 ? 76.973 62.092 24.586 1.00 50.28 114 PRO B O 1
ATOM 2333 N N . LEU B 1 112 ? 77.446 64.074 25.529 1.00 46.95 115 LEU B N 1
ATOM 2334 C CA . LEU B 1 112 ? 78.879 63.937 25.310 1.00 44.74 115 LEU B CA 1
ATOM 2335 C C . LEU B 1 112 ? 79.566 63.558 26.623 1.00 45.00 115 LEU B C 1
ATOM 2336 O O . LEU B 1 112 ? 80.164 64.400 27.296 1.00 46.47 115 LEU B O 1
ATOM 2341 N N . THR B 1 113 ? 79.505 62.275 26.965 1.00 43.84 116 THR B N 1
ATOM 2342 C CA . THR B 1 113 ? 80.093 61.783 28.210 1.00 43.20 116 THR B CA 1
ATOM 2343 C C . THR B 1 113 ? 81.608 61.730 28.219 1.00 41.11 116 THR B C 1
ATOM 2344 O O . THR B 1 113 ? 82.235 62.010 29.241 1.00 40.94 116 THR B O 1
ATOM 2348 N N . ASP B 1 114 ? 82.215 61.363 27.095 1.00 37.72 117 ASP B N 1
ATOM 2349 C CA . ASP B 1 114 ? 83.670 61.298 27.067 1.00 37.18 117 ASP B CA 1
ATOM 2350 C C . ASP B 1 114 ? 84.177 62.253 26.001 1.00 35.69 117 ASP B C 1
ATOM 2351 O O . ASP B 1 114 ? 84.644 61.829 24.945 1.00 33.37 117 ASP B O 1
ATOM 2356 N N . GLY B 1 115 ? 84.102 63.552 26.303 1.00 32.35 118 GLY B N 1
ATOM 2357 C CA . GLY B 1 115 ? 84.513 64.557 25.344 1.00 29.52 118 GLY B CA 1
ATOM 2358 C C . GLY B 1 115 ? 85.811 65.295 25.562 1.00 29.00 118 GLY B C 1
ATOM 2359 O O . GLY B 1 115 ? 86.433 65.201 26.619 1.00 25.60 118 GLY B O 1
ATOM 2360 N N . MET B 1 116 ? 86.215 66.027 24.523 1.00 26.05 119 MET B N 1
ATOM 2361 C CA . MET B 1 116 ? 87.424 66.835 24.511 1.00 26.51 119 MET B CA 1
ATOM 2362 C C . MET B 1 116 ? 87.008 68.123 23.802 1.00 27.64 119 MET B C 1
ATOM 2363 O O . MET B 1 116 ? 86.208 68.056 22.863 1.00 27.06 119 MET B O 1
ATOM 2368 N N . ALA B 1 117 ? 87.545 69.262 24.243 1.00 25.90 120 ALA B N 1
ATOM 2369 C CA . ALA B 1 117 ? 87.289 70.562 23.610 1.00 28.09 120 ALA B CA 1
ATOM 2370 C C . ALA B 1 117 ? 88.686 70.971 23.180 1.00 27.84 120 ALA B C 1
ATOM 2371 O O . ALA B 1 117 ? 89.543 71.270 24.022 1.00 31.32 120 ALA B O 1
ATOM 2373 N N . ILE B 1 118 ? 88.923 70.980 21.875 1.00 25.87 121 ILE B N 1
ATOM 2374 C CA . ILE B 1 118 ? 90.247 71.261 21.347 1.00 25.12 121 ILE B CA 1
ATOM 2375 C C . ILE B 1 118 ? 90.339 72.574 20.585 1.00 27.23 121 ILE B C 1
ATOM 2376 O O . ILE B 1 118 ? 89.635 72.769 19.597 1.00 24.85 121 ILE B O 1
ATOM 2381 N N . ARG B 1 119 ? 91.212 73.458 21.058 1.00 28.44 122 ARG B N 1
ATOM 2382 C CA . ARG B 1 119 ? 91.442 74.750 20.417 1.00 31.84 122 ARG B CA 1
ATOM 2383 C C . ARG B 1 119 ? 92.433 74.566 19.284 1.00 32.50 122 ARG B C 1
ATOM 2384 O O . ARG B 1 119 ? 93.561 74.099 19.477 1.00 32.49 122 ARG B O 1
ATOM 2392 N N . SER B 1 120 ? 92.021 74.933 18.086 1.00 32.78 123 SER B N 1
ATOM 2393 C CA . SER B 1 120 ? 92.897 74.787 16.946 1.00 33.82 123 SER B CA 1
ATOM 2394 C C . SER B 1 120 ? 92.516 75.848 15.904 1.00 35.84 123 SER B C 1
ATOM 2395 O O . SER B 1 120 ? 91.463 75.783 15.280 1.00 31.47 123 SER B O 1
ATOM 2398 N N . GLU B 1 121 ? 93.371 76.857 15.792 1.00 39.92 124 GLU B N 1
ATOM 2399 C CA . GLU B 1 121 ? 93.202 77.962 14.848 1.00 41.91 124 GLU B CA 1
ATOM 2400 C C . GLU B 1 121 ? 91.840 78.642 14.772 1.00 42.26 124 GLU B C 1
ATOM 2401 O O . GLU B 1 121 ? 91.126 78.505 13.766 1.00 41.75 124 GLU B O 1
ATOM 2407 N N . GLY B 1 122 ? 91.495 79.386 15.820 1.00 40.58 125 GLY B N 1
ATOM 2408 C CA . GLY B 1 122 ? 90.238 80.112 15.836 1.00 38.63 125 GLY B CA 1
ATOM 2409 C C . GLY B 1 122 ? 89.001 79.264 15.954 1.00 38.68 125 GLY B C 1
ATOM 2410 O O . GLY B 1 122 ? 87.877 79.776 15.865 1.00 39.19 125 GLY B O 1
ATOM 2411 N N . LYS B 1 123 ? 89.185 77.958 16.137 1.00 33.56 126 LYS B N 1
ATOM 2412 C CA . LYS B 1 123 ? 88.038 77.098 16.278 1.00 30.72 126 LYS B CA 1
ATOM 2413 C C . LYS B 1 123 ? 88.213 76.203 17.491 1.00 26.83 126 LYS B C 1
ATOM 2414 O O . LYS B 1 123 ? 89.319 75.967 17.941 1.00 26.17 126 LYS B O 1
ATOM 2420 N N . ILE B 1 124 ? 87.091 75.761 18.032 1.00 26.44 127 ILE B N 1
ATOM 2421 C CA . ILE B 1 124 ? 87.087 74.835 19.143 1.00 25.83 127 ILE B CA 1
ATOM 2422 C C . ILE B 1 124 ? 86.328 73.637 18.603 1.00 25.06 127 ILE B C 1
ATOM 2423 O O . ILE B 1 124 ? 85.142 73.732 18.238 1.00 24.47 127 ILE B O 1
ATOM 2428 N N . TYR B 1 125 ? 87.024 72.511 18.525 1.00 22.92 128 TYR B N 1
ATOM 2429 C CA . TYR B 1 125 ? 86.404 71.277 18.030 1.00 22.39 128 TYR B CA 1
ATOM 2430 C C . TYR B 1 125 ? 85.969 70.464 19.254 1.00 21.39 128 TYR B C 1
ATOM 2431 O O . TYR B 1 125 ? 86.757 70.265 20.187 1.00 24.34 128 TYR B O 1
ATOM 2440 N N . PHE B 1 126 ? 84.719 70.033 19.270 1.00 21.01 129 PHE B N 1
ATOM 2441 C CA . PHE B 1 126 ? 84.216 69.230 20.369 1.00 22.07 129 PHE B CA 1
ATOM 2442 C C . PHE B 1 126 ? 84.276 67.802 19.850 1.00 21.92 129 PHE B C 1
ATOM 2443 O O . PHE B 1 126 ? 83.619 67.476 18.873 1.00 19.62 129 PHE B O 1
ATOM 2451 N N . VAL B 1 127 ? 85.073 66.979 20.524 1.00 22.41 130 VAL B N 1
ATOM 2452 C CA . VAL B 1 127 ? 85.345 65.594 20.101 1.00 19.66 130 VAL B CA 1
ATOM 2453 C C . VAL B 1 127 ? 84.797 64.533 21.060 1.00 22.38 130 VAL B C 1
ATOM 2454 O O . VAL B 1 127 ? 84.977 64.648 22.265 1.00 21.91 130 VAL B O 1
ATOM 2458 N N . ASP B 1 128 ? 84.141 63.505 20.509 1.00 21.82 131 ASP B N 1
ATOM 2459 C CA . ASP B 1 128 ? 83.579 62.396 21.279 1.00 22.30 131 ASP B CA 1
ATOM 2460 C C . ASP B 1 128 ? 84.574 61.245 21.157 1.00 22.93 131 ASP B C 1
ATOM 2461 O O . ASP B 1 128 ? 84.671 60.609 20.099 1.00 18.72 131 ASP B O 1
ATOM 2466 N N . LYS B 1 129 ? 85.309 60.982 22.227 1.00 22.32 132 LYS B N 1
ATOM 2467 C CA . LYS B 1 129 ? 86.313 59.911 22.195 1.00 24.61 132 LYS B CA 1
ATOM 2468 C C . LYS B 1 129 ? 85.724 58.517 22.113 1.00 22.78 132 LYS B C 1
ATOM 2469 O O . LYS B 1 129 ? 86.440 57.575 21.785 1.00 23.00 132 LYS B O 1
ATOM 2475 N N . GLN B 1 130 ? 84.437 58.385 22.407 1.00 21.71 133 GLN B N 1
ATOM 2476 C CA . GLN B 1 130 ? 83.766 57.085 22.382 1.00 23.11 133 GLN B CA 1
ATOM 2477 C C . GLN B 1 130 ? 83.019 56.778 21.093 1.00 24.14 133 GLN B C 1
ATOM 2478 O O . GLN B 1 130 ? 82.424 55.702 20.959 1.00 25.99 133 GLN B O 1
ATOM 2484 N N . ALA B 1 131 ? 83.077 57.694 20.132 1.00 22.21 134 ALA B N 1
ATOM 2485 C CA . ALA B 1 131 ? 82.343 57.519 18.881 1.00 23.15 134 ALA B CA 1
ATOM 2486 C C . ALA B 1 131 ? 82.650 56.254 18.108 1.00 23.13 134 ALA B C 1
ATOM 2487 O O . ALA B 1 131 ? 83.813 55.858 17.983 1.00 20.56 134 ALA B O 1
ATOM 2489 N N . SER B 1 132 ? 81.608 55.604 17.583 1.00 22.26 135 SER B N 1
ATOM 2490 C CA . SER B 1 132 ? 81.865 54.422 16.773 1.00 24.20 135 SER B CA 1
ATOM 2491 C C . SER B 1 132 ? 82.500 54.953 15.462 1.00 23.70 135 SER B C 1
ATOM 2492 O O . SER B 1 132 ? 82.266 56.100 15.063 1.00 19.51 135 SER B O 1
ATOM 2495 N N . LEU B 1 133 ? 83.345 54.149 14.819 1.00 22.13 136 LEU B N 1
ATOM 2496 C CA . LEU B 1 133 ? 83.999 54.598 13.588 1.00 21.96 136 LEU B CA 1
ATOM 2497 C C . LEU B 1 133 ? 82.945 54.830 12.504 1.00 22.36 136 LEU B C 1
ATOM 2498 O O . LEU B 1 133 ? 82.120 53.960 12.238 1.00 22.05 136 LEU B O 1
ATOM 2503 N N . SER B 1 134 ? 82.968 56.010 11.887 1.00 21.07 137 SER B N 1
ATOM 2504 C CA . SER B 1 134 ? 82.002 56.350 10.838 1.00 23.82 137 SER B CA 1
ATOM 2505 C C . SER B 1 134 ? 82.611 57.486 10.027 1.00 24.89 137 SER B C 1
ATOM 2506 O O . SER B 1 134 ? 83.584 58.111 10.477 1.00 25.02 137 SER B O 1
ATOM 2509 N N . ASP B 1 135 ? 82.042 57.777 8.859 1.00 21.45 138 ASP B N 1
ATOM 2510 C CA 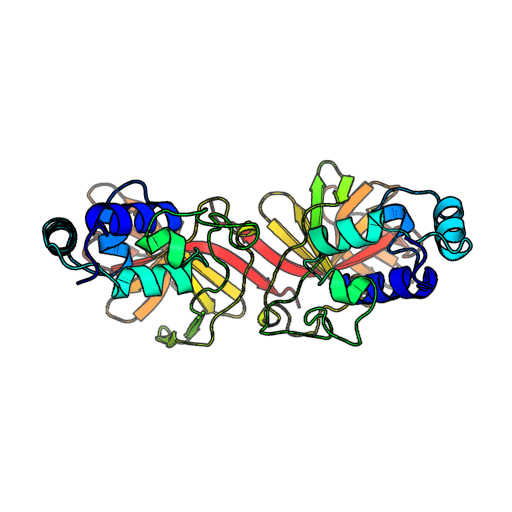. ASP B 1 135 ? 82.587 58.841 8.027 1.00 23.06 138 ASP B CA 1
ATOM 2511 C C . ASP B 1 135 ? 82.422 60.141 8.760 1.00 22.67 138 ASP B C 1
ATOM 2512 O O . ASP B 1 135 ? 81.450 60.307 9.492 1.00 24.52 138 ASP B O 1
ATOM 2517 N N . GLY B 1 136 ? 83.339 61.081 8.563 1.00 19.95 139 GLY B N 1
ATOM 2518 C CA . GLY B 1 136 ? 83.185 62.360 9.247 1.00 19.45 139 GLY B CA 1
ATOM 2519 C C . GLY B 1 136 ? 84.521 62.969 9.612 1.00 19.02 139 GLY B C 1
ATOM 2520 O O . GLY B 1 136 ? 85.538 62.514 9.120 1.00 18.66 139 GLY B O 1
ATOM 2521 N N . LEU B 1 137 ? 84.515 64.043 10.398 1.00 18.09 140 LEU B N 1
ATOM 2522 C CA . LEU B 1 137 ? 85.751 64.691 10.824 1.00 17.69 140 LEU B CA 1
ATOM 2523 C C . LEU B 1 137 ? 86.185 64.029 12.118 1.00 17.83 140 LEU B C 1
ATOM 2524 O O . LEU B 1 137 ? 85.382 63.914 13.048 1.00 18.39 140 LEU B O 1
ATOM 2529 N N . TRP B 1 138 ? 87.468 63.681 12.191 1.00 17.47 141 TRP B N 1
ATOM 2530 C CA . TRP B 1 138 ? 88.027 63.006 13.350 1.00 16.23 141 TRP B CA 1
ATOM 2531 C C . TRP B 1 138 ? 89.371 63.557 13.812 1.00 15.43 141 TRP B C 1
ATOM 2532 O O . TRP B 1 138 ? 90.190 64.014 13.005 1.00 17.38 141 TRP B O 1
ATOM 2543 N N . LEU B 1 139 ? 89.603 63.438 15.116 1.00 16.00 142 LEU B N 1
ATOM 2544 C CA . LEU B 1 139 ? 90.886 63.767 15.712 1.00 16.67 142 LEU B CA 1
ATOM 2545 C C . LEU B 1 139 ? 91.637 62.435 15.569 1.00 17.64 142 LEU B C 1
ATOM 2546 O O . LEU B 1 139 ? 91.151 61.387 16.027 1.00 16.59 142 LEU B O 1
ATOM 2551 N N . VAL B 1 140 ? 92.817 62.464 14.951 1.00 18.68 143 VAL B N 1
ATOM 2552 C CA . VAL B 1 140 ? 93.581 61.235 14.743 1.00 18.28 143 VAL B CA 1
ATOM 2553 C C . VAL B 1 140 ? 95.055 61.423 15.155 1.00 20.88 143 VAL B C 1
ATOM 2554 O O . VAL B 1 140 ? 95.543 62.559 15.358 1.00 20.77 143 VAL B O 1
ATOM 2558 N N . ASP B 1 141 ? 95.755 60.301 15.252 1.00 21.19 144 ASP B N 1
ATOM 2559 C CA . ASP B 1 141 ? 97.177 60.271 15.586 1.00 21.71 144 ASP B CA 1
ATOM 2560 C C . ASP B 1 141 ? 97.815 59.429 14.479 1.00 22.61 144 ASP B C 1
ATOM 2561 O O . ASP B 1 141 ? 97.497 58.243 14.317 1.00 20.95 144 ASP B O 1
ATOM 2566 N N . ILE B 1 142 ? 98.659 60.065 13.674 1.00 21.50 145 ILE B N 1
ATOM 2567 C CA . ILE B 1 142 ? 99.347 59.381 12.585 1.00 26.75 145 ILE B CA 1
ATOM 2568 C C . ILE B 1 142 ? 100.846 59.491 12.891 1.00 29.26 145 ILE B C 1
ATOM 2569 O O . ILE B 1 142 ? 101.429 60.565 12.759 1.00 30.73 145 ILE B O 1
ATOM 2574 N N . LYS B 1 143 ? 101.442 58.390 13.342 1.00 33.02 146 LYS B N 1
ATOM 2575 C CA . LYS B 1 143 ? 102.871 58.352 13.682 1.00 34.56 146 LYS B CA 1
ATOM 2576 C C . LYS B 1 143 ? 103.208 59.424 14.701 1.00 34.33 146 LYS B C 1
ATOM 2577 O O . LYS B 1 143 ? 104.237 60.098 14.582 1.00 36.39 146 LYS B O 1
ATOM 2583 N N . GLY B 1 144 ? 102.328 59.586 15.687 1.00 32.41 147 GLY B N 1
ATOM 2584 C CA . GLY B 1 144 ? 102.525 60.572 16.732 1.00 29.74 147 GLY B CA 1
ATOM 2585 C C . GLY B 1 144 ? 102.045 61.980 16.402 1.00 27.15 147 GLY B C 1
ATOM 2586 O O . GLY B 1 144 ? 101.884 62.805 17.288 1.00 27.99 147 GLY B O 1
ATOM 2587 N N . ALA B 1 145 ? 101.835 62.282 15.135 1.00 26.99 148 ALA B N 1
ATOM 2588 C CA . ALA B 1 145 ? 101.365 63.622 14.779 1.00 24.63 148 ALA B CA 1
ATOM 2589 C C . ALA B 1 145 ? 99.854 63.640 14.965 1.00 24.13 148 ALA B C 1
ATOM 2590 O O . ALA B 1 145 ? 99.151 62.800 14.395 1.00 25.54 148 ALA B O 1
ATOM 2592 N N . ILE B 1 146 ? 99.359 64.580 15.770 1.00 21.87 149 ILE B N 1
ATOM 2593 C CA . ILE B 1 146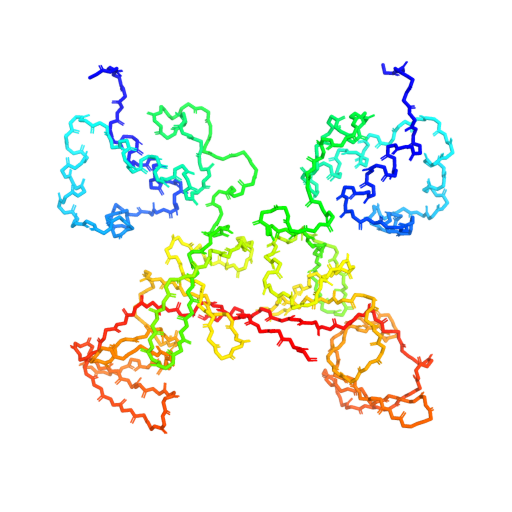 ? 97.924 64.702 16.032 1.00 22.52 149 ILE B CA 1
ATOM 2594 C C . ILE B 1 146 ? 97.303 65.712 15.036 1.00 23.59 149 ILE B C 1
ATOM 2595 O O . ILE B 1 146 ? 97.860 66.797 14.812 1.00 22.16 149 ILE B O 1
ATOM 2600 N N . SER B 1 147 ? 96.159 65.373 14.454 1.00 21.13 150 SER B N 1
ATOM 2601 C CA . SER B 1 147 ? 95.523 66.297 13.501 1.00 21.87 150 SER B CA 1
ATOM 2602 C C . SER B 1 147 ? 94.020 66.008 13.409 1.00 20.66 150 SER B C 1
ATOM 2603 O O . SER B 1 147 ? 93.527 65.052 14.008 1.00 19.67 150 SER B O 1
ATOM 2606 N N . ILE B 1 148 ? 93.302 66.860 12.683 1.00 18.70 151 ILE B N 1
ATOM 2607 C CA . ILE B 1 148 ? 91.864 66.686 12.460 1.00 19.73 151 ILE B CA 1
ATOM 2608 C C . ILE B 1 148 ? 91.807 66.355 10.967 1.00 18.52 151 ILE B C 1
ATOM 2609 O O . ILE B 1 148 ? 92.316 67.120 10.131 1.00 17.87 151 ILE B O 1
ATOM 2614 N N . ARG B 1 149 ? 91.209 65.213 10.634 1.00 17.32 152 ARG B N 1
ATOM 2615 C CA . ARG B 1 149 ? 91.147 64.754 9.268 1.00 16.74 152 ARG B CA 1
ATOM 2616 C C . ARG B 1 149 ? 89.748 64.237 8.952 1.00 17.70 152 ARG B C 1
ATOM 2617 O O . ARG B 1 149 ? 89.049 63.718 9.832 1.00 18.63 152 ARG B O 1
ATOM 2625 N N . GLU B 1 150 ? 89.340 64.379 7.695 1.00 17.72 153 GLU B N 1
ATOM 2626 C CA . GLU B 1 150 ? 88.055 63.837 7.278 1.00 17.24 153 GLU B CA 1
ATOM 2627 C C . GLU B 1 150 ? 88.329 62.348 6.951 1.00 17.56 153 GLU B C 1
ATOM 2628 O O . GLU B 1 150 ? 89.229 62.030 6.166 1.00 19.99 153 GLU B O 1
ATOM 2634 N N . LEU B 1 151 ? 87.562 61.442 7.542 1.00 17.14 154 LEU B N 1
ATOM 2635 C CA . LEU B 1 151 ? 87.744 60.021 7.245 1.00 16.67 154 LEU B CA 1
ATOM 2636 C C . LEU B 1 151 ? 86.530 59.497 6.496 1.00 18.03 154 LEU B C 1
ATOM 2637 O O . LEU B 1 151 ? 85.403 59.894 6.774 1.00 19.34 154 LEU B O 1
ATOM 2642 N N . THR B 1 152 ? 86.769 58.603 5.546 1.00 20.62 155 THR B N 1
ATOM 2643 C CA . THR B 1 152 ? 85.690 57.954 4.828 1.00 19.73 155 THR B CA 1
ATOM 2644 C C . THR B 1 152 ? 85.982 56.449 4.940 1.00 22.32 155 THR B C 1
ATOM 2645 O O . THR B 1 152 ? 87.068 56.011 4.569 1.00 22.40 155 THR B O 1
ATOM 2649 N N . LYS B 1 153 ? 85.041 55.668 5.469 1.00 22.50 156 LYS B N 1
ATOM 2650 C CA . LYS B 1 153 ? 85.262 54.220 5.565 1.00 25.36 156 LYS B CA 1
ATOM 2651 C C . LYS B 1 153 ? 85.211 53.601 4.177 1.00 26.42 156 LYS B C 1
ATOM 2652 O O . LYS B 1 153 ? 84.363 53.945 3.354 1.00 29.40 156 LYS B O 1
ATOM 2658 N N . LEU B 1 154 ? 86.122 52.694 3.908 1.00 26.41 157 LEU B N 1
ATOM 2659 C CA . LEU B 1 154 ? 86.160 52.036 2.609 1.00 28.05 157 LEU B CA 1
ATOM 2660 C C . LEU B 1 154 ? 85.977 50.539 2.861 1.00 30.98 157 LEU B C 1
ATOM 2661 O O . LEU B 1 154 ? 86.206 50.045 3.978 1.00 28.03 157 LEU B O 1
ATOM 2666 N N . PRO B 1 155 ? 85.571 49.792 1.825 1.00 33.17 158 PRO B N 1
ATOM 2667 C CA . PRO B 1 155 ? 85.397 48.363 2.062 1.00 33.96 158 PRO B CA 1
ATOM 2668 C C . PRO B 1 155 ? 86.732 47.750 2.438 1.00 34.01 158 PRO B C 1
ATOM 2669 O O . PRO B 1 155 ? 87.796 48.334 2.169 1.00 34.82 158 PRO B O 1
ATOM 2673 N N . GLY B 1 156 ? 86.682 46.584 3.073 1.00 32.28 159 GLY B N 1
ATOM 2674 C CA . GLY B 1 156 ? 87.911 45.905 3.436 1.00 30.51 159 GLY B CA 1
ATOM 2675 C C . GLY B 1 156 ? 88.655 46.499 4.612 1.00 27.27 159 GLY B C 1
ATOM 2676 O O . GLY B 1 156 ? 89.878 46.393 4.689 1.00 27.70 159 GLY B O 1
ATOM 2677 N N . ARG B 1 157 ? 87.916 47.128 5.522 1.00 27.11 160 ARG B N 1
ATOM 2678 C CA . ARG B 1 157 ? 88.494 47.712 6.724 1.00 25.86 160 ARG B CA 1
ATOM 2679 C C . ARG B 1 157 ? 89.575 48.730 6.356 1.00 25.49 160 ARG B C 1
ATOM 2680 O O . ARG B 1 157 ? 90.679 48.738 6.878 1.00 25.05 160 ARG B O 1
ATOM 2688 N N . LYS B 1 158 ? 89.217 49.597 5.423 1.00 22.50 161 LYS B N 1
ATOM 2689 C CA . LYS B 1 158 ? 90.141 50.628 4.985 1.00 24.24 161 LYS B CA 1
ATOM 2690 C C . LYS B 1 158 ? 89.530 52.002 5.201 1.00 20.79 161 LYS B C 1
ATOM 2691 O O . LYS B 1 158 ? 88.308 52.143 5.442 1.00 21.83 161 LYS B O 1
ATOM 2697 N N . LEU B 1 159 ? 90.390 53.013 5.112 1.00 21.07 162 LEU B N 1
ATOM 2698 C CA . LEU B 1 159 ? 89.958 54.400 5.272 1.00 18.92 162 LEU B CA 1
ATOM 2699 C C . LEU B 1 159 ? 90.600 55.302 4.239 1.00 19.68 162 LEU B C 1
ATOM 2700 O O . LEU B 1 159 ? 91.742 55.062 3.831 1.00 19.65 162 LEU B O 1
ATOM 2705 N N . HIS B 1 160 ? 89.862 56.348 3.853 1.00 19.62 163 HIS B N 1
ATOM 2706 C CA . HIS B 1 160 ? 90.397 57.392 2.992 1.00 18.78 163 HIS B CA 1
ATOM 2707 C C . HIS B 1 160 ? 90.567 58.540 4.018 1.00 18.07 163 HIS B C 1
ATOM 2708 O O . HIS B 1 160 ? 89.653 58.838 4.799 1.00 18.21 163 HIS B O 1
ATOM 2715 N N . VAL B 1 161 ? 91.741 59.156 4.016 1.00 16.87 164 VAL B N 1
ATOM 2716 C CA . VAL B 1 161 ? 92.084 60.190 4.969 1.00 16.18 164 VAL B CA 1
ATOM 2717 C C . VAL B 1 161 ? 92.384 61.481 4.223 1.00 16.39 164 VAL B C 1
ATOM 2718 O O . VAL B 1 161 ? 93.278 61.521 3.349 1.00 18.74 164 VAL B O 1
ATOM 2722 N N . ALA B 1 162 ? 91.636 62.533 4.535 1.00 15.92 165 ALA B N 1
ATOM 2723 C CA . ALA B 1 162 ? 91.844 63.791 3.815 1.00 17.16 165 ALA B CA 1
ATOM 2724 C C . ALA B 1 162 ? 91.987 64.963 4.769 1.00 17.05 165 ALA B C 1
ATOM 2725 O O . ALA B 1 162 ? 91.491 64.891 5.900 1.00 17.44 165 ALA B O 1
ATOM 2727 N N . GLY B 1 163 ? 92.663 66.018 4.290 1.00 16.94 166 GLY B N 1
ATOM 2728 C CA . GLY B 1 163 ? 92.896 67.229 5.058 1.00 17.14 166 GLY B CA 1
ATOM 2729 C C . GLY B 1 163 ? 94.382 67.373 5.401 1.00 19.27 166 GLY B C 1
ATOM 2730 O O . GLY B 1 163 ? 95.087 66.368 5.546 1.00 20.04 166 GLY B O 1
ATOM 2731 N N . GLY B 1 164 ? 94.853 68.619 5.510 1.00 20.88 167 GLY B N 1
ATOM 2732 C CA . GLY B 1 164 ? 96.243 68.868 5.882 1.00 23.04 167 GLY B CA 1
ATOM 2733 C C . GLY B 1 164 ? 97.200 68.724 4.715 1.00 22.53 167 GLY B C 1
ATOM 2734 O O . GLY B 1 164 ? 97.801 69.705 4.230 1.00 20.99 167 GLY B O 1
ATOM 2735 N N . LYS B 1 165 ? 97.338 67.492 4.257 1.00 23.07 168 LYS B N 1
ATOM 2736 C CA . LYS B 1 165 ? 98.192 67.203 3.123 1.00 22.83 168 LYS B CA 1
ATOM 2737 C C . LYS B 1 165 ? 97.380 66.461 2.078 1.00 21.14 168 LYS B C 1
ATOM 2738 O O . LYS B 1 1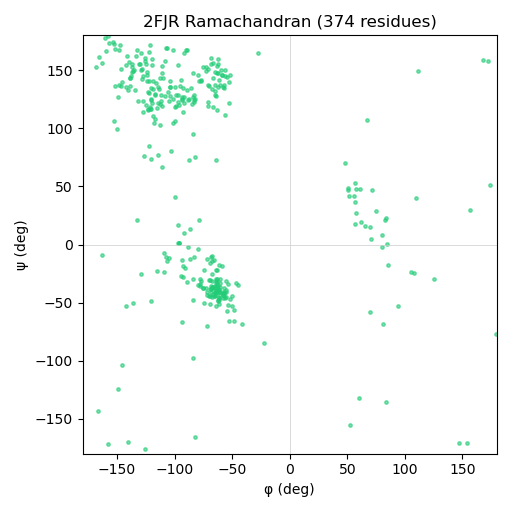65 ? 96.172 66.282 2.250 1.00 18.91 168 LYS B O 1
ATOM 2744 N N . VAL B 1 166 ? 98.032 66.046 0.997 1.00 20.52 169 VAL B N 1
ATOM 2745 C CA . VAL B 1 166 ? 97.353 65.306 -0.068 1.00 19.19 169 VAL B CA 1
ATOM 2746 C C . VAL B 1 166 ? 96.670 64.106 0.615 1.00 18.11 169 VAL B C 1
ATOM 2747 O O . VAL B 1 166 ? 97.192 63.555 1.589 1.00 18.93 169 VAL B O 1
ATOM 2751 N N . PRO B 1 167 ? 95.481 63.717 0.145 1.00 16.46 170 PRO B N 1
ATOM 2752 C CA . PRO B 1 167 ? 94.751 62.584 0.732 1.00 17.84 170 PRO B CA 1
ATOM 2753 C C . PRO B 1 167 ? 95.418 61.241 0.478 1.00 20.10 170 PRO B C 1
ATOM 2754 O O . PRO B 1 167 ? 96.182 61.100 -0.475 1.00 18.40 170 PRO B O 1
ATOM 2758 N N . PHE B 1 168 ? 95.154 60.263 1.338 1.00 18.80 171 PHE B N 1
ATOM 2759 C CA . PHE B 1 168 ? 95.733 58.927 1.144 1.00 20.05 171 PHE B CA 1
ATOM 2760 C C . PHE B 1 168 ? 94.753 57.876 1.655 1.00 20.24 171 PHE B C 1
ATOM 2761 O O . PHE B 1 168 ? 93.717 58.225 2.225 1.00 19.31 171 PHE B O 1
ATOM 2769 N N . GLU B 1 169 ? 95.045 56.601 1.404 1.00 20.78 172 GLU B N 1
ATOM 2770 C CA . GLU B 1 169 ? 94.169 55.529 1.893 1.00 22.16 172 GLU B CA 1
ATOM 2771 C C . GLU B 1 169 ? 95.024 54.598 2.729 1.00 23.15 172 GLU B C 1
ATOM 2772 O O . GLU B 1 169 ? 96.219 54.469 2.478 1.00 19.71 172 GLU B O 1
ATOM 2778 N N . CYS B 1 170 ? 94.435 53.980 3.747 1.00 22.85 173 CYS B N 1
ATOM 2779 C CA . CYS B 1 170 ? 95.210 53.069 4.592 1.00 23.15 173 CYS B CA 1
ATOM 2780 C C . CYS B 1 170 ? 94.255 52.114 5.275 1.00 23.22 173 CYS B C 1
ATOM 2781 O O . CYS B 1 170 ? 93.053 52.195 5.064 1.00 23.81 173 CYS B O 1
ATOM 2784 N N . GLY B 1 171 ? 94.778 51.196 6.079 1.00 23.35 174 GLY B N 1
ATOM 2785 C CA . GLY B 1 171 ? 93.862 50.295 6.764 1.00 23.74 174 GLY B CA 1
ATOM 2786 C C . GLY B 1 171 ? 93.497 50.890 8.120 1.00 22.81 174 GLY B C 1
ATOM 2787 O O . GLY B 1 171 ? 94.171 51.827 8.596 1.00 22.43 174 GLY B O 1
ATOM 2788 N N . ILE B 1 172 ? 92.440 50.384 8.754 1.00 22.24 175 ILE B N 1
ATOM 2789 C CA . ILE B 1 172 ? 92.099 50.899 10.084 1.00 20.78 175 ILE B CA 1
ATOM 2790 C C . ILE B 1 172 ? 93.211 50.539 11.078 1.00 21.94 175 ILE B C 1
ATOM 2791 O O . ILE B 1 172 ? 93.270 51.065 12.189 1.00 22.67 175 ILE B O 1
ATOM 2796 N N . ASP B 1 173 ? 94.109 49.641 10.703 1.00 24.18 176 ASP B N 1
ATOM 2797 C CA . ASP B 1 173 ? 95.193 49.299 11.641 1.00 25.61 176 ASP B CA 1
ATOM 2798 C C . ASP B 1 173 ? 96.375 50.242 11.456 1.00 25.66 176 ASP B C 1
ATOM 2799 O O . ASP B 1 173 ? 97.361 50.146 12.186 1.00 26.14 176 ASP B O 1
ATOM 2804 N N . ASP B 1 174 ? 96.274 51.158 10.488 1.00 24.51 177 ASP B N 1
ATOM 2805 C CA . ASP B 1 174 ? 97.373 52.086 10.176 1.00 22.37 177 ASP B CA 1
ATOM 2806 C C . ASP B 1 174 ? 97.381 53.444 10.859 1.00 24.91 177 ASP B C 1
ATOM 2807 O O . ASP B 1 174 ? 98.409 54.115 10.856 1.00 25.13 177 ASP B O 1
ATOM 2812 N N . ILE B 1 175 ? 96.251 53.891 11.389 1.00 23.42 178 ILE B N 1
ATOM 2813 C CA . ILE B 1 175 ? 96.259 55.162 12.094 1.00 23.67 178 ILE B CA 1
ATOM 2814 C C . ILE B 1 175 ? 95.394 55.009 13.325 1.00 21.23 178 ILE B C 1
ATOM 2815 O O . ILE B 1 175 ? 94.532 54.127 13.384 1.00 21.95 178 ILE B O 1
ATOM 2820 N N . LYS B 1 176 ? 95.628 55.855 14.326 1.00 18.68 179 LYS B N 1
ATOM 2821 C CA . LYS B 1 176 ? 94.860 55.751 15.553 1.00 19.15 179 LYS B CA 1
ATOM 2822 C C . LYS B 1 176 ? 93.769 56.818 15.584 1.00 20.23 179 LYS B C 1
ATOM 2823 O O . LYS B 1 176 ? 94.077 58.011 15.448 1.00 19.67 179 LYS B O 1
ATOM 2829 N N . THR B 1 177 ? 92.518 56.399 15.771 1.00 17.56 180 THR B N 1
ATOM 2830 C CA . THR B 1 177 ? 91.411 57.362 15.807 1.00 19.37 180 THR B CA 1
ATOM 2831 C C . THR B 1 177 ? 91.119 57.689 17.255 1.00 19.63 180 THR B C 1
ATOM 2832 O O . THR B 1 177 ? 90.831 56.804 18.065 1.00 21.35 180 THR B O 1
ATOM 2836 N N . LEU B 1 178 ? 91.244 58.970 17.580 1.00 17.68 181 LEU B N 1
ATOM 2837 C CA . LEU B 1 178 ? 91.046 59.442 18.951 1.00 18.07 181 LEU B CA 1
ATOM 2838 C C . LEU B 1 178 ? 89.620 59.825 19.298 1.00 17.47 181 LEU B C 1
ATOM 2839 O O . LEU B 1 178 ? 89.179 59.657 20.438 1.00 18.17 181 LEU B O 1
ATOM 2844 N N . GLY B 1 179 ? 88.867 60.332 18.329 1.00 16.09 182 GLY B N 1
ATOM 2845 C CA . GLY B 1 179 ? 87.490 60.703 18.642 1.00 16.00 182 GLY B CA 1
ATOM 2846 C C . GLY B 1 179 ? 86.864 61.430 17.470 1.00 18.23 182 GLY B C 1
ATOM 2847 O O . GLY B 1 179 ? 87.599 61.980 16.643 1.00 16.40 182 GLY B O 1
ATOM 2848 N N . ARG B 1 180 ? 85.533 61.438 17.397 1.00 18.70 183 ARG B N 1
ATOM 2849 C CA . ARG B 1 180 ? 84.845 62.100 16.298 1.00 20.83 183 ARG B CA 1
ATOM 2850 C C . ARG B 1 180 ? 84.415 63.515 16.645 1.00 20.75 183 ARG B C 1
ATOM 2851 O O . ARG B 1 180 ? 83.900 63.750 17.738 1.00 22.07 183 ARG B O 1
ATOM 2859 N N . VAL B 1 181 ? 84.623 64.442 15.723 1.00 20.59 184 VAL B N 1
ATOM 2860 C CA . VAL B 1 181 ? 84.200 65.838 15.962 1.00 21.65 184 VAL B CA 1
ATOM 2861 C C . VAL B 1 181 ? 82.671 65.826 15.909 1.00 21.37 184 VAL B C 1
ATOM 2862 O O . VAL B 1 181 ? 82.081 65.411 14.897 1.00 23.30 184 VAL B O 1
ATOM 2866 N N . VAL B 1 182 ? 82.014 66.213 17.004 1.00 22.52 185 VAL B N 1
ATOM 2867 C CA . VAL B 1 182 ? 80.557 66.239 16.995 1.00 23.99 185 VAL B CA 1
ATOM 2868 C C . VAL B 1 182 ? 80.027 67.676 16.886 1.00 25.18 185 VAL B C 1
ATOM 2869 O O . VAL B 1 182 ? 78.846 67.894 16.624 1.00 26.13 185 VAL B O 1
ATOM 2873 N N . GLY B 1 183 ? 80.914 68.638 17.064 1.00 24.30 186 GLY B N 1
ATOM 2874 C CA . GLY B 1 183 ? 80.502 70.029 16.946 1.00 26.11 186 GLY B CA 1
ATOM 2875 C C . GLY B 1 183 ? 81.705 70.915 16.785 1.00 24.71 186 GLY B C 1
ATOM 2876 O O . GLY B 1 183 ? 82.816 70.560 17.186 1.00 23.58 186 GLY B O 1
ATOM 2877 N N . VAL B 1 184 ? 81.505 72.093 16.196 1.00 23.86 187 VAL B N 1
ATOM 2878 C CA . VAL B 1 184 ? 82.610 72.996 16.016 1.00 23.64 187 VAL B CA 1
ATOM 2879 C C . VAL B 1 184 ? 82.154 74.440 16.277 1.00 26.03 187 VAL B C 1
ATOM 2880 O O . VAL B 1 184 ? 81.104 74.848 15.797 1.00 24.19 187 VAL B O 1
ATOM 2884 N N . TYR B 1 185 ? 82.940 75.173 17.054 1.00 27.20 188 TYR B N 1
ATOM 2885 C CA . TYR B 1 185 ? 82.644 76.585 17.326 1.00 29.56 188 TYR B CA 1
ATOM 2886 C C . TYR B 1 185 ? 83.724 77.384 16.635 1.00 29.81 188 TYR B C 1
ATOM 2887 O O . TYR B 1 185 ? 84.905 77.122 16.822 1.00 30.82 188 TYR B O 1
ATOM 2896 N N . SER B 1 186 ? 83.322 78.363 15.831 1.00 31.25 189 SER B N 1
ATOM 2897 C CA . SER B 1 186 ? 84.294 79.181 15.125 1.00 33.45 189 SER B CA 1
ATOM 2898 C C . SER B 1 186 ? 84.104 80.655 15.441 1.00 35.07 189 SER B C 1
ATOM 2899 O O . SER B 1 186 ? 82.985 81.173 15.407 1.00 30.76 189 SER B O 1
ATOM 2902 N N . GLU B 1 187 ? 85.184 81.332 15.781 1.00 36.71 190 GLU B N 1
ATOM 2903 C CA . GLU B 1 187 ? 85.057 82.740 16.059 1.00 41.75 190 GLU B CA 1
ATOM 2904 C C . GLU B 1 187 ? 85.003 83.457 14.717 1.00 44.81 190 GLU B C 1
ATOM 2905 O O . GLU B 1 187 ? 85.605 83.010 13.729 1.00 43.49 190 GLU B O 1
ATOM 2911 N N . VAL B 1 188 ? 84.228 84.538 14.675 1.00 47.93 191 VAL B N 1
ATOM 2912 C CA . VAL B 1 188 ? 84.067 85.332 13.460 1.00 51.62 191 VAL B CA 1
ATOM 2913 C C . VAL B 1 188 ? 84.676 86.706 13.714 1.00 53.65 191 VAL B C 1
ATOM 2914 O O . VAL B 1 188 ? 83.966 87.677 13.962 1.00 54.43 191 VAL B O 1
ATOM 2918 N N . ASN B 1 189 ? 86.004 86.767 13.672 1.00 57.06 192 ASN B N 1
ATOM 2919 C CA . ASN B 1 189 ? 86.741 88.008 13.900 1.00 59.59 192 ASN B CA 1
ATOM 2920 C C . ASN B 1 189 ? 86.510 89.029 12.787 1.00 60.20 192 ASN B C 1
ATOM 2921 O O . ASN B 1 189 ? 86.488 90.243 13.099 1.00 61.06 192 ASN B O 1
#

Secondary structure (DSSP, 8-state):
--TT--HHHHHHHHHHHHT-SSHHHHHHHTT--HHHHHHHHHSSS--HHHHHHHHHHH---HHHHHH--S-S-SSTTSS-S-SEEEEEEEETTEEEEEEEEEB-GGG-SS--SSEEEEEETTEEEEEETTPPS-SEEEEEEETTEEEEEEEEEETTTEEEEESSSS-EEEETTSSEEEEEEEEEEEE--/--S---HHHHHHHHHHHHT-S-THHHHTTTT--HHHHHHHHHSSS--HHHHHHHHHHH---HHHHHS-SS-S--TTTTSSS--EEEEEEEETTEEEEEEEEEB-GGG-SS--TTEEEEEETTEEEEEETTPPS-SEEEEEEETTEEEEEEEEEETTTEEEEEESEEEEEEETTSSEEEEEEEEEEEE--

Radius of gyration: 24.77 Å; Cα contacts (8 Å, |Δi|>4): 734; chains: 2; bounding box: 44×67×64 Å

Nearest PDB structures (foldseek):
  2fjr-assembly1_A  TM=1.005E+00  e=4.370E-41  Eganvirus ev186
  2fkd-assembly1_A  TM=9.614E-01  e=1.567E-20  Eganvirus ev186
  7jvt-assembly1_D  TM=5.787E-01  e=6.174E-23  Lambdavirus lambda
  6a2s-assembly1_C  TM=7.415E-01  e=1.128E-03  Mycobacterium tuberculosis H37Rv
  2x4j-assembly1_A  TM=4.068E-01  e=2.395E-01  Pyrobaculum spherical virus

InterPro domains:
  IPR010744 Bacteriophage CI repressor, N-terminal [PF07022] (12-76)
  IPR010982 Lambda repressor-like, DNA-binding domain superfamily [G3DSA:1.10.260.40] (4-79)
  IPR032499 Bacteriophage CI repressor, C-terminal [PF16452] (93-185)

Sequence (378 aa):
DSLGWSNVDVLDRICEAYGFSQKIQLANHFDIASSSLSNRYTRGAISYDFAAHCALETGANLQWLLTGEGEAFVNNRESSDAKRIEGFTLSEEILKSDKQLSVDAQFFTKPLTDGMAIRSEGKIYFVDKQASLSDGLWLVDIKGAISIRELTKLPGRKLHVAGGKVPFECGIDDIKTLGRVVGVYSEVNDSLGWSNVDVLDRICEAYGFSQKIQLANHFDIASSSLSNRYTRGAISYDFAAHCALETGANLQWLLTGEGEAFVNNRESSDAKRIEGFTLSEEILKSDKQLSVDAQFFTKPLTDGMAIRSEGKIYFVDKQASLSDGLWLVDIKGAISIRELTKLPGRKLHVAGGKVPFE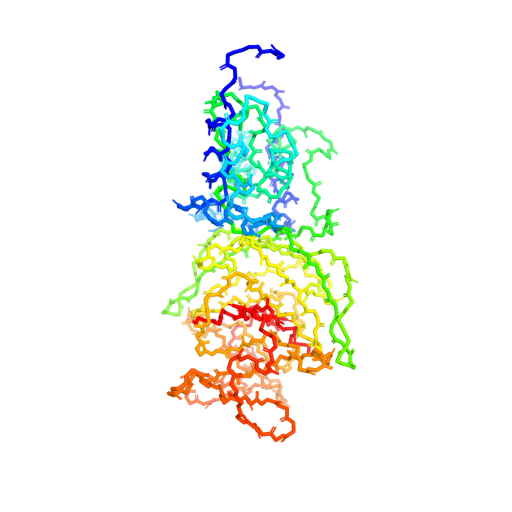CGIDDIKTLGRVVGVYSEVN

Solvent-accessible surface area: 20441 Å² total; per-residue (Å²): 166,58,170,78,94,37,16,62,65,0,0,59,36,0,11,114,1,8,58,22,105,113,109,80,67,0,0,77,24,40,136,47,62,57,85,50,4,62,86,37,21,120,81,66,64,22,1,102,68,9,0,42,88,0,16,118,89,13,32,5,71,85,86,17,0,14,34,29,110,77,130,14,17,129,112,104,55,92,86,26,24,10,38,138,5,107,4,34,43,15,50,148,94,90,44,101,98,58,121,59,4,12,0,14,19,67,0,10,110,107,87,5,44,24,14,13,1,0,67,9,156,73,89,8,21,0,0,28,94,78,23,91,55,41,84,14,41,4,0,0,35,31,207,54,36,26,19,31,38,72,0,50,110,45,125,47,184,85,1,52,0,28,65,32,214,114,78,69,92,16,12,80,126,82,18,134,49,43,0,26,0,19,0,24,5,30,53,53,179,169,112,110,75,83,49,15,59,74,0,0,66,43,0,13,86,0,19,36,35,115,102,112,89,43,0,2,94,46,43,130,41,65,73,78,56,7,58,97,46,22,114,95,57,56,24,2,96,67,8,0,45,86,0,19,139,80,6,58,4,54,86,117,5,0,22,50,37,166,54,86,28,63,66,47,125,178,80,49,72,29,30,30,57,7,50,0,26,34,18,55,159,80,97,49,101,72,62,147,40,0,18,0,0,15,32,1,14,112,160,96,12,118,30,12,10,0,0,49,13,166,51,85,12,30,0,0,30,72,121,22,93,58,40,83,18,53,6,0,0,30,38,190,55,29,21,10,28,22,74,0,51,113,45,119,46,183,79,1,56,1,26,38,73,132,128,70,76,99,17,12,83,128,77,18,122,54,48,0,48,1,22,0,19,3,32,39,44,137

Organism: Escherichia phage 186 (NCBI:txid29252)